Protein AF-A0A7J9BAA0-F1 (afdb_monomer_lite)

Organism: Gossypium gossypioides (NCBI:txid34282)

Secondary structure (DSSP, 8-state):
-HHHHHHHHHTT-HHHHHHHHHHHHHHHHHHHHHHHHTTHHHHHHHHHHHHHHHHHHHHHHHHHHHSSHHHHHHHTTGGG-----HHHHHHHHHHHHHHHHHHHHHTT--HHHHHHHHHHHHHHHHHHHTHHHHHHHHHHHHTS-HHHHHHHHHHHHHHHHHHHHHHHHHH-THHHHHHHHHHHHHHHHHHHHH-SS--SHHHHHHHHHHHHHHHHHS-SS----HHHHHHHHHHHHHHHHHHHHHHHTTTT-HHHHHHH-------S-TTHHHHHHHHHHHHHHHHHHHHHHHHTT----HHHHHHHHHHHHHHHHGGGGS-S-HHHHHHHHHHHHHHHHHHH--STHHHHHHHHHHHHHHHHHHHHHHHHHHHHHHHHHS-S---S-TT---------GGGGHHHHH-

Structure (mmCIF, N/CA/C/O backbone):
data_AF-A0A7J9BAA0-F1
#
_entry.id   AF-A0A7J9BAA0-F1
#
loop_
_atom_site.group_PDB
_atom_site.id
_atom_site.type_symbol
_atom_site.label_atom_id
_atom_site.label_alt_id
_atom_site.label_comp_id
_atom_site.label_asym_id
_atom_site.label_entity_id
_atom_site.label_seq_id
_atom_site.pdbx_PDB_ins_code
_atom_site.Cartn_x
_atom_site.Cartn_y
_atom_site.Cartn_z
_atom_site.occupancy
_atom_site.B_iso_or_equiv
_atom_site.auth_seq_id
_atom_site.auth_comp_id
_atom_site.auth_asym_id
_atom_site.auth_atom_id
_atom_site.pdbx_PDB_model_num
ATOM 1 N N . MET A 1 1 ? 23.568 -28.590 -35.821 1.00 83.38 1 MET A N 1
ATOM 2 C CA . MET A 1 1 ? 22.591 -27.911 -36.700 1.00 83.38 1 MET A CA 1
ATOM 3 C C . MET A 1 1 ? 23.120 -26.594 -37.240 1.00 83.38 1 MET A C 1
ATOM 5 O O . MET A 1 1 ? 23.183 -26.497 -38.449 1.00 83.38 1 MET A O 1
ATOM 9 N N . LEU A 1 2 ? 23.552 -25.627 -36.419 1.00 91.12 2 LEU A N 1
ATOM 10 C CA . LEU A 1 2 ? 24.086 -24.347 -36.931 1.00 91.12 2 LEU A CA 1
ATOM 11 C C . LEU A 1 2 ? 25.273 -24.527 -37.897 1.00 91.12 2 LEU A C 1
ATOM 13 O O . LEU A 1 2 ? 25.166 -24.130 -39.049 1.00 91.12 2 LEU A O 1
ATOM 17 N N . ASN A 1 3 ? 26.316 -25.258 -37.491 1.00 92.75 3 ASN A N 1
ATOM 18 C CA . ASN A 1 3 ? 27.472 -25.536 -38.361 1.00 92.75 3 ASN A CA 1
ATOM 19 C C . ASN A 1 3 ? 27.079 -26.260 -39.666 1.00 92.75 3 ASN A C 1
ATOM 21 O O . ASN A 1 3 ? 27.629 -25.993 -40.724 1.00 92.75 3 ASN A O 1
ATOM 25 N N . GLN A 1 4 ? 26.067 -27.134 -39.616 1.00 90.62 4 GLN A N 1
ATOM 26 C CA . GLN A 1 4 ? 25.559 -27.836 -40.803 1.00 90.62 4 GLN A CA 1
ATOM 27 C C . GLN A 1 4 ? 24.790 -26.900 -41.746 1.00 90.62 4 GLN A C 1
ATOM 29 O O . GLN A 1 4 ? 24.820 -27.087 -42.957 1.00 90.62 4 GLN A O 1
ATOM 34 N N . ILE A 1 5 ? 24.092 -25.890 -41.217 1.00 91.75 5 ILE A N 1
ATOM 35 C CA . ILE A 1 5 ? 23.445 -24.856 -42.035 1.00 91.75 5 ILE A CA 1
ATOM 36 C C . ILE A 1 5 ? 24.520 -24.020 -42.743 1.00 91.75 5 ILE A C 1
ATOM 38 O O . ILE A 1 5 ? 24.393 -23.764 -43.937 1.00 91.75 5 ILE A O 1
ATOM 42 N N . GLU A 1 6 ? 25.593 -23.647 -42.041 1.00 92.69 6 GLU A N 1
ATOM 43 C CA . GLU A 1 6 ? 26.726 -22.903 -42.610 1.00 92.69 6 GLU A CA 1
ATOM 44 C C . GLU A 1 6 ? 27.454 -23.693 -43.713 1.00 92.69 6 GLU A C 1
ATOM 46 O O . GLU A 1 6 ? 27.750 -23.139 -44.773 1.00 92.69 6 GLU A O 1
ATOM 51 N N . GLU A 1 7 ? 27.661 -25.000 -43.525 1.00 94.12 7 GLU A N 1
ATOM 52 C CA . GLU A 1 7 ? 28.201 -25.905 -44.551 1.00 94.12 7 GLU A CA 1
ATOM 53 C C . GLU A 1 7 ? 27.281 -26.025 -45.782 1.00 94.12 7 GLU A C 1
ATOM 55 O O . GLU A 1 7 ? 27.745 -26.018 -46.921 1.00 94.12 7 GLU A O 1
ATOM 60 N N . LEU A 1 8 ? 25.959 -26.090 -45.591 1.00 91.88 8 LEU A N 1
ATOM 61 C CA . LEU A 1 8 ? 25.005 -26.150 -46.708 1.00 91.88 8 LEU A CA 1
ATOM 62 C C . LEU A 1 8 ? 24.914 -24.823 -47.476 1.00 91.88 8 LEU A C 1
ATOM 64 O O . LEU A 1 8 ? 24.708 -24.827 -48.693 1.00 91.88 8 LEU A O 1
ATOM 68 N N . LEU A 1 9 ? 25.089 -23.695 -46.783 1.00 91.44 9 LEU A N 1
ATOM 69 C CA . LEU A 1 9 ? 25.172 -22.367 -47.390 1.00 91.44 9 LEU A CA 1
ATOM 70 C C . LEU A 1 9 ? 26.462 -22.200 -48.203 1.00 91.44 9 LEU A C 1
ATOM 72 O O . LEU A 1 9 ? 26.403 -21.692 -49.325 1.00 91.44 9 LEU A O 1
ATOM 76 N N . SER A 1 10 ? 27.604 -22.668 -47.686 1.00 93.19 10 SER A N 1
ATOM 77 C CA . SER A 1 10 ? 28.883 -22.627 -48.409 1.00 93.19 10 SER A CA 1
ATOM 78 C C . SER A 1 10 ? 28.878 -23.544 -49.639 1.00 93.19 10 SER A C 1
ATOM 80 O O . SER A 1 10 ? 29.379 -23.159 -50.696 1.00 93.19 10 SER A O 1
ATOM 82 N N . ALA A 1 11 ? 28.193 -24.690 -49.559 1.00 94.00 11 ALA A N 1
ATOM 83 C CA . ALA A 1 11 ? 27.948 -25.599 -50.679 1.00 94.00 11 ALA A CA 1
ATOM 84 C C . ALA A 1 11 ? 26.863 -25.119 -51.676 1.00 94.00 11 ALA A C 1
ATOM 86 O O . ALA A 1 11 ? 26.522 -25.851 -52.605 1.00 94.00 11 ALA A O 1
ATOM 87 N N . ARG A 1 12 ? 26.296 -23.909 -51.502 1.00 90.75 12 ARG A N 1
ATOM 88 C CA . ARG A 1 12 ? 25.196 -23.328 -52.312 1.00 90.75 12 ARG A CA 1
ATOM 89 C C . ARG A 1 12 ? 23.923 -24.186 -52.390 1.00 90.75 12 ARG A C 1
ATOM 91 O O . ARG A 1 12 ? 23.089 -23.994 -53.277 1.00 90.75 12 ARG A O 1
ATOM 98 N N . ASN A 1 13 ? 23.719 -25.105 -51.447 1.00 93.19 13 ASN A N 1
ATOM 99 C CA . ASN A 1 13 ? 22.513 -25.924 -51.372 1.00 93.19 13 ASN A CA 1
ATOM 100 C C . ASN A 1 13 ? 21.436 -25.232 -50.518 1.00 93.19 13 ASN A C 1
ATOM 102 O O . ASN A 1 13 ? 21.107 -25.649 -49.404 1.00 93.19 13 ASN A O 1
ATOM 106 N N . TYR A 1 14 ? 20.874 -24.147 -51.057 1.00 91.88 14 TYR A N 1
ATOM 107 C CA . TYR A 1 14 ? 19.940 -23.278 -50.332 1.00 91.88 14 TYR A CA 1
ATOM 108 C C . TYR A 1 14 ? 18.647 -23.981 -49.899 1.00 91.88 14 TYR A C 1
ATOM 110 O O . TYR A 1 14 ? 18.102 -23.672 -48.841 1.00 91.88 14 TYR A O 1
ATOM 118 N N . LYS A 1 15 ? 18.159 -24.954 -50.681 1.00 93.06 15 LYS A N 1
ATOM 119 C CA . LYS A 1 15 ? 16.918 -25.678 -50.365 1.00 93.06 15 LYS A CA 1
ATOM 120 C C . LYS A 1 15 ? 17.074 -26.540 -49.109 1.00 93.06 15 LYS A C 1
ATOM 122 O O . LYS A 1 15 ? 16.208 -26.506 -48.238 1.00 93.06 15 LYS A O 1
ATOM 127 N N . ALA A 1 16 ? 18.193 -27.257 -48.992 1.00 91.25 16 ALA A N 1
ATOM 128 C CA . ALA A 1 16 ? 18.505 -28.046 -47.802 1.00 91.25 16 ALA A CA 1
ATOM 129 C C . ALA A 1 16 ? 18.789 -27.150 -46.583 1.00 91.25 16 ALA A C 1
ATOM 131 O O . ALA A 1 16 ? 18.297 -27.431 -45.490 1.00 91.25 16 ALA A O 1
ATOM 132 N N . ALA A 1 17 ? 19.515 -26.039 -46.773 1.00 93.31 17 ALA A N 1
ATOM 133 C CA . ALA A 1 17 ? 19.787 -25.068 -45.710 1.00 93.31 17 ALA A CA 1
ATOM 134 C C . ALA A 1 17 ? 18.496 -24.451 -45.138 1.00 93.31 17 ALA A C 1
ATOM 136 O O . ALA A 1 17 ? 18.348 -24.338 -43.919 1.00 93.31 17 ALA A O 1
ATOM 137 N N . MET A 1 18 ? 17.536 -24.102 -45.999 1.00 92.56 18 MET A N 1
ATOM 138 C CA . MET A 1 18 ? 16.236 -23.554 -45.600 1.00 92.56 18 MET A CA 1
ATOM 139 C C . MET A 1 18 ? 15.415 -24.566 -44.790 1.00 92.56 18 MET A C 1
ATOM 141 O O . MET A 1 18 ? 14.956 -24.237 -43.699 1.00 92.56 18 MET A O 1
ATOM 145 N N . GLN A 1 19 ? 15.311 -25.815 -45.255 1.00 95.25 19 GLN A N 1
ATOM 146 C CA . GLN A 1 19 ? 14.586 -26.868 -44.533 1.00 95.25 19 GLN A CA 1
ATOM 147 C C . GLN A 1 19 ? 15.208 -27.155 -43.154 1.00 95.25 19 GLN A C 1
ATOM 149 O O . GLN A 1 19 ? 14.501 -27.316 -42.158 1.00 95.25 19 GLN A O 1
ATOM 154 N N . LEU A 1 20 ? 16.543 -27.180 -43.069 1.00 94.50 20 LEU A N 1
ATOM 155 C CA . LEU A 1 20 ? 17.250 -27.369 -41.803 1.00 94.50 20 LEU A CA 1
ATOM 156 C C . LEU A 1 20 ? 17.057 -26.175 -40.852 1.00 94.50 20 LEU A C 1
ATOM 158 O O . LEU A 1 20 ? 16.919 -26.371 -39.644 1.00 94.50 20 LEU A O 1
ATOM 162 N N . SER A 1 21 ? 16.979 -24.955 -41.389 1.00 93.56 21 SER A N 1
ATOM 163 C CA . SER A 1 21 ? 16.709 -23.737 -40.612 1.00 93.56 21 SER A CA 1
ATOM 164 C C . SER A 1 21 ? 15.286 -23.719 -40.045 1.00 93.56 21 SER A C 1
ATOM 166 O O . SER A 1 21 ? 15.087 -23.366 -38.883 1.00 93.56 21 SER A O 1
ATOM 168 N N . GLU A 1 22 ? 14.289 -24.154 -40.819 1.00 95.31 22 GLU A N 1
ATOM 169 C CA . GLU A 1 22 ? 12.908 -24.293 -40.341 1.00 95.31 22 GLU A CA 1
ATOM 170 C C . GLU A 1 22 ? 12.784 -25.341 -39.231 1.00 95.31 22 GLU A C 1
ATOM 172 O O . GLU A 1 22 ? 12.114 -25.098 -38.221 1.00 95.31 22 GLU A O 1
ATOM 177 N N . ASN A 1 23 ? 13.482 -26.471 -39.378 1.00 96.00 23 ASN A N 1
ATOM 178 C CA . ASN A 1 23 ? 13.555 -27.506 -38.350 1.00 96.00 23 ASN A CA 1
ATOM 179 C C . ASN A 1 23 ? 14.222 -26.985 -37.073 1.00 96.00 23 ASN A C 1
ATOM 181 O O . ASN A 1 23 ? 13.699 -27.208 -35.980 1.00 96.00 23 ASN A O 1
ATOM 185 N N . LEU A 1 24 ? 15.328 -26.244 -37.201 1.00 95.44 24 LEU A N 1
ATOM 186 C CA . LEU A 1 24 ? 16.000 -25.615 -36.066 1.00 95.44 24 LEU A CA 1
ATOM 187 C C . LEU A 1 24 ? 15.071 -24.628 -35.350 1.00 95.44 24 LEU A C 1
ATOM 189 O O . LEU A 1 24 ? 14.966 -24.679 -34.127 1.00 95.44 24 LEU A O 1
ATOM 193 N N . ARG A 1 25 ? 14.345 -23.782 -36.093 1.00 95.06 25 ARG A N 1
ATOM 194 C CA . ARG A 1 25 ? 13.344 -22.864 -35.527 1.00 95.06 25 ARG A CA 1
ATOM 195 C C . ARG A 1 25 ? 12.257 -23.623 -34.766 1.00 95.06 25 ARG A C 1
ATOM 197 O O . ARG A 1 25 ? 11.937 -23.257 -33.638 1.00 95.06 25 ARG A O 1
ATOM 204 N N . SER A 1 26 ? 11.695 -24.677 -35.361 1.00 96.44 26 SER A N 1
ATOM 205 C CA . SER A 1 26 ? 10.659 -25.495 -34.715 1.00 96.44 26 SER A CA 1
ATOM 206 C C . SER A 1 26 ? 11.174 -26.142 -33.428 1.00 96.44 26 SER A C 1
ATOM 208 O O . SER A 1 26 ? 10.496 -26.103 -32.401 1.00 96.44 26 SER A O 1
ATOM 210 N N . LEU A 1 27 ? 12.389 -26.694 -33.454 1.00 95.12 27 LEU A N 1
ATOM 211 C CA . LEU A 1 27 ? 12.993 -27.325 -32.286 1.00 95.12 27 LEU A CA 1
ATOM 212 C C . LEU A 1 27 ? 13.339 -26.306 -31.196 1.00 95.12 27 LEU A C 1
ATOM 214 O O . LEU A 1 27 ? 13.096 -26.580 -30.027 1.00 95.12 27 LEU A O 1
ATOM 218 N N . ALA A 1 28 ? 13.841 -25.125 -31.562 1.00 94.62 28 ALA A N 1
ATOM 219 C CA . ALA A 1 28 ? 14.118 -24.047 -30.618 1.00 94.62 28 ALA A CA 1
ATOM 220 C C . ALA A 1 28 ? 12.836 -23.567 -29.919 1.00 94.62 28 ALA A C 1
ATOM 222 O O . ALA A 1 28 ? 12.832 -23.408 -28.702 1.00 94.62 28 ALA A O 1
ATOM 223 N N . LEU A 1 29 ? 11.729 -23.414 -30.658 1.00 95.31 29 LEU A N 1
ATOM 224 C CA . LEU A 1 29 ? 10.428 -23.064 -30.078 1.00 95.31 29 LEU A CA 1
ATOM 225 C C . LEU A 1 29 ? 9.897 -24.162 -29.146 1.00 95.31 29 LEU A C 1
ATOM 227 O O . LEU A 1 29 ? 9.398 -23.855 -28.066 1.00 95.31 29 LEU A O 1
ATOM 231 N N . LYS A 1 30 ? 10.048 -25.440 -29.518 1.00 94.25 30 LYS A N 1
ATOM 232 C CA . LYS A 1 30 ? 9.696 -26.572 -28.644 1.00 94.25 30 LYS A CA 1
ATOM 233 C C . LYS A 1 30 ? 10.562 -26.614 -27.385 1.00 94.25 30 LYS A C 1
ATOM 235 O O . LYS A 1 30 ? 10.037 -26.842 -26.302 1.00 94.25 30 LYS A O 1
ATOM 240 N N . GLY A 1 31 ? 11.863 -26.358 -27.519 1.00 93.06 31 GLY A N 1
ATOM 241 C CA . GLY A 1 31 ? 12.792 -26.258 -26.397 1.00 93.06 31 GLY A CA 1
ATOM 242 C C . GLY A 1 31 ? 12.419 -25.118 -25.452 1.00 93.06 31 GLY A C 1
ATOM 243 O O . GLY A 1 31 ? 12.342 -25.328 -24.247 1.00 93.06 31 GLY A O 1
ATOM 244 N N . LEU A 1 32 ? 12.100 -23.937 -25.989 1.00 92.06 32 LEU A N 1
ATOM 245 C CA . LEU A 1 32 ? 11.635 -22.799 -25.195 1.00 92.06 32 LEU A CA 1
ATOM 246 C C . LEU A 1 32 ? 10.336 -23.125 -24.448 1.00 92.06 32 LEU A C 1
ATOM 248 O O . LEU A 1 32 ? 10.238 -22.858 -23.254 1.00 92.06 32 LEU A O 1
ATOM 252 N N . HIS A 1 33 ? 9.367 -23.745 -25.127 1.00 90.62 33 HIS A N 1
ATOM 253 C CA . HIS A 1 33 ? 8.114 -24.159 -24.500 1.00 90.62 33 HIS A CA 1
ATOM 254 C C . HIS A 1 33 ? 8.341 -25.180 -23.378 1.00 90.62 33 HIS A C 1
ATOM 256 O O . HIS A 1 33 ? 7.739 -25.066 -22.312 1.00 90.62 33 HIS A O 1
ATOM 262 N N . TYR A 1 34 ? 9.250 -26.137 -23.581 1.00 89.69 34 TYR A N 1
ATOM 263 C CA . TYR A 1 34 ? 9.653 -27.087 -22.548 1.00 89.69 34 TYR A CA 1
ATOM 264 C C . TYR A 1 34 ? 10.263 -26.371 -21.337 1.00 89.69 34 TYR A C 1
ATOM 266 O O . TYR A 1 34 ? 9.779 -26.554 -20.228 1.00 89.69 34 TYR A O 1
ATOM 274 N N . PHE A 1 35 ? 11.248 -25.485 -21.529 1.00 84.31 35 PHE A N 1
ATOM 275 C CA . PHE A 1 35 ? 11.868 -24.752 -20.416 1.00 84.31 35 PHE A CA 1
ATOM 276 C C . PHE A 1 35 ? 10.889 -23.849 -19.657 1.00 84.31 35 PHE A C 1
ATOM 278 O O . PHE A 1 35 ? 11.035 -23.668 -18.453 1.00 84.31 35 PHE A O 1
ATOM 285 N N . GLN A 1 36 ? 9.879 -23.301 -20.335 1.00 84.12 36 GLN A N 1
ATOM 286 C CA . GLN A 1 36 ? 8.835 -22.502 -19.690 1.00 84.12 36 GLN A CA 1
ATOM 287 C C . GLN A 1 36 ? 7.840 -23.346 -18.883 1.00 84.12 36 GLN A C 1
ATOM 289 O O . GLN A 1 36 ? 7.293 -22.857 -17.898 1.00 84.12 36 GLN A O 1
ATOM 294 N N . THR A 1 37 ? 7.575 -24.587 -19.297 1.00 85.00 37 THR A N 1
ATOM 295 C CA . THR A 1 37 ? 6.545 -25.447 -18.685 1.00 85.00 37 THR A CA 1
ATOM 296 C C . THR A 1 37 ? 7.100 -26.476 -17.705 1.00 85.00 37 THR A C 1
ATOM 298 O O . THR A 1 37 ? 6.335 -26.959 -16.872 1.00 85.00 37 THR A O 1
ATOM 301 N N . TYR A 1 38 ? 8.404 -26.765 -17.763 1.00 81.50 38 TYR A N 1
ATOM 302 C CA . TYR A 1 38 ? 9.081 -27.817 -17.000 1.00 81.50 38 TYR A CA 1
ATOM 303 C C . TYR A 1 38 ? 8.770 -27.758 -15.496 1.00 81.50 38 TYR A C 1
ATOM 305 O O . TYR A 1 38 ? 8.183 -28.693 -14.957 1.00 81.50 38 TYR A O 1
ATOM 313 N N . ASP A 1 39 ? 9.049 -26.625 -14.846 1.00 82.38 39 ASP A N 1
ATOM 314 C CA . ASP A 1 39 ? 8.803 -26.447 -13.406 1.00 82.38 39 ASP A CA 1
ATOM 315 C C . ASP A 1 39 ? 7.477 -25.747 -13.094 1.00 82.38 39 ASP A C 1
ATOM 317 O O . ASP A 1 39 ? 7.136 -25.544 -11.927 1.00 82.38 39 ASP A O 1
ATOM 321 N N . LEU A 1 40 ? 6.711 -25.360 -14.119 1.00 84.56 40 LEU A N 1
ATOM 322 C CA . LEU A 1 40 ? 5.573 -24.457 -13.961 1.00 84.56 40 LEU A CA 1
ATOM 323 C C . LEU A 1 40 ? 4.528 -25.025 -12.999 1.00 84.56 40 LEU A C 1
ATOM 325 O O . LEU A 1 40 ? 4.108 -24.336 -12.075 1.00 84.56 40 LEU A O 1
ATOM 329 N N . LEU A 1 41 ? 4.121 -26.282 -13.191 1.00 87.50 41 LEU A N 1
ATOM 330 C CA . LEU A 1 41 ? 3.100 -26.910 -12.349 1.00 87.50 41 LEU A CA 1
ATOM 331 C C . LEU A 1 41 ? 3.585 -27.111 -10.914 1.00 87.50 41 LEU A C 1
ATOM 333 O O . LEU A 1 41 ? 2.840 -26.823 -9.980 1.00 87.50 41 LEU A O 1
ATOM 337 N N . MET A 1 42 ? 4.826 -27.571 -10.738 1.00 86.31 42 MET A N 1
ATOM 338 C CA . MET A 1 42 ? 5.414 -27.789 -9.417 1.00 86.31 42 MET A CA 1
ATOM 339 C C . MET A 1 42 ? 5.520 -26.470 -8.649 1.00 86.31 42 MET A C 1
ATOM 341 O O . MET A 1 42 ? 5.056 -26.374 -7.512 1.00 86.31 42 MET A O 1
ATOM 345 N N . LEU A 1 43 ? 6.091 -25.442 -9.277 1.00 86.75 43 LEU A N 1
ATOM 346 C CA . LEU A 1 43 ? 6.290 -24.140 -8.658 1.00 86.75 43 LEU A CA 1
ATOM 347 C C . LEU A 1 43 ? 4.952 -23.442 -8.393 1.00 86.75 43 LEU A C 1
ATOM 349 O O . LEU A 1 43 ? 4.747 -22.910 -7.304 1.00 86.75 43 LEU A O 1
ATOM 353 N N . MET A 1 44 ? 4.011 -23.496 -9.339 1.00 89.00 44 MET A N 1
ATOM 354 C CA . MET A 1 44 ? 2.673 -22.929 -9.164 1.00 89.00 44 MET A CA 1
ATOM 355 C C . MET A 1 44 ? 1.922 -23.622 -8.025 1.00 89.00 44 MET A C 1
ATOM 357 O O . MET A 1 44 ? 1.367 -22.942 -7.163 1.00 89.00 44 MET A O 1
ATOM 361 N N . ALA A 1 45 ? 1.937 -24.957 -7.965 1.00 91.06 45 ALA A N 1
ATOM 362 C CA . ALA A 1 45 ? 1.330 -25.701 -6.865 1.00 91.06 45 ALA A CA 1
ATOM 363 C C . ALA A 1 45 ? 1.980 -25.335 -5.526 1.00 91.06 45 ALA A C 1
ATOM 365 O O . ALA A 1 45 ? 1.280 -25.068 -4.557 1.00 91.06 45 ALA A O 1
ATOM 366 N N . MET A 1 46 ? 3.310 -25.251 -5.471 1.00 90.56 46 MET A N 1
ATOM 367 C CA . MET A 1 46 ? 4.007 -24.971 -4.222 1.00 90.56 46 MET A CA 1
ATOM 368 C C . MET A 1 46 ? 3.773 -23.544 -3.718 1.00 90.56 46 MET A C 1
ATOM 370 O O . MET A 1 46 ? 3.499 -23.342 -2.538 1.00 90.56 46 MET A O 1
ATOM 374 N N . ILE A 1 47 ? 3.826 -22.554 -4.611 1.00 90.31 47 ILE A N 1
ATOM 375 C CA . ILE A 1 47 ? 3.583 -21.147 -4.274 1.00 90.31 47 ILE A CA 1
ATOM 376 C C . ILE A 1 47 ? 2.125 -20.938 -3.853 1.00 90.31 47 ILE A C 1
ATOM 378 O O . ILE A 1 47 ? 1.869 -20.294 -2.836 1.00 90.31 47 ILE A O 1
ATOM 382 N N . THR A 1 48 ? 1.163 -21.502 -4.590 1.00 92.06 48 THR A N 1
ATOM 383 C CA . THR A 1 48 ? -0.262 -21.405 -4.224 1.00 92.06 48 THR A CA 1
ATOM 384 C C . THR A 1 48 ? -0.529 -22.056 -2.873 1.00 92.06 48 THR A C 1
ATOM 386 O O . THR A 1 48 ? -1.183 -21.455 -2.020 1.00 92.06 48 THR A O 1
ATOM 389 N N . LEU A 1 49 ? 0.049 -23.234 -2.630 1.00 93.62 49 LEU A N 1
ATOM 390 C CA . LEU A 1 49 ? -0.033 -23.914 -1.347 1.00 93.62 49 LEU A CA 1
ATOM 391 C C . LEU A 1 49 ? 0.599 -23.070 -0.226 1.00 93.62 49 LEU A C 1
ATOM 393 O O . LEU A 1 49 ? 0.013 -22.961 0.844 1.00 93.62 49 LEU A O 1
ATOM 397 N N . GLY A 1 50 ? 1.740 -22.424 -0.479 1.00 93.69 50 GLY A N 1
ATOM 398 C CA . GLY A 1 50 ? 2.399 -21.510 0.457 1.00 93.69 50 GLY A CA 1
ATOM 399 C C . GLY A 1 50 ? 1.544 -20.297 0.828 1.00 93.69 50 GLY A C 1
ATOM 400 O O . GLY A 1 50 ? 1.415 -19.980 2.013 1.00 93.69 50 GLY A O 1
ATOM 401 N N . TYR A 1 51 ? 0.902 -19.654 -0.152 1.00 91.50 51 TYR A N 1
ATOM 402 C CA . TYR A 1 51 ? -0.022 -18.544 0.105 1.00 91.50 51 TYR A CA 1
ATOM 403 C C . TYR A 1 51 ? -1.250 -18.987 0.902 1.00 91.50 51 TYR A C 1
ATOM 405 O O . TYR A 1 51 ? -1.621 -18.313 1.864 1.00 91.50 51 TYR A O 1
ATOM 413 N N . ILE A 1 52 ? -1.846 -20.134 0.560 1.00 92.88 52 ILE A N 1
ATOM 414 C CA . ILE A 1 52 ? -2.976 -20.699 1.309 1.00 92.88 52 ILE A CA 1
ATOM 415 C C . ILE A 1 52 ? -2.561 -20.978 2.757 1.00 92.88 52 ILE A C 1
ATOM 417 O O . ILE A 1 52 ? -3.276 -20.593 3.683 1.00 92.88 52 ILE A O 1
ATOM 421 N N . SER A 1 53 ? -1.387 -21.577 2.978 1.00 92.38 53 SER A N 1
ATOM 422 C CA . SER A 1 53 ? -0.867 -21.810 4.328 1.00 92.38 53 SER A CA 1
ATOM 423 C C . SER A 1 53 ? -0.680 -20.523 5.097 1.00 92.38 53 SER A C 1
ATOM 425 O O . SER A 1 53 ? -1.049 -20.449 6.262 1.00 92.38 53 SER A O 1
ATOM 427 N N . TRP A 1 54 ? -0.122 -19.496 4.462 1.00 93.06 54 TRP A N 1
ATOM 428 C CA . TRP A 1 54 ? 0.072 -18.209 5.110 1.00 93.06 54 TRP A CA 1
ATOM 429 C C . TRP A 1 54 ? -1.261 -17.588 5.538 1.00 93.06 54 TRP A C 1
ATOM 431 O O . TRP A 1 54 ? -1.398 -17.170 6.686 1.00 93.06 54 TRP A O 1
ATOM 441 N N . MET A 1 55 ? -2.274 -17.609 4.665 1.00 89.81 55 MET A N 1
ATOM 442 C CA . MET A 1 55 ? -3.619 -17.122 4.987 1.00 89.81 55 MET A CA 1
ATOM 443 C C . MET A 1 55 ? -4.244 -17.898 6.153 1.00 89.81 55 MET A C 1
ATOM 445 O O . MET A 1 55 ? -4.718 -17.291 7.111 1.00 89.81 55 MET A O 1
ATOM 449 N N . VAL A 1 56 ? -4.211 -19.235 6.111 1.00 89.62 56 VAL A N 1
ATOM 450 C CA . VAL A 1 56 ? -4.766 -20.083 7.180 1.00 89.62 56 VAL A CA 1
ATOM 451 C C . VAL A 1 56 ? -4.020 -19.860 8.494 1.00 89.62 56 VAL A C 1
ATOM 453 O O . VAL A 1 56 ? -4.651 -19.695 9.535 1.00 89.62 56 VAL A O 1
ATOM 456 N N . PHE A 1 57 ? -2.689 -19.809 8.455 1.00 89.50 57 PHE A N 1
ATOM 457 C CA . PHE A 1 57 ? -1.858 -19.561 9.628 1.00 89.50 57 PHE A CA 1
ATOM 458 C C . PHE A 1 57 ? -2.168 -18.202 10.266 1.00 89.50 57 PHE A C 1
ATOM 460 O O . PHE A 1 57 ? -2.363 -18.135 11.479 1.00 89.50 57 PHE A O 1
ATOM 467 N N . LEU A 1 58 ? -2.291 -17.138 9.464 1.00 88.25 58 LEU A N 1
ATOM 468 C CA . LEU A 1 58 ? -2.679 -15.815 9.955 1.00 88.25 58 LEU A CA 1
ATOM 469 C C . LEU A 1 58 ? -4.073 -15.822 10.582 1.00 88.25 58 LEU A C 1
ATOM 471 O O . LEU A 1 58 ? -4.243 -15.275 11.667 1.00 88.25 58 LEU A O 1
ATOM 475 N N . VAL A 1 59 ? -5.060 -16.461 9.948 1.00 85.31 59 VAL A N 1
ATOM 476 C CA . VAL A 1 59 ? -6.420 -16.563 10.501 1.00 85.31 59 VAL A CA 1
ATOM 477 C C . VAL A 1 59 ? -6.409 -17.294 11.842 1.00 85.31 59 VAL A C 1
ATOM 479 O O . VAL A 1 59 ? -7.025 -16.822 12.796 1.00 85.31 59 VAL A O 1
ATOM 482 N N . LEU A 1 60 ? -5.685 -18.413 11.945 1.00 84.94 60 LEU A N 1
ATOM 483 C CA . LEU A 1 60 ? -5.553 -19.154 13.200 1.00 84.94 60 LEU A CA 1
ATOM 484 C C . LEU A 1 60 ? -4.871 -18.313 14.275 1.00 84.94 60 LEU A C 1
ATOM 486 O O . LEU A 1 60 ? -5.375 -18.238 15.394 1.00 84.94 60 LEU A O 1
ATOM 490 N N . HIS A 1 61 ? -3.777 -17.637 13.928 1.00 83.62 61 HIS A N 1
ATOM 491 C CA . HIS A 1 61 ? -3.054 -16.778 14.855 1.00 83.62 61 HIS A CA 1
ATOM 492 C C . HIS A 1 61 ? -3.920 -15.613 15.344 1.00 83.62 61 HIS A C 1
ATOM 494 O O . HIS A 1 61 ? -3.994 -15.371 16.546 1.00 83.62 61 HIS A O 1
ATOM 500 N N . VAL A 1 62 ? -4.635 -14.931 14.442 1.00 83.62 62 VAL A N 1
ATOM 501 C CA . VAL A 1 62 ? -5.538 -13.828 14.800 1.00 83.62 62 VAL A CA 1
ATOM 502 C C . VAL A 1 62 ? -6.656 -14.319 15.714 1.00 83.62 62 VAL A C 1
ATOM 504 O O . VAL A 1 62 ? -6.958 -13.686 16.726 1.00 83.62 62 VAL A O 1
ATOM 507 N N . LEU A 1 63 ? -7.241 -15.475 15.401 1.00 78.25 63 LEU A N 1
ATOM 508 C CA . LEU A 1 63 ? -8.301 -16.061 16.209 1.00 78.25 63 LEU A CA 1
ATOM 509 C C . LEU A 1 63 ? -7.799 -16.449 17.606 1.00 78.25 63 LEU A C 1
ATOM 511 O O . LEU A 1 63 ? -8.487 -16.208 18.592 1.00 78.25 63 LEU A O 1
ATOM 515 N N . GLN A 1 64 ? -6.596 -17.009 17.713 1.00 75.56 64 GLN A N 1
ATOM 516 C CA . GLN A 1 64 ? -6.016 -17.404 18.995 1.00 75.56 64 GLN A CA 1
ATOM 517 C C . GLN A 1 64 ? -5.540 -16.212 19.837 1.00 75.56 64 GLN A C 1
ATOM 519 O O . GLN A 1 64 ? -5.716 -16.223 21.051 1.00 75.56 64 GLN A O 1
ATOM 524 N N . ALA A 1 65 ? -4.943 -15.191 19.220 1.00 75.56 65 ALA A N 1
ATOM 525 C CA . ALA A 1 65 ? -4.318 -14.084 19.942 1.00 75.56 65 ALA A CA 1
ATOM 526 C C . ALA A 1 65 ? -5.286 -12.936 20.270 1.00 75.56 65 ALA A C 1
ATOM 528 O O . ALA A 1 65 ? -5.114 -12.270 21.288 1.00 75.56 65 ALA A O 1
ATOM 529 N N . TYR A 1 66 ? -6.299 -12.696 19.429 1.00 70.25 66 TYR A N 1
ATOM 530 C CA . TYR A 1 66 ? -7.121 -11.480 19.505 1.00 70.25 66 TYR A CA 1
ATOM 531 C C . TYR A 1 66 ? -8.617 -11.727 19.712 1.00 70.25 66 TYR A C 1
ATOM 533 O O . TYR A 1 66 ? -9.383 -10.765 19.820 1.00 70.25 66 TYR A O 1
ATOM 541 N N . THR A 1 67 ? -9.063 -12.984 19.795 1.00 68.12 67 THR A N 1
ATOM 542 C CA . THR A 1 67 ? -10.462 -13.300 20.118 1.00 68.12 67 THR A CA 1
ATOM 543 C C . THR A 1 67 ? -10.578 -14.078 21.421 1.00 68.12 67 THR A C 1
ATOM 545 O O . THR A 1 67 ? -9.654 -14.768 21.835 1.00 68.12 67 THR A O 1
ATOM 548 N N . LEU A 1 68 ? -11.747 -13.997 22.060 1.00 63.03 68 LEU A N 1
ATOM 549 C CA . LEU A 1 68 ? -12.076 -14.748 23.279 1.00 63.03 68 LEU A CA 1
ATOM 550 C C . LEU A 1 68 ? -12.311 -16.250 23.024 1.00 63.03 68 LEU A C 1
ATOM 552 O O . LEU A 1 68 ? -12.533 -17.003 23.973 1.00 63.03 68 LEU A O 1
ATOM 556 N N . LEU A 1 69 ? -12.270 -16.701 21.761 1.00 62.19 69 LEU A N 1
ATOM 557 C CA . LEU A 1 69 ? -12.581 -18.084 21.393 1.00 62.19 69 LEU A CA 1
ATOM 558 C C . LEU A 1 69 ? -11.731 -19.125 22.133 1.00 62.19 69 LEU A C 1
ATOM 560 O O . LEU A 1 69 ? -12.311 -20.125 22.548 1.00 62.19 69 LEU A O 1
ATOM 564 N N . PRO A 1 70 ? -10.416 -18.945 22.357 1.00 59.22 70 PRO A N 1
ATOM 565 C CA . PRO A 1 70 ? -9.646 -19.901 23.142 1.00 59.22 70 PRO A CA 1
ATOM 566 C C . PRO A 1 70 ? -10.203 -20.055 24.561 1.00 59.22 70 PRO A C 1
ATOM 568 O O . PRO A 1 70 ? -10.366 -21.179 25.017 1.00 59.22 70 PRO A O 1
ATOM 571 N N . GLY A 1 71 ? -10.585 -18.967 25.236 1.00 57.25 71 GLY A N 1
ATOM 572 C CA . GLY A 1 71 ? -11.155 -19.029 26.586 1.00 57.25 71 GLY A CA 1
ATOM 573 C C . GLY A 1 71 ? -12.462 -19.828 26.647 1.00 57.25 71 GLY A C 1
ATOM 574 O O . GLY A 1 71 ? -12.609 -20.709 27.491 1.00 57.25 71 GLY A O 1
ATOM 575 N N . ASP A 1 72 ? -13.382 -19.588 25.709 1.00 58.66 72 ASP A N 1
ATOM 576 C CA . ASP A 1 72 ? -14.670 -20.296 25.651 1.00 58.66 72 ASP A CA 1
ATOM 577 C C . ASP A 1 72 ? -14.547 -21.756 25.183 1.00 58.66 72 ASP A C 1
ATOM 579 O O . ASP A 1 72 ? -15.285 -22.626 25.656 1.00 58.66 72 ASP A O 1
ATOM 583 N N . ILE A 1 73 ? -13.617 -22.042 24.266 1.00 58.50 73 ILE A N 1
ATOM 584 C CA . ILE A 1 73 ? -13.367 -23.389 23.738 1.00 58.50 73 ILE A CA 1
ATOM 585 C C . ILE A 1 73 ? -12.632 -24.243 24.779 1.00 58.50 73 ILE A C 1
ATOM 587 O O . ILE A 1 73 ? -13.050 -25.371 25.043 1.00 58.50 73 ILE A O 1
ATOM 591 N N . PHE A 1 74 ? -11.585 -23.710 25.420 1.00 55.44 74 PHE A N 1
ATOM 592 C CA . PHE A 1 74 ? -10.802 -24.447 26.413 1.00 55.44 74 PHE A CA 1
ATOM 593 C C . PHE A 1 74 ? -11.549 -24.630 27.741 1.00 55.44 74 PHE A C 1
ATOM 595 O O . PHE A 1 74 ? -11.436 -25.705 28.322 1.00 55.44 74 PHE A O 1
ATOM 602 N N . ARG A 1 75 ? -12.410 -23.692 28.176 1.00 50.56 75 ARG A N 1
ATOM 603 C CA . ARG A 1 75 ? -13.250 -23.876 29.383 1.00 50.56 75 ARG A CA 1
ATOM 604 C C . ARG A 1 75 ? -14.240 -25.042 29.254 1.00 50.56 75 ARG A C 1
ATOM 606 O O . ARG A 1 75 ? -14.637 -25.635 30.251 1.00 50.56 75 ARG A O 1
ATOM 613 N N . LYS A 1 76 ? -14.641 -25.397 28.028 1.00 49.19 76 LYS A N 1
ATOM 614 C CA . LYS A 1 76 ? -15.521 -26.549 27.754 1.00 49.19 76 LYS A CA 1
ATOM 615 C C . LYS A 1 76 ? -14.748 -27.864 27.571 1.00 49.19 76 LYS A C 1
ATOM 617 O O . LYS A 1 76 ? -15.357 -28.929 27.585 1.00 49.19 76 LYS A O 1
ATOM 622 N N . GLU A 1 77 ? -13.426 -27.793 27.402 1.00 48.69 77 GLU A N 1
ATOM 623 C CA . GLU A 1 77 ? -12.558 -28.915 27.014 1.00 48.69 77 GLU A CA 1
ATOM 624 C C . GLU A 1 77 ? -11.427 -29.189 28.035 1.00 48.69 77 GLU A C 1
ATOM 626 O O . GLU A 1 77 ? -10.592 -30.068 27.820 1.00 48.69 77 GLU A O 1
ATOM 631 N N . GLU A 1 78 ? -11.450 -28.519 29.199 1.00 42.75 78 GLU A N 1
ATOM 632 C CA . GLU A 1 78 ? -10.571 -28.746 30.366 1.00 42.75 78 GLU A CA 1
ATOM 633 C C . GLU A 1 78 ? -10.616 -30.184 30.924 1.00 42.75 78 GLU A C 1
ATOM 635 O O . GLU A 1 78 ? -9.723 -30.584 31.668 1.00 42.75 78 GLU A O 1
ATOM 640 N N . ALA A 1 79 ? -11.564 -31.020 30.488 1.00 38.47 79 ALA A N 1
ATOM 641 C CA . ALA A 1 79 ? -11.559 -32.456 30.774 1.00 38.47 79 ALA A CA 1
ATOM 642 C C . ALA A 1 79 ? -10.538 -33.267 29.938 1.00 38.47 79 ALA A C 1
ATOM 644 O O . ALA A 1 79 ? -10.290 -34.430 30.246 1.00 38.47 79 ALA A O 1
ATOM 645 N N . VAL A 1 80 ? -9.914 -32.693 28.897 1.00 43.91 80 VAL A N 1
ATOM 646 C CA . VAL A 1 80 ? -8.954 -33.399 28.019 1.00 43.91 80 VAL A CA 1
ATOM 647 C C . VAL A 1 80 ? -7.617 -32.659 27.972 1.00 43.91 80 VAL A C 1
ATOM 649 O O . VAL A 1 80 ? -7.052 -32.357 26.918 1.00 43.91 80 VAL A O 1
ATOM 652 N N . ARG A 1 81 ? -7.044 -32.386 29.147 1.00 42.25 81 ARG A N 1
ATOM 653 C CA . ARG A 1 81 ? -5.637 -31.982 29.261 1.00 42.25 81 ARG A CA 1
ATOM 654 C C . ARG A 1 81 ? -4.726 -33.195 29.044 1.00 42.25 81 ARG A C 1
ATOM 656 O O . ARG A 1 81 ? -4.104 -33.699 29.971 1.00 42.25 81 ARG A O 1
ATOM 663 N N . GLN A 1 82 ? -4.627 -33.663 27.799 1.00 41.75 82 GLN A N 1
ATOM 664 C CA . GLN A 1 82 ? -3.640 -34.668 27.405 1.00 41.75 82 GLN A CA 1
ATOM 665 C C . GLN A 1 82 ? -2.508 -34.005 26.615 1.00 41.75 82 GLN A C 1
ATOM 667 O O . GLN A 1 82 ? -2.694 -33.562 25.476 1.00 41.75 82 GLN A O 1
ATOM 672 N N . LYS A 1 83 ? -1.343 -33.944 27.279 1.00 45.66 83 LYS A N 1
ATOM 673 C CA . LYS A 1 83 ? 0.000 -33.600 26.785 1.00 45.66 83 LYS A CA 1
ATOM 674 C C . LYS A 1 83 ? 0.112 -33.843 25.275 1.00 45.66 83 LYS A C 1
ATOM 676 O O . LYS A 1 83 ? 0.190 -34.980 24.816 1.00 45.66 83 LYS A O 1
ATOM 681 N N . SER A 1 84 ? 0.023 -32.762 24.505 1.00 50.50 84 SER A N 1
ATOM 682 C CA . SER A 1 84 ? 0.042 -32.811 23.047 1.00 50.50 84 SER A CA 1
ATOM 683 C C . SER A 1 84 ? 1.392 -33.326 22.551 1.00 50.50 84 SER A C 1
ATOM 685 O O . SER A 1 84 ? 2.443 -32.901 23.025 1.00 50.50 84 SER A O 1
ATOM 687 N N . ASN A 1 85 ? 1.352 -34.215 21.561 1.00 57.19 85 ASN A N 1
ATOM 688 C CA . ASN A 1 85 ? 2.490 -34.782 20.834 1.00 57.19 85 ASN A CA 1
ATOM 689 C C . ASN A 1 85 ? 3.174 -33.739 19.917 1.00 57.19 85 ASN A C 1
ATOM 691 O O . ASN A 1 85 ? 3.647 -34.087 18.838 1.00 57.19 85 ASN A O 1
ATOM 695 N N . THR A 1 86 ? 3.209 -32.463 20.318 1.00 63.28 86 THR A N 1
ATOM 696 C CA . THR A 1 86 ? 3.694 -31.326 19.517 1.00 63.28 86 THR A CA 1
ATOM 697 C C . THR A 1 86 ? 5.114 -31.570 18.997 1.00 63.28 86 THR A C 1
ATOM 699 O O . THR A 1 86 ? 5.405 -31.300 17.837 1.00 63.28 86 THR A O 1
ATOM 702 N N . GLY A 1 87 ? 5.966 -32.215 19.803 1.00 68.12 87 GLY A N 1
ATOM 703 C CA . GLY A 1 87 ? 7.313 -32.602 19.380 1.00 68.12 87 GLY A CA 1
ATOM 704 C C . GLY A 1 87 ? 7.350 -33.624 18.236 1.00 68.12 87 GLY A C 1
ATOM 705 O O . GLY A 1 87 ? 8.242 -33.551 17.400 1.00 68.12 87 GLY A O 1
ATOM 706 N N . LYS A 1 88 ? 6.383 -34.551 18.138 1.00 78.69 88 LYS A N 1
ATOM 707 C CA . LYS A 1 88 ? 6.376 -35.579 17.078 1.00 78.69 88 LYS A CA 1
ATOM 708 C C . LYS A 1 88 ? 5.965 -35.013 15.722 1.00 78.69 88 LYS A C 1
ATOM 710 O O . LYS A 1 88 ? 6.566 -35.366 14.713 1.00 78.69 88 LYS A O 1
ATOM 715 N N . ALA A 1 89 ? 4.960 -34.142 15.695 1.00 79.00 89 ALA A N 1
ATOM 716 C CA . ALA A 1 89 ? 4.501 -33.518 14.458 1.00 79.00 89 ALA A CA 1
ATOM 717 C C . ALA A 1 89 ? 5.522 -32.494 13.931 1.00 79.00 89 ALA A C 1
ATOM 719 O O . ALA A 1 89 ? 5.827 -32.496 12.740 1.00 79.00 89 ALA A O 1
ATOM 720 N N . GLN A 1 90 ? 6.164 -31.728 14.821 1.00 82.12 90 GLN A N 1
ATOM 721 C CA . GLN A 1 90 ? 7.276 -30.855 14.442 1.00 82.12 90 GLN A CA 1
ATOM 722 C C . GLN A 1 90 ? 8.496 -31.644 13.943 1.00 82.12 90 GLN A C 1
ATOM 724 O O . GLN A 1 90 ? 9.078 -31.277 12.927 1.00 82.12 90 GLN A O 1
ATOM 729 N N . LEU A 1 91 ? 8.842 -32.765 14.589 1.00 84.81 91 LEU A N 1
ATOM 730 C CA . LEU A 1 91 ? 9.905 -33.656 14.114 1.00 84.81 91 LEU A CA 1
ATOM 731 C C . LEU A 1 91 ? 9.591 -34.216 12.718 1.00 84.81 91 LEU A C 1
ATOM 733 O O . LEU A 1 91 ? 10.464 -34.228 11.856 1.00 84.81 91 LEU A O 1
ATOM 737 N N . CYS A 1 92 ? 8.342 -34.623 12.473 1.00 86.81 92 CYS A N 1
ATOM 738 C CA . CYS A 1 92 ? 7.890 -35.084 11.160 1.00 86.81 92 CYS A CA 1
ATOM 739 C C . CYS A 1 92 ? 8.022 -33.990 10.088 1.00 86.81 92 CYS A C 1
ATOM 741 O O . CYS A 1 92 ? 8.512 -34.263 8.994 1.00 86.81 92 CYS A O 1
ATOM 743 N N . GLY A 1 93 ? 7.634 -32.751 10.403 1.00 87.56 93 GLY A N 1
ATOM 744 C CA . GLY A 1 93 ? 7.789 -31.613 9.494 1.00 87.56 93 GLY A CA 1
ATOM 745 C C . GLY A 1 93 ? 9.252 -31.271 9.203 1.00 87.56 93 GLY A C 1
ATOM 746 O O . GLY A 1 93 ? 9.610 -31.046 8.049 1.00 87.56 93 GLY A O 1
ATOM 747 N N . CYS A 1 94 ? 10.122 -31.306 10.218 1.00 87.88 94 CYS A N 1
ATOM 748 C CA . CYS A 1 94 ? 11.565 -31.118 10.044 1.00 87.88 94 CYS A CA 1
ATOM 749 C C . CYS A 1 94 ? 12.189 -32.217 9.173 1.00 87.88 94 CYS A C 1
ATOM 751 O O . CYS A 1 94 ? 12.994 -31.910 8.296 1.00 87.88 94 CYS A O 1
ATOM 753 N N . LEU A 1 95 ? 11.797 -33.480 9.371 1.00 90.94 95 LEU A N 1
ATOM 754 C CA . LEU A 1 95 ? 12.245 -34.595 8.533 1.00 90.94 95 LEU A CA 1
ATOM 755 C C . LEU A 1 95 ? 11.790 -34.416 7.081 1.00 90.94 95 LEU A C 1
ATOM 757 O O . LEU A 1 95 ? 12.599 -34.559 6.169 1.00 90.94 95 LEU A O 1
ATOM 761 N N . PHE A 1 96 ? 10.527 -34.042 6.861 1.00 91.31 96 PHE A N 1
ATOM 762 C CA . PHE A 1 96 ? 10.006 -33.786 5.519 1.00 91.31 96 PHE A CA 1
ATOM 763 C C . PHE A 1 96 ? 10.738 -32.623 4.834 1.00 91.31 96 PHE A C 1
ATOM 765 O O . PHE A 1 96 ? 11.165 -32.749 3.688 1.00 91.31 96 PHE A O 1
ATOM 772 N N . MET A 1 97 ? 10.974 -31.523 5.557 1.00 92.06 97 MET A N 1
ATOM 773 C CA . MET A 1 97 ? 11.760 -30.388 5.066 1.00 92.06 97 MET A CA 1
ATOM 774 C C . MET A 1 97 ? 13.188 -30.799 4.691 1.00 92.06 97 MET A C 1
ATOM 776 O O . MET A 1 97 ? 13.685 -30.376 3.648 1.00 92.06 97 MET A O 1
ATOM 780 N N . ALA A 1 98 ? 13.843 -31.626 5.511 1.00 91.62 98 ALA A N 1
ATOM 781 C CA . ALA A 1 98 ? 15.193 -32.110 5.242 1.00 91.62 98 ALA A CA 1
ATOM 782 C C . ALA A 1 98 ? 15.237 -32.971 3.972 1.00 91.62 98 ALA A C 1
ATOM 784 O O . ALA A 1 98 ? 16.075 -32.728 3.108 1.00 91.62 98 ALA A O 1
ATOM 785 N N . VAL A 1 99 ? 14.297 -33.912 3.813 1.00 93.31 99 VAL A N 1
ATOM 786 C CA . VAL A 1 99 ? 14.194 -34.756 2.610 1.00 93.31 99 VAL A CA 1
ATOM 787 C C . VAL A 1 99 ? 14.005 -33.901 1.358 1.00 93.31 99 VAL A C 1
ATOM 789 O O . VAL A 1 99 ? 14.757 -34.049 0.399 1.00 93.31 99 VAL A O 1
ATOM 792 N N . VAL A 1 100 ? 13.058 -32.961 1.381 1.00 90.12 100 VAL A N 1
ATOM 793 C CA . VAL A 1 100 ? 12.796 -32.070 0.241 1.00 90.12 100 VAL A CA 1
ATOM 794 C C . VAL A 1 100 ? 14.004 -31.180 -0.064 1.00 90.12 100 VAL A C 1
ATOM 796 O O . VAL A 1 100 ? 14.360 -31.003 -1.224 1.00 90.12 100 VAL A O 1
ATOM 799 N N . SER A 1 101 ? 14.689 -30.669 0.960 1.00 88.81 101 SER A N 1
ATOM 800 C CA . SER A 1 101 ? 15.888 -29.841 0.773 1.00 88.81 101 SER A CA 1
ATOM 801 C C . SER A 1 101 ? 17.043 -30.628 0.151 1.00 88.81 101 SER A C 1
ATOM 803 O O . SER A 1 101 ? 17.753 -30.088 -0.693 1.00 88.81 101 SER A O 1
ATOM 805 N N . VAL A 1 102 ? 17.216 -31.899 0.530 1.00 92.12 102 VAL A N 1
ATOM 806 C CA . VAL A 1 102 ? 18.216 -32.796 -0.070 1.00 92.12 102 VAL A CA 1
ATOM 807 C C . VAL A 1 102 ? 17.873 -33.090 -1.528 1.00 92.12 102 VAL A C 1
ATOM 809 O O . VAL A 1 102 ? 18.760 -33.018 -2.373 1.00 92.12 102 VAL A O 1
ATOM 812 N N . LEU A 1 103 ? 16.604 -33.359 -1.848 1.00 90.75 103 LEU A N 1
ATOM 813 C CA . LEU A 1 103 ? 16.161 -33.569 -3.232 1.00 90.75 103 LEU A CA 1
ATOM 814 C C . LEU A 1 103 ? 16.446 -32.341 -4.109 1.00 90.75 103 LEU A C 1
ATOM 816 O O . LEU A 1 103 ? 17.088 -32.469 -5.148 1.00 90.75 103 LEU A O 1
ATOM 820 N N . LEU A 1 104 ? 16.075 -31.147 -3.642 1.00 89.19 104 LEU A N 1
ATOM 821 C CA . LEU A 1 104 ? 16.331 -29.883 -4.343 1.00 89.19 104 LEU A CA 1
ATOM 822 C C . LEU A 1 104 ? 17.828 -29.584 -4.523 1.00 89.19 104 LEU A C 1
ATOM 824 O O . LEU A 1 104 ? 18.230 -28.965 -5.511 1.00 89.19 104 LEU A O 1
ATOM 828 N N . PHE A 1 105 ? 18.659 -30.029 -3.577 1.00 91.00 105 PHE A N 1
ATOM 829 C CA . PHE A 1 105 ? 20.111 -29.902 -3.666 1.00 91.00 105 PHE A CA 1
ATOM 830 C C . PHE A 1 105 ? 20.698 -30.864 -4.707 1.00 91.00 105 PHE A C 1
ATOM 832 O O . PHE A 1 105 ? 21.557 -30.465 -5.494 1.00 91.00 105 PHE A O 1
ATOM 839 N N . LEU A 1 106 ? 20.208 -32.109 -4.756 1.00 92.62 106 LEU A N 1
ATOM 840 C CA . LEU A 1 106 ? 20.592 -33.090 -5.778 1.00 92.62 106 LEU A CA 1
ATOM 841 C C . LEU A 1 106 ? 20.212 -32.617 -7.187 1.00 92.62 106 LEU A C 1
ATOM 843 O O . LEU A 1 106 ? 20.977 -32.819 -8.127 1.00 92.62 106 LEU A O 1
ATOM 847 N N . GLU A 1 107 ? 19.079 -31.929 -7.314 1.00 87.81 107 GLU A N 1
ATOM 848 C CA . GLU A 1 107 ? 18.595 -31.347 -8.569 1.00 87.81 107 GLU A CA 1
ATOM 849 C C . GLU A 1 107 ? 19.324 -30.045 -8.966 1.00 87.81 107 GLU A C 1
ATOM 851 O O . GLU A 1 107 ? 19.114 -29.519 -10.056 1.00 87.81 107 GLU A O 1
ATOM 856 N N . ARG A 1 108 ? 20.233 -29.533 -8.118 1.00 87.81 108 ARG A N 1
ATOM 857 C CA . ARG A 1 108 ? 20.951 -28.253 -8.305 1.00 87.81 108 ARG A CA 1
ATOM 858 C C . ARG A 1 108 ? 20.008 -27.065 -8.531 1.00 87.81 108 ARG A C 1
ATOM 860 O O . ARG A 1 108 ? 20.313 -26.156 -9.307 1.00 87.81 108 ARG A O 1
ATOM 867 N N . SER A 1 109 ? 18.867 -27.073 -7.845 1.00 85.75 109 SER A N 1
ATOM 868 C CA . SER A 1 109 ? 17.870 -26.014 -7.973 1.00 85.75 109 SER A CA 1
ATOM 869 C C . SER A 1 109 ? 18.386 -24.664 -7.430 1.00 85.75 109 SER A C 1
ATOM 871 O O . SER A 1 109 ? 19.237 -24.627 -6.534 1.00 85.75 109 SER A O 1
ATOM 873 N N . PRO A 1 110 ? 17.898 -23.523 -7.954 1.00 88.06 110 PRO A N 1
ATOM 874 C CA . PRO A 1 110 ? 18.255 -22.207 -7.434 1.00 88.06 110 PRO A CA 1
ATOM 875 C C . PRO A 1 110 ? 17.883 -22.047 -5.949 1.00 88.06 110 PRO A C 1
ATOM 877 O O . PRO A 1 110 ? 16.860 -22.575 -5.510 1.00 88.06 110 PRO A O 1
ATOM 880 N N . PRO A 1 111 ? 18.609 -21.222 -5.173 1.00 88.12 111 PRO A N 1
ATOM 881 C CA . PRO A 1 111 ? 18.359 -21.045 -3.735 1.00 88.12 111 PRO A CA 1
ATOM 882 C C . PRO A 1 111 ? 16.934 -20.567 -3.405 1.00 88.12 111 PRO A C 1
ATOM 884 O O . PRO A 1 111 ? 16.414 -20.856 -2.329 1.00 88.12 111 PRO A O 1
ATOM 887 N N . LEU A 1 112 ? 16.271 -19.877 -4.338 1.00 88.75 112 LEU A N 1
ATOM 888 C CA . LEU A 1 112 ? 14.879 -19.449 -4.186 1.00 88.75 112 LEU A CA 1
ATOM 889 C C . LEU A 1 112 ? 13.906 -20.632 -4.061 1.00 88.75 112 LEU A C 1
ATOM 891 O O . LEU A 1 112 ? 12.945 -20.536 -3.301 1.00 88.75 112 LEU A O 1
ATOM 895 N N . TYR A 1 113 ? 14.164 -21.755 -4.740 1.00 88.62 113 TYR A N 1
ATOM 896 C CA . TYR A 1 113 ? 13.320 -22.951 -4.641 1.00 88.62 113 TYR A CA 1
ATOM 897 C C . TYR A 1 113 ? 13.346 -23.496 -3.214 1.00 88.62 113 TYR A C 1
ATOM 899 O O . TYR A 1 113 ? 12.297 -23.704 -2.608 1.00 88.62 113 TYR A O 1
ATOM 907 N N . HIS A 1 114 ? 14.531 -23.608 -2.616 1.00 89.62 114 HIS A N 1
ATOM 908 C CA . HIS A 1 114 ? 14.668 -24.025 -1.222 1.00 89.62 114 HIS A CA 1
ATOM 909 C C . HIS A 1 114 ? 13.870 -23.130 -0.263 1.00 89.62 114 HIS A C 1
ATOM 911 O O . HIS A 1 114 ? 13.201 -23.646 0.631 1.00 89.62 114 HIS A O 1
ATOM 917 N N . ALA A 1 115 ? 13.884 -21.808 -0.471 1.00 89.94 115 ALA A N 1
ATOM 918 C CA . ALA A 1 115 ? 13.131 -20.869 0.358 1.00 89.94 115 ALA A CA 1
ATOM 919 C C . ALA A 1 115 ? 11.610 -21.086 0.256 1.00 89.94 115 ALA A C 1
ATOM 921 O O . ALA A 1 115 ? 10.944 -21.210 1.288 1.00 89.94 115 ALA A O 1
ATOM 922 N N . TYR A 1 116 ? 11.062 -21.197 -0.962 1.00 90.00 116 TYR A N 1
ATOM 923 C CA . TYR A 1 116 ? 9.627 -21.443 -1.164 1.00 90.00 116 TYR A CA 1
ATOM 924 C C . TYR A 1 116 ? 9.180 -22.777 -0.563 1.00 90.00 116 TYR A C 1
ATOM 926 O O . TYR A 1 116 ? 8.149 -22.845 0.118 1.00 90.00 116 TYR A O 1
ATOM 934 N N . PHE A 1 117 ? 9.971 -23.833 -0.772 1.00 91.31 117 PHE A N 1
ATOM 935 C CA . PHE A 1 117 ? 9.642 -25.155 -0.258 1.00 91.31 117 PHE A CA 1
ATOM 936 C C . PHE A 1 117 ? 9.717 -25.213 1.269 1.00 91.31 117 PHE A C 1
ATOM 938 O O . PHE A 1 117 ? 8.766 -25.658 1.916 1.00 91.31 117 PHE A O 1
ATOM 945 N N . ALA A 1 118 ? 10.799 -24.699 1.858 1.00 91.25 118 ALA A N 1
ATOM 946 C CA . ALA A 1 118 ? 10.978 -24.679 3.304 1.00 91.25 118 ALA A CA 1
ATOM 947 C C . ALA A 1 118 ? 9.887 -23.862 4.009 1.00 91.25 118 ALA A C 1
ATOM 949 O O . ALA A 1 118 ? 9.302 -24.342 4.980 1.00 91.25 118 ALA A O 1
ATOM 950 N N . MET A 1 119 ? 9.567 -22.664 3.501 1.00 91.31 119 MET A N 1
ATOM 951 C CA . MET A 1 119 ? 8.532 -21.801 4.081 1.00 91.31 119 MET A CA 1
ATOM 952 C C . MET A 1 119 ? 7.166 -22.492 4.095 1.00 91.31 119 MET A C 1
ATOM 954 O O . MET A 1 119 ? 6.491 -22.531 5.122 1.00 91.31 119 MET A O 1
ATOM 958 N N . THR A 1 120 ? 6.768 -23.078 2.971 1.00 93.19 120 THR A N 1
ATOM 959 C CA . THR A 1 120 ? 5.464 -23.736 2.847 1.00 93.19 120 THR A CA 1
ATOM 960 C C . THR A 1 120 ? 5.374 -24.971 3.746 1.00 93.19 120 THR A C 1
ATOM 962 O O . THR A 1 120 ? 4.381 -25.138 4.453 1.00 93.19 120 THR A O 1
ATOM 965 N N . ILE A 1 121 ? 6.420 -25.810 3.785 1.00 92.75 121 ILE A N 1
ATOM 966 C CA . ILE A 1 121 ? 6.477 -26.991 4.665 1.00 92.75 121 ILE A CA 1
ATOM 967 C C . ILE A 1 121 ? 6.406 -26.574 6.135 1.00 92.75 121 ILE A C 1
ATOM 969 O O . ILE A 1 121 ? 5.670 -27.178 6.921 1.00 92.75 121 ILE A O 1
ATOM 973 N N . PHE A 1 122 ? 7.141 -25.526 6.506 1.00 91.56 122 PHE A N 1
ATOM 974 C CA . PHE A 1 122 ? 7.120 -24.981 7.855 1.00 91.56 122 PHE A CA 1
ATOM 975 C C . PHE A 1 122 ? 5.707 -24.542 8.256 1.00 91.56 122 PHE A C 1
ATOM 977 O O . PHE A 1 122 ? 5.204 -24.989 9.286 1.00 91.56 122 PHE A O 1
ATOM 984 N N . LEU A 1 123 ? 5.037 -23.737 7.425 1.00 91.31 123 LEU A N 1
ATOM 985 C CA . LEU A 1 123 ? 3.692 -23.238 7.723 1.00 91.31 123 LEU A CA 1
ATOM 986 C C . LEU A 1 123 ? 2.663 -24.369 7.829 1.00 91.31 123 LEU A C 1
ATOM 988 O O . LEU A 1 123 ? 1.883 -24.388 8.779 1.00 91.31 123 LEU A O 1
ATOM 992 N N . TRP A 1 124 ? 2.691 -25.357 6.929 1.00 92.38 124 TRP A N 1
ATOM 993 C CA . TRP A 1 124 ? 1.809 -26.525 7.042 1.00 92.38 124 TRP A CA 1
ATOM 994 C C . TRP A 1 124 ? 2.055 -27.331 8.308 1.00 92.38 124 TRP A C 1
ATOM 996 O O . TRP A 1 124 ? 1.101 -27.755 8.954 1.00 92.38 124 TRP A O 1
ATOM 1006 N N . THR A 1 125 ? 3.316 -27.509 8.699 1.00 90.62 125 THR A N 1
ATOM 1007 C CA . THR A 1 125 ? 3.653 -28.201 9.948 1.00 90.62 125 THR A CA 1
ATOM 1008 C C . THR A 1 125 ? 3.049 -27.468 11.151 1.00 90.62 125 THR A C 1
ATOM 1010 O O . THR A 1 125 ? 2.474 -28.110 12.029 1.00 90.62 125 THR A O 1
ATOM 1013 N N . GLN A 1 126 ? 3.102 -26.130 11.172 1.00 87.31 126 GLN A N 1
ATOM 1014 C CA . GLN A 1 126 ? 2.478 -25.330 12.233 1.00 87.31 126 GLN A CA 1
ATOM 1015 C C . GLN A 1 126 ? 0.947 -25.447 12.233 1.00 87.31 126 GLN A C 1
ATOM 1017 O O . GLN A 1 126 ? 0.347 -25.650 13.285 1.00 87.31 126 GLN A O 1
ATOM 1022 N N . ILE A 1 127 ? 0.305 -25.394 11.063 1.00 88.12 127 ILE A N 1
ATOM 1023 C CA . ILE A 1 127 ? -1.156 -25.549 10.942 1.00 88.12 127 ILE A CA 1
ATOM 1024 C C . ILE A 1 127 ? -1.601 -26.932 11.439 1.00 88.12 127 ILE A C 1
ATOM 1026 O O . ILE A 1 127 ? -2.587 -27.048 12.167 1.00 88.12 127 ILE A O 1
ATOM 1030 N N . LEU A 1 128 ? -0.865 -27.988 11.079 1.00 86.62 128 LEU A N 1
ATOM 1031 C CA . LEU A 1 128 ? -1.167 -29.358 11.500 1.00 86.62 128 LEU A CA 1
ATOM 1032 C C . LEU A 1 128 ? -0.939 -29.573 13.003 1.00 86.62 128 LEU A C 1
ATOM 1034 O O . LEU A 1 128 ? -1.682 -30.335 13.623 1.00 86.62 128 LEU A O 1
ATOM 1038 N N . ASN A 1 129 ? 0.027 -28.879 13.614 1.00 84.69 129 ASN A N 1
ATOM 1039 C CA . ASN A 1 129 ? 0.207 -28.891 15.070 1.00 84.69 129 ASN A CA 1
ATOM 1040 C C . ASN A 1 129 ? -1.035 -28.352 15.802 1.00 84.69 129 ASN A C 1
ATOM 1042 O O . ASN A 1 129 ? -1.440 -28.908 16.825 1.00 84.69 129 ASN A O 1
ATOM 1046 N N . GLU A 1 130 ? -1.690 -27.339 15.232 1.00 82.06 130 GLU A N 1
ATOM 1047 C CA . GLU A 1 130 ? -2.916 -26.721 15.754 1.00 82.06 130 GLU A CA 1
ATOM 1048 C C . GLU A 1 130 ? -4.207 -27.460 15.338 1.00 82.06 130 GLU A C 1
ATOM 1050 O O . GLU A 1 130 ? -5.320 -26.974 15.560 1.00 82.06 130 GLU A O 1
ATOM 1055 N N . TYR A 1 131 ? -4.111 -28.680 14.793 1.00 81.44 131 TYR A N 1
ATOM 1056 C CA . TYR A 1 131 ? -5.268 -29.454 14.317 1.00 81.44 131 TYR A CA 1
ATOM 1057 C C . TYR A 1 131 ? -6.377 -29.629 15.369 1.00 81.44 131 TYR A C 1
ATOM 1059 O O . TYR A 1 131 ? -7.566 -29.622 15.041 1.00 81.44 131 TYR A O 1
ATOM 1067 N N . LYS A 1 132 ? -6.016 -29.759 16.654 1.00 81.19 132 LYS A N 1
ATOM 1068 C CA . LYS A 1 132 ? -7.002 -29.850 17.746 1.00 81.19 132 LYS A CA 1
ATOM 1069 C C . LYS A 1 132 ? -7.854 -28.585 17.840 1.00 81.19 132 LYS A C 1
ATOM 1071 O O . LYS A 1 132 ? -9.074 -28.693 17.955 1.00 81.19 132 LYS A O 1
ATOM 1076 N N . PHE A 1 133 ? -7.224 -27.415 17.744 1.00 80.44 133 PHE A N 1
ATOM 1077 C CA . PHE A 1 133 ? -7.910 -26.130 17.751 1.00 80.44 133 PHE A CA 1
ATOM 1078 C C . PHE A 1 133 ? -8.797 -25.977 16.512 1.00 80.44 133 PHE A C 1
ATOM 1080 O O . PHE A 1 133 ? -9.963 -25.624 16.654 1.00 80.44 133 PHE A O 1
ATOM 1087 N N . ILE A 1 134 ? -8.317 -26.364 15.323 1.00 82.81 134 ILE A N 1
ATOM 1088 C CA . ILE A 1 134 ? -9.124 -26.374 14.087 1.00 82.81 134 ILE A CA 1
ATOM 1089 C C . ILE A 1 134 ? -10.373 -27.253 14.259 1.00 82.81 134 ILE A C 1
ATOM 1091 O O . ILE A 1 134 ? -11.489 -26.843 13.936 1.00 82.81 134 ILE A O 1
ATOM 1095 N N . LYS A 1 135 ? -10.218 -28.455 14.826 1.00 83.06 135 LYS A N 1
ATOM 1096 C CA . LYS A 1 135 ? -11.336 -29.373 15.087 1.00 83.06 135 LYS A CA 1
ATOM 1097 C C . LYS A 1 135 ? -12.313 -28.824 16.133 1.00 83.06 135 LYS A C 1
ATOM 1099 O O . LYS A 1 135 ? -13.518 -29.068 16.038 1.00 83.06 135 LYS A O 1
ATOM 1104 N N . ALA A 1 136 ? -11.819 -28.131 17.156 1.00 80.38 136 ALA A N 1
ATOM 1105 C CA . ALA A 1 136 ? -12.652 -27.487 18.166 1.00 80.38 136 ALA A CA 1
ATOM 1106 C C . ALA A 1 136 ? -13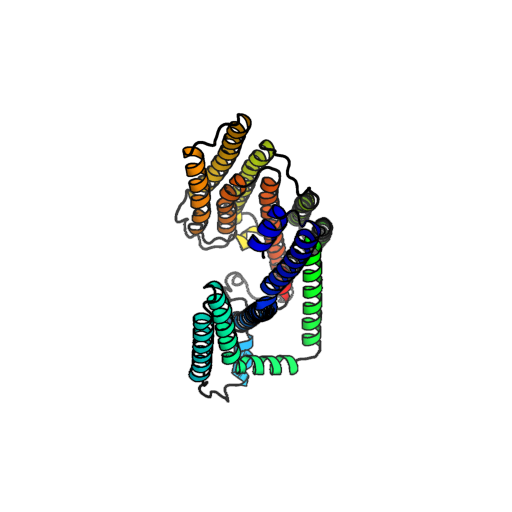.421 -26.291 17.582 1.00 80.38 136 ALA A C 1
ATOM 1108 O O . ALA A 1 136 ? -14.635 -26.211 17.749 1.00 80.38 136 ALA A O 1
ATOM 1109 N N . LEU A 1 137 ? -12.749 -25.448 16.797 1.00 81.12 137 LEU A N 1
ATOM 1110 C CA . LEU A 1 137 ? -13.338 -24.339 16.054 1.00 81.12 137 LEU A CA 1
ATOM 1111 C C . LEU A 1 137 ? -14.438 -24.818 15.099 1.00 81.12 137 LEU A C 1
ATOM 1113 O O . LEU A 1 137 ? -15.534 -24.266 15.088 1.00 81.12 137 LEU A O 1
ATOM 1117 N N . TRP A 1 138 ? -14.188 -25.889 14.345 1.00 82.00 138 TRP A N 1
ATOM 1118 C CA . TRP A 1 138 ? -15.173 -26.473 13.435 1.00 82.00 138 TRP A CA 1
ATOM 1119 C C . TRP A 1 138 ? -16.425 -26.987 14.162 1.00 82.00 138 TRP A C 1
ATOM 1121 O O . TRP A 1 138 ? -17.549 -26.772 13.705 1.00 82.00 138 TRP A O 1
ATOM 1131 N N . ARG A 1 139 ? -16.253 -27.635 15.325 1.00 82.44 139 ARG A N 1
ATOM 1132 C CA . ARG A 1 139 ? -17.378 -28.039 16.188 1.00 82.44 139 ARG A CA 1
ATOM 1133 C C . ARG A 1 139 ? -18.122 -26.826 16.746 1.00 82.44 139 ARG A C 1
ATOM 1135 O O . ARG A 1 139 ? -19.348 -26.839 16.768 1.00 82.44 139 ARG A O 1
ATOM 1142 N N . TYR A 1 140 ? -17.394 -25.789 17.154 1.00 77.31 140 TYR A N 1
ATOM 1143 C CA . TYR A 1 140 ? -17.958 -24.540 17.661 1.00 77.31 140 TYR A CA 1
ATOM 1144 C C . TYR A 1 140 ? -18.810 -23.819 16.605 1.00 77.31 140 TYR A C 1
ATOM 1146 O O . TYR A 1 140 ? -19.942 -23.442 16.891 1.00 77.31 140 TYR A O 1
ATOM 1154 N N . LEU A 1 141 ? -18.314 -23.700 15.368 1.00 76.81 141 LEU A N 1
ATOM 1155 C CA . LEU A 1 141 ? -19.050 -23.122 14.237 1.00 76.81 141 LEU A CA 1
ATOM 1156 C C . LEU A 1 141 ? -20.312 -23.923 13.897 1.00 76.81 141 LEU A C 1
ATOM 1158 O O . LEU A 1 141 ? -21.358 -23.333 13.650 1.00 76.81 141 LEU A O 1
ATOM 1162 N N . ARG A 1 142 ? -20.230 -25.259 13.918 1.00 77.44 142 ARG A N 1
ATOM 1163 C CA . ARG A 1 142 ? -21.371 -26.143 13.630 1.00 77.44 142 ARG A CA 1
ATOM 1164 C C . ARG A 1 142 ? -22.444 -26.116 14.721 1.00 77.44 142 ARG A C 1
ATOM 1166 O O . ARG A 1 142 ? -23.609 -26.329 14.421 1.00 77.44 142 ARG A O 1
ATOM 1173 N N . GLY A 1 143 ? -22.046 -25.908 15.975 1.00 73.44 143 GLY A N 1
ATOM 1174 C CA . GLY A 1 143 ? -22.952 -25.900 17.125 1.00 73.44 143 GLY A CA 1
ATOM 1175 C C . GLY A 1 143 ? -23.683 -24.576 17.354 1.00 73.44 143 GLY A C 1
ATOM 1176 O O . GLY A 1 143 ? -24.450 -24.483 18.308 1.00 73.44 143 GLY A O 1
ATOM 1177 N N . ARG A 1 144 ? -23.425 -23.546 16.540 1.00 73.19 144 ARG A N 1
ATOM 1178 C CA . ARG A 1 144 ? -24.077 -22.238 16.647 1.00 73.19 144 ARG A CA 1
ATOM 1179 C C . ARG A 1 144 ? -25.278 -22.155 15.708 1.00 73.19 144 ARG A C 1
ATOM 1181 O O . ARG A 1 144 ? -25.328 -22.846 14.697 1.00 73.19 144 ARG A O 1
ATOM 1188 N N . GLU A 1 145 ? -26.217 -21.276 16.048 1.00 71.88 145 GLU A N 1
ATOM 1189 C CA . GLU A 1 145 ? -27.373 -20.949 15.210 1.00 71.88 145 GLU A CA 1
ATOM 1190 C C . GLU A 1 145 ? -26.957 -20.666 13.761 1.00 71.88 145 GLU A C 1
ATOM 1192 O O . GLU A 1 145 ? -25.951 -19.988 13.508 1.00 71.88 145 GLU A O 1
ATOM 1197 N N . SER A 1 146 ? -27.765 -21.145 12.813 1.00 73.31 146 SER A N 1
ATOM 1198 C CA . SER A 1 146 ? -27.526 -20.993 11.373 1.00 73.31 146 SER A CA 1
ATOM 1199 C C . SER A 1 146 ? -27.322 -19.533 10.958 1.00 73.31 146 SER A C 1
ATOM 1201 O O . SER A 1 146 ? -26.572 -19.266 10.023 1.00 73.31 146 SER A O 1
ATOM 1203 N N . ASP A 1 147 ? -27.903 -18.579 11.692 1.00 75.19 147 ASP A N 1
ATOM 1204 C CA . ASP A 1 147 ? -27.746 -17.138 11.467 1.00 75.19 147 ASP A CA 1
ATOM 1205 C C . ASP A 1 147 ? -26.275 -16.671 11.511 1.00 75.19 147 ASP A C 1
ATOM 1207 O O . ASP A 1 147 ? -25.856 -15.850 10.697 1.00 75.19 147 ASP A O 1
ATOM 1211 N N . TYR A 1 148 ? -25.439 -17.226 12.399 1.00 74.69 148 TYR A N 1
ATOM 1212 C CA . TYR A 1 148 ? -24.022 -16.838 12.461 1.00 74.69 148 TYR A CA 1
ATOM 1213 C C . TYR A 1 148 ? -23.231 -17.356 11.253 1.00 74.69 148 TYR A C 1
ATOM 1215 O O . TYR A 1 148 ? -22.398 -16.638 10.698 1.00 74.69 148 TYR A O 1
ATOM 1223 N N . VAL A 1 149 ? -23.519 -18.585 10.817 1.00 78.62 149 VAL A N 1
ATOM 1224 C CA . VAL A 1 149 ? -22.896 -19.187 9.629 1.00 78.62 149 VAL A CA 1
ATOM 1225 C C . VAL A 1 149 ? -23.324 -18.441 8.366 1.00 78.62 149 VAL A C 1
ATOM 1227 O O . VAL A 1 149 ? -22.481 -18.145 7.524 1.00 78.62 149 VAL A O 1
ATOM 1230 N N . ILE A 1 150 ? -24.602 -18.064 8.262 1.00 82.44 150 ILE A N 1
ATOM 1231 C CA . ILE A 1 150 ? -25.124 -17.259 7.151 1.00 82.44 150 ILE A CA 1
ATOM 1232 C C . ILE A 1 150 ? -24.449 -15.884 7.119 1.00 82.44 150 ILE A C 1
ATOM 1234 O O . ILE A 1 150 ? -24.021 -15.449 6.054 1.00 82.44 150 ILE A O 1
ATOM 1238 N N . LYS A 1 151 ? -24.280 -15.217 8.270 1.00 82.06 151 LYS A N 1
ATOM 1239 C CA . LYS A 1 151 ? -23.554 -13.937 8.356 1.00 82.06 151 LYS A CA 1
ATOM 1240 C C . LYS A 1 151 ? -22.096 -14.060 7.918 1.00 82.06 151 LYS A C 1
ATOM 1242 O O . LYS A 1 151 ? -21.619 -13.200 7.185 1.00 82.06 151 LYS A O 1
ATOM 1247 N N . LEU A 1 152 ? -21.400 -15.119 8.333 1.00 80.62 152 LEU A N 1
ATOM 1248 C CA . LEU A 1 152 ? -20.018 -15.373 7.919 1.00 80.62 152 LEU A CA 1
ATOM 1249 C C . LEU A 1 152 ? -19.920 -15.665 6.415 1.00 80.62 152 LEU A C 1
ATOM 1251 O O . LEU A 1 152 ? -19.027 -15.149 5.749 1.00 80.62 152 LEU A O 1
ATOM 1255 N N . LEU A 1 153 ? -20.851 -16.452 5.872 1.00 84.62 153 LEU A N 1
ATOM 1256 C CA . LEU A 1 153 ? -20.907 -16.749 4.442 1.00 84.62 153 LEU A CA 1
ATOM 1257 C C . LEU A 1 153 ? -21.193 -15.487 3.626 1.00 84.62 153 LEU A C 1
ATOM 1259 O O . LEU A 1 153 ? -20.488 -15.218 2.659 1.00 84.62 153 LEU A O 1
ATOM 1263 N N . ALA A 1 154 ? -22.181 -14.691 4.039 1.00 86.19 154 ALA A N 1
ATOM 1264 C CA . ALA A 1 154 ? -22.498 -13.416 3.407 1.00 86.19 154 ALA A CA 1
ATOM 1265 C C . ALA A 1 154 ? -21.278 -12.486 3.409 1.00 86.19 154 ALA A C 1
ATOM 1267 O O . ALA A 1 154 ? -20.957 -11.889 2.388 1.00 86.19 154 ALA A O 1
ATOM 1268 N N . LEU A 1 155 ? -20.553 -12.423 4.527 1.00 84.31 155 LEU A N 1
ATOM 1269 C CA . LEU A 1 155 ? -19.320 -11.653 4.637 1.00 84.31 155 LEU A CA 1
ATOM 1270 C C . LEU A 1 155 ? -18.234 -12.158 3.677 1.00 84.31 155 LEU A C 1
ATOM 1272 O O . LEU A 1 155 ? -17.618 -11.350 2.991 1.00 84.31 155 LEU A O 1
ATOM 1276 N N . GLY A 1 156 ? -18.052 -13.477 3.567 1.00 85.81 156 GLY A N 1
ATOM 1277 C CA . GLY A 1 156 ? -17.121 -14.082 2.610 1.00 85.81 156 GLY A CA 1
ATOM 1278 C C . GLY A 1 156 ? -17.473 -13.768 1.153 1.00 85.81 156 GLY A C 1
ATOM 1279 O O . GLY A 1 156 ? -16.592 -13.424 0.371 1.00 85.81 156 GLY A O 1
ATOM 1280 N N . VAL A 1 157 ? -18.761 -13.811 0.798 1.00 89.50 157 VAL A N 1
ATOM 1281 C CA . VAL A 1 157 ? -19.238 -13.430 -0.541 1.00 89.50 157 VAL A CA 1
ATOM 1282 C C . VAL A 1 157 ? -18.949 -11.955 -0.822 1.00 89.50 157 VAL A C 1
ATOM 1284 O O . VAL A 1 157 ? -18.418 -11.637 -1.883 1.00 89.50 157 VAL A O 1
ATOM 1287 N N . VAL A 1 158 ? -19.228 -11.055 0.127 1.00 87.38 158 VAL A N 1
ATOM 1288 C CA . VAL A 1 158 ? -18.924 -9.624 -0.039 1.00 87.38 158 VAL A CA 1
ATOM 1289 C C . VAL A 1 158 ? -17.417 -9.395 -0.192 1.00 87.38 158 VAL A C 1
ATOM 1291 O O . VAL A 1 158 ? -17.013 -8.643 -1.074 1.00 87.38 158 VAL A O 1
ATOM 1294 N N . SER A 1 159 ? -16.573 -10.072 0.592 1.00 84.69 159 SER A N 1
ATOM 1295 C CA . SER A 1 159 ? -15.114 -9.988 0.443 1.00 84.69 159 SER A CA 1
ATOM 1296 C C . SER A 1 159 ? -14.626 -10.479 -0.923 1.00 84.69 159 SER A C 1
ATOM 1298 O O . SER A 1 159 ? -13.746 -9.849 -1.501 1.00 84.69 159 SER A O 1
ATOM 1300 N N . MET A 1 160 ? -15.208 -11.550 -1.475 1.00 87.94 160 MET A N 1
ATOM 1301 C CA . MET A 1 160 ? -14.879 -12.020 -2.829 1.00 87.94 160 MET A CA 1
ATOM 1302 C C . MET A 1 160 ? -15.306 -11.014 -3.903 1.00 87.94 160 MET A C 1
ATOM 1304 O O . MET A 1 160 ? -14.556 -10.784 -4.844 1.00 87.94 160 MET A O 1
ATOM 1308 N N . ILE A 1 161 ? -16.467 -10.367 -3.746 1.00 89.19 161 ILE A N 1
ATOM 1309 C CA . ILE A 1 161 ? -16.911 -9.297 -4.655 1.00 89.19 161 ILE A CA 1
ATOM 1310 C C . ILE A 1 161 ? -15.939 -8.112 -4.606 1.00 89.19 161 ILE A C 1
ATOM 1312 O O . ILE A 1 161 ? -15.566 -7.589 -5.651 1.00 89.19 161 ILE A O 1
ATOM 1316 N N . ILE A 1 162 ? -15.501 -7.701 -3.412 1.00 86.94 162 ILE A N 1
ATOM 1317 C CA . ILE A 1 162 ? -14.514 -6.621 -3.257 1.00 86.94 162 ILE A CA 1
ATOM 1318 C C . ILE A 1 162 ? -13.179 -7.012 -3.897 1.00 86.94 162 ILE A C 1
ATOM 1320 O O . ILE A 1 162 ? -12.584 -6.195 -4.593 1.00 86.94 162 ILE A O 1
ATOM 1324 N N . LEU A 1 163 ? -12.729 -8.256 -3.709 1.00 87.94 163 LEU A N 1
ATOM 1325 C CA . LEU A 1 163 ? -11.504 -8.755 -4.329 1.00 87.94 163 LEU A CA 1
ATOM 1326 C C . LEU A 1 163 ? -11.603 -8.744 -5.860 1.00 87.94 163 LEU A C 1
ATOM 1328 O O . LEU A 1 163 ? -10.675 -8.290 -6.518 1.00 87.94 163 LEU A O 1
ATOM 1332 N N . GLU A 1 164 ? -12.726 -9.184 -6.428 1.00 89.50 164 GLU A N 1
ATOM 1333 C CA . GLU A 1 164 ? -12.948 -9.157 -7.877 1.00 89.50 164 GLU A CA 1
ATOM 1334 C C . GLU A 1 164 ? -12.965 -7.718 -8.413 1.00 89.50 164 GLU A C 1
ATOM 1336 O O . GLU A 1 164 ? -12.324 -7.418 -9.420 1.00 89.50 164 GLU A O 1
ATOM 1341 N N . LEU A 1 165 ? -13.623 -6.795 -7.701 1.00 87.81 165 LEU A N 1
ATOM 1342 C CA . LEU A 1 165 ? -13.594 -5.367 -8.028 1.00 87.81 165 LEU A CA 1
ATOM 1343 C C . LEU A 1 165 ? -12.168 -4.799 -7.972 1.00 87.81 165 LEU A C 1
ATOM 1345 O O . LEU A 1 165 ? -11.805 -4.012 -8.843 1.00 87.81 165 LEU A O 1
ATOM 1349 N N . LEU A 1 166 ? -11.361 -5.221 -6.992 1.00 88.00 166 LEU A N 1
ATOM 1350 C CA . LEU A 1 166 ? -9.958 -4.828 -6.850 1.00 88.00 166 LEU A CA 1
ATOM 1351 C C . LEU A 1 166 ? -9.085 -5.385 -7.985 1.00 88.00 166 LEU A C 1
ATOM 1353 O O . LEU A 1 166 ? -8.185 -4.706 -8.468 1.00 88.00 166 LEU A O 1
ATOM 1357 N N . VAL A 1 167 ? -9.336 -6.617 -8.433 1.00 90.06 167 VAL A N 1
ATOM 1358 C CA . VAL A 1 167 ? -8.637 -7.200 -9.587 1.00 90.06 167 VAL A CA 1
ATOM 1359 C C . VAL A 1 167 ? -9.022 -6.447 -10.858 1.00 90.06 167 VAL A C 1
ATOM 1361 O O . VAL A 1 167 ? -8.155 -6.039 -11.633 1.00 90.06 167 VAL A O 1
ATOM 1364 N N . HIS A 1 168 ? -10.314 -6.193 -11.055 1.00 88.12 168 HIS A N 1
ATOM 1365 C CA . HIS A 1 168 ? -10.801 -5.494 -12.236 1.00 88.12 168 HIS A CA 1
ATOM 1366 C C . HIS A 1 168 ? -10.325 -4.033 -12.287 1.00 88.12 168 HIS A C 1
ATOM 1368 O O . HIS A 1 168 ? -10.021 -3.516 -13.364 1.00 88.12 168 HIS A O 1
ATOM 1374 N N . SER A 1 169 ? -10.141 -3.376 -11.140 1.00 88.44 169 SER A N 1
ATOM 1375 C CA . SER A 1 169 ? -9.630 -2.005 -11.078 1.00 88.44 169 SER A CA 1
ATOM 1376 C C . SER A 1 169 ? -8.161 -1.856 -11.488 1.00 88.44 169 SER A C 1
ATOM 1378 O O . SER A 1 169 ? -7.752 -0.748 -11.845 1.00 88.44 169 SER A O 1
ATOM 1380 N N . PHE A 1 170 ? -7.374 -2.942 -11.527 1.00 85.62 170 PHE A N 1
ATOM 1381 C CA . PHE A 1 170 ? -6.057 -2.924 -12.182 1.00 85.62 170 PHE A CA 1
ATOM 1382 C C . PHE A 1 170 ? -6.165 -2.773 -13.705 1.00 85.62 170 PHE A C 1
ATOM 1384 O O . PHE A 1 170 ? -5.266 -2.200 -14.320 1.00 85.62 170 PHE A O 1
ATOM 1391 N N . THR A 1 171 ? -7.259 -3.250 -14.309 1.00 86.75 171 THR A N 1
ATOM 1392 C CA . THR A 1 171 ? -7.524 -3.089 -15.748 1.00 86.75 171 THR A CA 1
ATOM 1393 C C . THR A 1 171 ? -8.179 -1.742 -16.051 1.00 86.75 171 THR A C 1
ATOM 1395 O O . THR A 1 171 ? -7.706 -1.007 -16.917 1.00 86.75 171 THR A O 1
ATOM 1398 N N . GLU A 1 172 ? -9.201 -1.359 -15.279 1.00 87.75 172 GLU A N 1
ATOM 1399 C CA . GLU A 1 172 ? -9.923 -0.099 -15.448 1.00 87.75 172 GLU A CA 1
ATOM 1400 C C . GLU A 1 172 ? -9.890 0.758 -14.176 1.00 87.75 172 GLU A C 1
ATOM 1402 O O . GLU A 1 172 ? -10.732 0.647 -13.282 1.00 87.75 172 GLU A O 1
ATOM 1407 N N . ARG A 1 173 ? -8.957 1.718 -14.128 1.00 87.50 173 ARG A N 1
ATOM 1408 C CA . ARG A 1 173 ? -8.784 2.629 -12.976 1.00 87.50 173 ARG A CA 1
ATOM 1409 C C . ARG A 1 173 ? -10.021 3.485 -12.667 1.00 87.50 173 ARG A C 1
ATOM 1411 O O . ARG A 1 173 ? -10.188 3.930 -11.534 1.00 87.50 173 ARG A O 1
ATOM 1418 N N . LYS A 1 174 ? -10.914 3.674 -13.649 1.00 89.19 174 LYS A N 1
ATOM 1419 C CA . LYS A 1 174 ? -12.184 4.418 -13.518 1.00 89.19 174 LYS A CA 1
ATOM 1420 C C . LYS A 1 174 ? -13.113 3.821 -12.458 1.00 89.19 174 LYS A C 1
ATOM 1422 O O . LYS A 1 174 ? -13.942 4.537 -11.902 1.00 89.19 174 LYS A O 1
ATOM 1427 N N . LEU A 1 175 ? -12.978 2.529 -12.159 1.00 88.75 175 LEU A N 1
ATOM 1428 C CA . LEU A 1 175 ? -13.763 1.866 -11.118 1.00 88.75 175 LEU A CA 1
ATOM 1429 C C . LEU A 1 175 ? -13.481 2.469 -9.737 1.00 88.75 175 LEU A C 1
ATOM 1431 O O . LEU A 1 175 ? -14.419 2.739 -8.989 1.00 88.75 175 LEU A O 1
ATOM 1435 N N . TYR A 1 176 ? -12.219 2.794 -9.435 1.00 88.12 176 TYR A N 1
ATOM 1436 C CA . TYR A 1 176 ? -11.871 3.456 -8.176 1.00 88.12 176 TYR A CA 1
ATOM 1437 C C . TYR A 1 176 ? -12.499 4.844 -8.051 1.00 88.12 176 TYR A C 1
ATOM 1439 O O . TYR A 1 176 ? -12.886 5.231 -6.950 1.00 88.12 176 TYR A O 1
ATOM 1447 N N . THR A 1 177 ? -12.652 5.576 -9.160 1.00 91.25 177 THR A N 1
ATOM 1448 C CA . THR A 1 177 ? -13.332 6.878 -9.175 1.00 91.25 177 THR A CA 1
ATOM 1449 C C . THR A 1 177 ? -14.749 6.738 -8.621 1.00 91.25 177 THR A C 1
ATOM 1451 O O . THR A 1 177 ? -15.125 7.399 -7.655 1.00 91.25 177 THR A O 1
ATOM 1454 N N . TRP A 1 178 ? -15.528 5.817 -9.192 1.00 90.94 178 TRP A N 1
ATOM 1455 C CA . TRP A 1 178 ? -16.901 5.572 -8.762 1.00 90.94 178 TRP A CA 1
ATOM 1456 C C . TRP A 1 178 ? -16.966 5.080 -7.318 1.00 90.94 178 TRP A C 1
ATOM 1458 O O . TRP A 1 178 ? -17.789 5.579 -6.550 1.00 90.94 178 TRP A O 1
ATOM 1468 N N . CYS A 1 179 ? -16.062 4.182 -6.918 1.00 89.56 179 CYS A N 1
ATOM 1469 C CA . CYS A 1 179 ? -15.973 3.714 -5.537 1.00 89.56 179 CYS A CA 1
ATOM 1470 C C . CYS A 1 179 ? -15.728 4.869 -4.556 1.00 89.56 179 CYS A C 1
ATOM 1472 O O . CYS A 1 179 ? -16.498 5.027 -3.611 1.00 89.56 179 CYS A O 1
ATOM 1474 N N . PHE A 1 180 ? -14.726 5.724 -4.786 1.00 90.44 180 PHE A N 1
ATOM 1475 C CA . PHE A 1 180 ? -14.429 6.842 -3.883 1.00 90.44 180 PHE A CA 1
ATOM 1476 C C . PHE A 1 180 ? -15.542 7.895 -3.847 1.00 90.44 180 PHE A C 1
ATOM 1478 O O . PHE A 1 180 ? -15.825 8.442 -2.778 1.00 90.44 180 PHE A O 1
ATOM 1485 N N . LEU A 1 181 ? -16.211 8.161 -4.974 1.00 92.31 181 LEU A N 1
ATOM 1486 C CA . LEU A 1 181 ? -17.350 9.081 -5.018 1.00 92.31 181 LEU A CA 1
ATOM 1487 C C . LEU A 1 181 ? -18.544 8.547 -4.216 1.00 92.31 181 LEU A C 1
ATOM 1489 O O . LEU A 1 181 ? -19.087 9.273 -3.379 1.00 92.31 181 LEU A O 1
ATOM 1493 N N . ILE A 1 182 ? -18.930 7.285 -4.446 1.00 91.88 182 ILE A N 1
ATOM 1494 C CA . ILE A 1 182 ? -20.084 6.644 -3.802 1.00 91.88 182 ILE A CA 1
ATOM 1495 C C . ILE A 1 182 ? -19.811 6.431 -2.311 1.00 91.88 182 ILE A C 1
ATOM 1497 O O . ILE A 1 182 ? -20.602 6.868 -1.476 1.00 91.88 182 ILE A O 1
ATOM 1501 N N . VAL A 1 183 ? -18.682 5.809 -1.961 1.00 89.81 183 VAL A N 1
ATOM 1502 C CA . VAL A 1 183 ? -18.318 5.528 -0.565 1.00 89.81 183 VAL A CA 1
ATOM 1503 C C . VAL A 1 183 ? -18.121 6.828 0.211 1.00 89.81 183 VAL A C 1
ATOM 1505 O O . VAL A 1 183 ? -18.650 6.955 1.314 1.00 89.81 183 VAL A O 1
ATOM 1508 N N . GLY A 1 184 ? -17.446 7.826 -0.371 1.00 89.94 184 GLY A N 1
ATOM 1509 C CA . GLY A 1 184 ? -17.264 9.137 0.253 1.00 89.94 184 GLY A CA 1
ATOM 1510 C C . GLY A 1 184 ? -18.591 9.852 0.531 1.00 89.94 184 GLY A C 1
ATOM 1511 O O . GLY A 1 184 ? -18.787 10.386 1.626 1.00 89.94 184 GLY A O 1
ATOM 1512 N N . ALA A 1 185 ? -19.536 9.809 -0.415 1.00 91.62 185 ALA A N 1
ATOM 1513 C CA . ALA A 1 185 ? -20.865 10.394 -0.240 1.00 91.62 185 ALA A CA 1
ATOM 1514 C C . ALA A 1 185 ? -21.695 9.645 0.817 1.00 91.62 185 ALA A C 1
ATOM 1516 O O . ALA A 1 185 ? -22.276 10.276 1.700 1.00 91.62 185 ALA A O 1
ATOM 1517 N N . ILE A 1 186 ? -21.715 8.307 0.779 1.00 90.44 186 ILE A N 1
ATOM 1518 C CA . ILE A 1 186 ? -22.438 7.481 1.758 1.00 90.44 186 ILE A CA 1
ATOM 1519 C C . ILE A 1 186 ? -21.873 7.696 3.166 1.00 90.44 186 ILE A C 1
ATOM 1521 O O . ILE A 1 186 ? -22.643 7.932 4.099 1.00 90.44 186 ILE A O 1
ATOM 1525 N N . ALA A 1 187 ? -20.547 7.665 3.327 1.00 88.12 187 ALA A N 1
ATOM 1526 C CA . ALA A 1 187 ? -19.889 7.894 4.611 1.00 88.12 187 ALA A CA 1
ATOM 1527 C C . ALA A 1 187 ? -20.203 9.295 5.156 1.00 88.12 187 ALA A C 1
ATOM 1529 O O . ALA A 1 187 ? -20.540 9.445 6.332 1.00 88.12 187 ALA A O 1
ATOM 1530 N N . SER A 1 188 ? -20.179 10.315 4.294 1.00 89.50 188 SER A N 1
ATOM 1531 C CA . SER A 1 188 ? -20.535 11.686 4.666 1.00 89.50 188 SER A CA 1
ATOM 1532 C C . SER A 1 188 ? -21.994 11.812 5.117 1.00 89.50 188 SER A C 1
ATOM 1534 O O . SER A 1 188 ? -22.256 12.342 6.197 1.00 89.50 188 SER A O 1
ATOM 1536 N N . LEU A 1 189 ? -22.948 11.266 4.354 1.00 89.38 189 LEU A N 1
ATOM 1537 C CA . LEU A 1 189 ? -24.377 11.290 4.696 1.00 89.38 189 LEU A CA 1
ATOM 1538 C C . LEU A 1 189 ? -24.667 10.536 5.997 1.00 89.38 189 LEU A C 1
ATOM 1540 O O . LEU A 1 189 ? -25.420 11.015 6.849 1.00 89.38 189 LEU A O 1
ATOM 1544 N N . TYR A 1 190 ? -24.042 9.372 6.172 1.00 87.81 190 TYR A N 1
ATOM 1545 C CA . TYR A 1 190 ? -24.159 8.585 7.391 1.00 87.81 190 TYR A CA 1
ATOM 1546 C C . TYR A 1 190 ? -23.642 9.360 8.606 1.00 87.81 190 TYR A C 1
ATOM 1548 O O . TYR A 1 190 ? -24.299 9.393 9.652 1.00 87.81 190 TYR A O 1
ATOM 1556 N N . LEU A 1 191 ? -22.501 10.037 8.462 1.00 84.00 191 LEU A N 1
ATOM 1557 C CA . LEU A 1 191 ? -21.917 10.816 9.541 1.00 84.00 191 LEU A CA 1
ATOM 1558 C C . LEU A 1 191 ? -22.728 12.074 9.861 1.00 84.00 191 LEU A C 1
ATOM 1560 O O . LEU A 1 191 ? -22.943 12.386 11.031 1.00 84.00 191 LEU A O 1
ATOM 1564 N N . TYR A 1 192 ? -23.230 12.754 8.831 1.00 86.06 192 TYR A N 1
ATOM 1565 C CA . TYR A 1 192 ? -24.108 13.911 8.972 1.00 86.06 192 TYR A CA 1
ATOM 1566 C C . TYR A 1 192 ? -25.384 13.569 9.752 1.00 86.06 192 TYR A C 1
ATOM 1568 O O . TYR A 1 192 ? -25.797 14.335 10.616 1.00 86.06 192 TYR A O 1
ATOM 1576 N N . LYS A 1 193 ? -25.978 12.393 9.503 1.00 84.44 193 LYS A N 1
ATOM 1577 C CA . LYS A 1 193 ? -27.159 11.918 10.241 1.00 84.44 193 LYS A CA 1
ATOM 1578 C C . LYS A 1 193 ? -26.831 11.466 11.668 1.00 84.44 193 LYS A C 1
ATOM 1580 O O . LYS A 1 193 ? -27.665 11.603 12.558 1.00 84.44 193 LYS A O 1
ATOM 1585 N N . SER A 1 194 ? -25.648 10.891 11.876 1.00 77.94 194 SER A N 1
ATOM 1586 C CA . SER A 1 194 ? -25.264 10.282 13.156 1.00 77.94 194 SER A CA 1
ATOM 1587 C C . SER A 1 194 ? -24.742 11.290 14.182 1.00 77.94 194 SER A C 1
ATOM 1589 O O . SER A 1 194 ? -24.840 11.030 15.379 1.00 77.94 194 SER A O 1
ATOM 1591 N N . ILE A 1 195 ? -24.176 12.422 13.748 1.00 75.38 195 ILE A N 1
ATOM 1592 C CA . ILE A 1 195 ? -23.654 13.456 14.649 1.00 75.38 195 ILE A CA 1
ATOM 1593 C C . ILE A 1 195 ? -24.735 14.532 14.877 1.00 75.38 195 ILE A C 1
ATOM 1595 O O . ILE A 1 195 ? -25.036 15.287 13.957 1.00 75.38 195 ILE A O 1
ATOM 1599 N N . PRO A 1 196 ? -25.265 14.701 16.105 1.00 62.41 196 PRO A N 1
ATOM 1600 C CA . PRO A 1 196 ? -26.337 15.664 16.394 1.00 62.41 196 PRO A CA 1
ATOM 1601 C C . PRO A 1 196 ? -25.898 17.145 16.429 1.00 62.41 196 PRO A C 1
ATOM 1603 O O . PRO A 1 196 ? -26.684 18.010 16.802 1.00 62.41 196 PRO A O 1
ATOM 1606 N N . TRP A 1 197 ? -24.651 17.464 16.061 1.00 62.62 197 TRP A N 1
ATOM 1607 C CA . TRP A 1 197 ? -24.054 18.804 16.158 1.00 62.62 197 TRP A CA 1
ATOM 1608 C C . TRP A 1 197 ? -23.323 19.175 14.859 1.00 62.62 197 TRP A C 1
ATOM 1610 O O . TRP A 1 197 ? -22.778 18.308 14.177 1.00 62.62 197 TRP A O 1
ATOM 1620 N N . ARG A 1 198 ? -23.263 20.474 14.531 1.00 63.31 198 ARG A N 1
ATOM 1621 C CA . ARG A 1 198 ? -22.666 21.023 13.296 1.00 63.31 198 ARG A CA 1
ATOM 1622 C C . ARG A 1 198 ? -21.137 20.852 13.264 1.00 63.31 198 ARG A C 1
ATOM 1624 O O . ARG A 1 198 ? -20.394 21.790 13.533 1.00 63.31 198 ARG A O 1
ATOM 1631 N N . SER A 1 199 ? -20.668 19.647 12.948 1.00 73.06 199 SER A N 1
ATOM 1632 C CA . SER A 1 199 ? -19.250 19.331 12.746 1.00 73.06 199 SER A CA 1
ATOM 1633 C C . SER A 1 199 ? -18.873 19.405 11.265 1.00 73.06 199 SER A C 1
ATOM 1635 O O . SER A 1 199 ? -19.651 19.000 10.406 1.00 73.06 199 SER A O 1
ATOM 1637 N N . GLY A 1 200 ? -17.668 19.896 10.957 1.00 83.12 200 GLY A N 1
ATOM 1638 C CA . GLY A 1 200 ? -17.128 19.938 9.589 1.00 83.12 200 GLY A CA 1
ATOM 1639 C C . GLY A 1 200 ? -16.572 18.599 9.078 1.00 83.12 200 GLY A C 1
ATOM 1640 O O . GLY A 1 200 ? -16.205 18.501 7.910 1.00 83.12 200 GLY A O 1
ATOM 1641 N N . ILE A 1 201 ? -16.518 17.563 9.923 1.00 83.62 201 ILE A N 1
ATOM 1642 C CA . ILE A 1 201 ? -15.930 16.250 9.591 1.00 83.62 201 ILE A CA 1
ATOM 1643 C C . ILE A 1 201 ? -16.639 15.551 8.413 1.00 83.62 201 ILE A C 1
ATOM 1645 O O . ILE A 1 201 ? -15.931 15.072 7.530 1.00 83.62 201 ILE A O 1
ATOM 1649 N N . PRO A 1 202 ? -17.988 15.516 8.311 1.00 87.75 202 PRO A N 1
ATOM 1650 C CA . PRO A 1 202 ? -18.659 14.879 7.173 1.00 87.75 202 PRO A CA 1
ATOM 1651 C C . PRO A 1 202 ? -18.261 15.499 5.831 1.00 87.75 202 PRO A C 1
ATOM 1653 O O . PRO A 1 202 ? -18.037 14.788 4.851 1.00 87.75 202 PRO A O 1
ATOM 1656 N N . VAL A 1 203 ? -18.133 16.828 5.794 1.00 90.81 203 VAL A N 1
ATOM 1657 C CA . VAL A 1 203 ? -17.715 17.563 4.594 1.00 90.81 203 VAL A CA 1
ATOM 1658 C C . VAL A 1 203 ? -16.255 17.250 4.268 1.00 90.81 203 VAL A C 1
ATOM 1660 O O . VAL A 1 203 ? -15.930 16.993 3.114 1.00 90.81 203 VAL A O 1
ATOM 1663 N N . PHE A 1 204 ? -15.388 17.193 5.282 1.00 91.06 204 PHE A N 1
ATOM 1664 C CA . PHE A 1 204 ? -13.981 16.830 5.113 1.00 91.06 204 PHE A CA 1
ATOM 1665 C C . PHE A 1 204 ? -13.796 15.418 4.529 1.00 91.06 204 PHE A C 1
ATOM 1667 O O . PHE A 1 204 ? -13.031 15.250 3.580 1.00 91.06 204 PHE A O 1
ATOM 1674 N N . VAL A 1 205 ? -14.534 14.415 5.024 1.00 90.94 205 VAL A N 1
ATOM 1675 C CA . VAL A 1 205 ? -14.498 13.037 4.489 1.00 90.94 205 VAL A CA 1
ATOM 1676 C C . VAL A 1 205 ? -14.919 13.003 3.019 1.00 90.94 205 VAL A C 1
ATOM 1678 O O . VAL A 1 205 ? -14.242 12.389 2.197 1.00 90.94 205 VAL A O 1
ATOM 1681 N N . CYS A 1 206 ? -15.989 13.717 2.661 1.00 93.50 206 CYS A N 1
ATOM 1682 C CA . CYS A 1 206 ? -16.458 13.778 1.278 1.00 93.50 206 CYS A CA 1
ATOM 1683 C C . CYS A 1 206 ? -15.423 14.434 0.353 1.00 93.50 206 CYS A C 1
ATOM 1685 O O . CYS A 1 206 ? -15.061 13.868 -0.676 1.00 93.50 206 CYS A O 1
ATOM 1687 N N . LEU A 1 207 ? -14.918 15.613 0.738 1.00 93.94 207 LEU A N 1
ATOM 1688 C CA . LEU A 1 207 ? -13.965 16.381 -0.066 1.00 93.94 207 LEU A CA 1
ATOM 1689 C C . LEU A 1 207 ? -12.658 15.622 -0.289 1.00 93.94 207 LEU A C 1
ATOM 1691 O O . LEU A 1 207 ? -12.137 15.626 -1.398 1.00 93.94 207 LEU A O 1
ATOM 1695 N N . THR A 1 208 ? -12.134 14.957 0.741 1.00 93.38 208 THR A N 1
ATOM 1696 C CA . THR A 1 208 ? -10.885 14.191 0.632 1.00 93.38 208 THR A CA 1
ATOM 1697 C C . THR A 1 208 ? -11.046 12.961 -0.262 1.00 93.38 208 THR A C 1
ATOM 1699 O O . THR A 1 208 ? -10.200 12.737 -1.126 1.00 93.38 208 THR A O 1
ATOM 1702 N N . CYS A 1 209 ? -12.154 12.219 -0.146 1.00 92.81 209 CYS A N 1
ATOM 1703 C CA . CYS A 1 209 ? -12.444 11.087 -1.036 1.00 92.81 209 CYS A CA 1
ATOM 1704 C C . CYS A 1 209 ? -12.611 11.534 -2.496 1.00 92.81 209 CYS A C 1
ATOM 1706 O O . CYS A 1 209 ? -12.067 10.914 -3.408 1.00 92.81 209 CYS A O 1
ATOM 1708 N N . TRP A 1 210 ? -13.320 12.641 -2.733 1.00 94.06 210 TRP A N 1
ATOM 1709 C CA . TRP A 1 210 ? -13.499 13.189 -4.080 1.00 94.06 210 TRP A CA 1
ATOM 1710 C C . TRP A 1 210 ? -12.197 13.744 -4.658 1.00 94.06 210 TRP A C 1
ATOM 1712 O O . TRP A 1 210 ? -11.931 13.582 -5.847 1.00 94.06 210 TRP A O 1
ATOM 1722 N N . PHE A 1 211 ? -11.351 14.343 -3.820 1.00 93.81 211 PHE A N 1
ATOM 1723 C CA . PHE A 1 211 ? -10.026 14.783 -4.235 1.00 93.81 211 PHE A CA 1
ATOM 1724 C C . PHE A 1 211 ? -9.145 13.598 -4.655 1.00 93.81 211 PHE A C 1
ATOM 1726 O O . PHE A 1 211 ? -8.524 13.652 -5.713 1.00 93.81 211 PHE A O 1
ATOM 1733 N N . LEU A 1 212 ? -9.150 12.497 -3.895 1.00 92.44 212 LEU A N 1
ATOM 1734 C CA . LEU A 1 212 ? -8.421 11.273 -4.250 1.00 92.44 212 LEU A CA 1
ATOM 1735 C C . LEU A 1 212 ? -8.955 10.632 -5.541 1.00 92.44 212 LEU A C 1
ATOM 1737 O O . LEU A 1 212 ? -8.180 10.163 -6.373 1.00 92.44 212 LEU A O 1
ATOM 1741 N N . SER A 1 213 ? -10.272 10.677 -5.745 1.00 92.50 213 SER A N 1
ATOM 1742 C CA . SER A 1 213 ? -10.936 10.171 -6.947 1.00 92.50 213 SER A CA 1
ATOM 1743 C C . SER A 1 213 ? -10.386 10.784 -8.241 1.00 92.50 213 SER A C 1
ATOM 1745 O O . SER A 1 213 ? -10.298 10.089 -9.251 1.00 92.50 213 SER A O 1
ATOM 1747 N N . LEU A 1 214 ? -9.963 12.053 -8.237 1.00 91.06 214 LEU A N 1
ATOM 1748 C CA . LEU A 1 214 ? -9.398 12.710 -9.425 1.00 91.06 214 LEU A CA 1
ATOM 1749 C C . LEU A 1 214 ? -8.129 12.010 -9.937 1.00 91.06 214 LEU A C 1
ATOM 1751 O O . LEU A 1 214 ? -7.932 11.898 -11.144 1.00 91.06 214 LEU A O 1
ATOM 1755 N N . PHE A 1 215 ? -7.298 11.482 -9.034 1.00 88.06 215 PHE A N 1
ATOM 1756 C CA . PHE A 1 215 ? -6.040 10.819 -9.393 1.00 88.06 215 PHE A CA 1
ATOM 1757 C C . PHE A 1 215 ? -6.252 9.496 -10.129 1.00 88.06 215 PHE A C 1
ATOM 1759 O O . PHE A 1 215 ? -5.411 9.094 -10.926 1.00 88.06 215 PHE A O 1
ATOM 1766 N N . THR A 1 216 ? -7.396 8.845 -9.920 1.00 87.31 216 THR A N 1
ATOM 1767 C CA . THR A 1 216 ? -7.728 7.567 -10.573 1.00 87.31 216 THR A CA 1
ATOM 1768 C C . THR A 1 216 ? -8.096 7.728 -12.054 1.00 87.31 216 THR A C 1
ATOM 1770 O O . THR A 1 216 ? -7.999 6.771 -12.820 1.00 87.31 216 THR A O 1
ATOM 1773 N N . LEU A 1 217 ? -8.467 8.944 -12.469 1.00 85.94 217 LEU A N 1
ATOM 1774 C CA . LEU A 1 217 ? -8.761 9.297 -13.861 1.00 85.94 217 LEU A CA 1
ATOM 1775 C C . LEU A 1 217 ? -7.539 9.820 -14.620 1.00 85.94 217 LEU A C 1
ATOM 1777 O O . LEU A 1 217 ? -7.592 9.939 -15.844 1.00 85.94 217 LEU A O 1
ATOM 1781 N N . MET A 1 218 ? -6.460 10.164 -13.914 1.00 84.56 218 MET A N 1
ATOM 1782 C CA . MET A 1 218 ? -5.257 10.671 -14.561 1.00 84.56 218 MET A CA 1
ATOM 1783 C C . MET A 1 218 ? -4.541 9.558 -15.344 1.00 84.56 218 MET A C 1
ATOM 1785 O O . MET A 1 218 ? -4.599 8.388 -14.944 1.00 84.56 218 MET A O 1
ATOM 1789 N N . PRO A 1 219 ? -3.906 9.901 -16.484 1.00 79.69 219 PRO A N 1
ATOM 1790 C CA . PRO A 1 219 ? -3.278 8.925 -17.372 1.00 79.69 219 PRO A CA 1
ATOM 1791 C C . PRO A 1 219 ? -2.160 8.128 -16.677 1.00 79.69 219 PRO A C 1
ATOM 1793 O O . PRO A 1 219 ? -1.774 8.390 -15.545 1.00 79.69 219 PRO A O 1
ATOM 1796 N N . ALA A 1 220 ? -1.653 7.081 -17.322 1.00 69.81 220 ALA A N 1
ATOM 1797 C CA . ALA A 1 220 ? -0.465 6.382 -16.822 1.00 69.81 220 ALA A CA 1
ATOM 1798 C C . ALA A 1 220 ? 0.832 7.104 -17.216 1.00 69.81 220 ALA A C 1
ATOM 1800 O O . ALA A 1 220 ? 1.824 7.019 -16.501 1.00 69.81 220 ALA A O 1
ATOM 1801 N N . GLU A 1 221 ? 0.810 7.810 -18.346 1.00 70.81 221 GLU A N 1
ATOM 1802 C CA . GLU A 1 221 ? 1.937 8.579 -18.861 1.00 70.81 221 GLU A CA 1
ATOM 1803 C C . GLU A 1 221 ? 1.945 9.962 -18.217 1.00 70.81 221 GLU A C 1
ATOM 1805 O O . GLU A 1 221 ? 1.017 10.758 -18.388 1.00 70.81 221 GLU A O 1
ATOM 1810 N N . ILE A 1 222 ? 2.984 10.225 -17.430 1.00 71.00 222 ILE A N 1
ATOM 1811 C CA . ILE A 1 222 ? 3.074 11.421 -16.602 1.00 71.00 222 ILE A CA 1
ATOM 1812 C C . ILE A 1 222 ? 3.875 12.470 -17.368 1.00 71.00 222 ILE A C 1
ATOM 1814 O O . ILE A 1 222 ? 5.056 12.247 -17.635 1.00 71.00 222 ILE A O 1
ATOM 1818 N N . PRO A 1 223 ? 3.277 13.621 -17.716 1.00 73.44 223 PRO A N 1
ATOM 1819 C CA . PRO A 1 223 ? 4.052 14.735 -18.225 1.00 73.44 223 PRO A CA 1
ATOM 1820 C C . PRO A 1 223 ? 4.922 15.296 -17.096 1.00 73.44 223 PRO A C 1
ATOM 1822 O O . PRO A 1 223 ? 4.420 15.579 -16.002 1.00 73.44 223 PRO A O 1
ATOM 1825 N N . ASP A 1 224 ? 6.210 15.487 -17.376 1.00 75.81 224 ASP A N 1
ATOM 1826 C CA . ASP A 1 224 ? 7.151 16.097 -16.437 1.00 75.81 224 ASP A CA 1
ATOM 1827 C C . ASP A 1 224 ? 6.641 17.482 -16.009 1.00 75.81 224 ASP A C 1
ATOM 1829 O O . ASP A 1 224 ? 6.507 18.404 -16.820 1.00 75.81 224 ASP A O 1
ATOM 1833 N N . ASN A 1 225 ? 6.332 17.642 -14.719 1.00 83.94 225 ASN A N 1
ATOM 1834 C CA . ASN A 1 225 ? 5.844 18.909 -14.181 1.00 83.94 225 ASN A CA 1
ATOM 1835 C C . ASN A 1 225 ? 6.427 19.205 -12.799 1.00 83.94 225 ASN A C 1
ATOM 1837 O O . ASN A 1 225 ? 5.810 18.989 -11.753 1.00 83.94 225 ASN A O 1
ATOM 1841 N N . ASN A 1 226 ? 7.611 19.810 -12.812 1.00 84.12 226 ASN A N 1
ATOM 1842 C CA . ASN A 1 226 ? 8.378 20.133 -11.609 1.00 84.12 226 ASN A CA 1
ATOM 1843 C C . ASN A 1 226 ? 7.639 21.101 -10.672 1.00 84.12 226 ASN A C 1
ATOM 1845 O O . ASN A 1 226 ? 7.816 21.045 -9.456 1.00 84.12 226 ASN A O 1
ATOM 1849 N N . LYS A 1 227 ? 6.789 21.991 -11.215 1.00 88.56 227 LYS A N 1
ATOM 1850 C CA . LYS A 1 227 ? 5.996 22.926 -10.396 1.00 88.56 227 LYS A CA 1
ATOM 1851 C C . LYS A 1 227 ? 5.020 22.169 -9.502 1.00 88.56 227 LYS A C 1
ATOM 1853 O O . LYS A 1 227 ? 4.798 22.575 -8.366 1.00 88.56 227 LYS A O 1
ATOM 1858 N N . LEU A 1 228 ? 4.469 21.068 -10.007 1.00 88.06 228 LEU A N 1
ATOM 1859 C CA . LEU A 1 228 ? 3.508 20.251 -9.284 1.00 88.06 228 LEU A CA 1
ATOM 1860 C C . LEU A 1 228 ? 4.181 19.420 -8.186 1.00 88.06 228 LEU A C 1
ATOM 1862 O O . LEU A 1 228 ? 3.651 19.338 -7.079 1.00 88.06 228 LEU A O 1
ATOM 1866 N N . VAL A 1 229 ? 5.387 18.905 -8.449 1.00 89.50 229 VAL A N 1
ATOM 1867 C CA . VAL A 1 229 ? 6.200 18.242 -7.418 1.00 89.50 229 VAL A CA 1
ATOM 1868 C C . VAL A 1 229 ? 6.559 19.228 -6.302 1.00 89.50 229 VAL A C 1
ATOM 1870 O O . VAL A 1 229 ? 6.352 18.923 -5.129 1.00 89.50 229 VAL A O 1
ATOM 1873 N N . ASN A 1 230 ? 6.968 20.457 -6.630 1.00 90.56 230 ASN A N 1
ATOM 1874 C CA . ASN A 1 230 ? 7.242 21.467 -5.604 1.00 90.56 230 ASN A CA 1
ATOM 1875 C C . ASN A 1 230 ? 5.995 21.890 -4.819 1.00 90.56 230 ASN A C 1
ATOM 1877 O O . ASN A 1 230 ? 6.038 21.991 -3.592 1.00 90.56 230 ASN A O 1
ATOM 1881 N N . ALA A 1 231 ? 4.866 22.086 -5.505 1.00 92.44 231 ALA A N 1
ATOM 1882 C CA . ALA A 1 231 ? 3.594 22.378 -4.852 1.00 92.44 231 ALA A CA 1
ATOM 1883 C C . ALA A 1 231 ? 3.184 21.257 -3.883 1.00 92.44 231 ALA A C 1
ATOM 1885 O O . ALA A 1 231 ? 2.686 21.536 -2.792 1.00 92.44 231 ALA A O 1
ATOM 1886 N N . SER A 1 232 ? 3.447 19.996 -4.236 1.00 91.88 232 SER A N 1
ATOM 1887 C CA . SER A 1 232 ? 3.170 18.861 -3.357 1.00 91.88 232 SER A CA 1
ATOM 1888 C C . SER A 1 232 ? 4.050 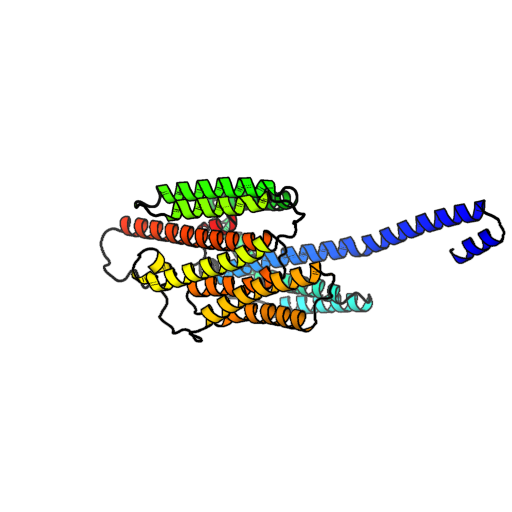18.845 -2.102 1.00 91.88 232 SER A C 1
ATOM 1890 O O . SER A 1 232 ? 3.536 18.577 -1.020 1.00 91.88 232 SER A O 1
ATOM 1892 N N . GLY A 1 233 ? 5.333 19.217 -2.200 1.00 93.06 233 GLY A N 1
ATOM 1893 C CA . GLY A 1 233 ? 6.218 19.345 -1.039 1.00 93.06 233 GLY A CA 1
ATOM 1894 C C . GLY A 1 233 ? 5.703 20.388 -0.046 1.00 93.06 233 GLY A C 1
ATOM 1895 O O . GLY A 1 233 ? 5.631 20.127 1.156 1.00 93.06 233 GLY A O 1
ATOM 1896 N N . VAL A 1 234 ? 5.240 21.537 -0.554 1.00 94.38 234 VAL A N 1
ATOM 1897 C CA . VAL A 1 234 ? 4.575 22.567 0.262 1.00 94.38 234 VAL A CA 1
ATOM 1898 C C . VAL A 1 234 ? 3.291 22.022 0.890 1.00 94.38 234 VAL A C 1
ATOM 1900 O O . VAL A 1 234 ? 3.079 22.185 2.090 1.00 94.38 234 VAL A O 1
ATOM 1903 N N . MET A 1 235 ? 2.453 21.332 0.111 1.00 94.44 235 MET A N 1
ATOM 1904 C CA . MET A 1 235 ? 1.213 20.728 0.602 1.00 94.44 235 MET A CA 1
ATOM 1905 C C . MET A 1 235 ? 1.474 19.722 1.734 1.00 94.44 235 MET A C 1
ATOM 1907 O O . MET A 1 235 ? 0.808 19.784 2.764 1.00 94.44 235 MET A O 1
ATOM 1911 N N . VAL A 1 236 ? 2.461 18.835 1.588 1.00 94.88 236 VAL A N 1
ATOM 1912 C CA . VAL A 1 236 ? 2.846 17.851 2.613 1.00 94.88 236 VAL A CA 1
ATOM 1913 C C . VAL A 1 236 ? 3.284 18.541 3.907 1.00 94.88 236 VAL A C 1
ATOM 1915 O O . VAL A 1 236 ? 2.849 18.142 4.988 1.00 94.88 236 VAL A O 1
ATOM 1918 N N . ILE A 1 237 ? 4.079 19.613 3.816 1.00 94.94 237 ILE A N 1
ATOM 1919 C CA . ILE A 1 237 ? 4.490 20.404 4.987 1.00 94.94 237 ILE A CA 1
ATOM 1920 C C . ILE A 1 237 ? 3.273 21.060 5.656 1.00 94.94 237 ILE A C 1
ATOM 1922 O O . ILE A 1 237 ? 3.160 21.022 6.880 1.00 94.94 237 ILE A O 1
ATOM 1926 N N . VAL A 1 238 ? 2.336 21.619 4.883 1.00 94.75 238 VAL A N 1
ATOM 1927 C CA . VAL A 1 238 ? 1.102 22.234 5.410 1.00 94.75 238 VAL A CA 1
ATOM 1928 C C . VAL A 1 238 ? 0.216 21.206 6.117 1.00 94.75 238 VAL A C 1
ATOM 1930 O O . VAL A 1 238 ? -0.279 21.479 7.215 1.00 94.75 238 VAL A O 1
ATOM 1933 N N . ILE A 1 239 ? 0.047 20.012 5.539 1.00 92.62 239 ILE A N 1
ATOM 1934 C CA . ILE A 1 239 ? -0.671 18.897 6.176 1.00 92.62 239 ILE A CA 1
ATOM 1935 C C . ILE A 1 239 ? 0.016 18.539 7.499 1.00 92.62 239 ILE A C 1
ATOM 1937 O O . ILE A 1 239 ? -0.645 18.461 8.537 1.00 92.62 239 ILE A O 1
ATOM 1941 N N . GLY A 1 240 ? 1.347 18.423 7.488 1.00 90.94 240 GLY A N 1
ATOM 1942 C CA . GLY A 1 240 ? 2.130 18.104 8.677 1.00 90.94 240 GLY A CA 1
ATOM 1943 C C . GLY A 1 240 ? 2.024 19.147 9.791 1.00 90.94 240 GLY A C 1
ATOM 1944 O O . GLY A 1 240 ? 1.855 18.798 10.964 1.00 90.94 240 GLY A O 1
ATOM 1945 N N . LEU A 1 241 ? 2.079 20.432 9.431 1.00 91.56 241 LEU A N 1
ATOM 1946 C CA . LEU A 1 241 ? 1.889 21.560 10.347 1.00 91.56 241 LEU A CA 1
ATOM 1947 C C . LEU A 1 241 ? 0.484 21.563 10.946 1.00 91.56 241 LEU A C 1
ATOM 1949 O O . LEU A 1 241 ? 0.334 21.772 12.149 1.00 91.56 241 LEU A O 1
ATOM 1953 N N . THR A 1 242 ? -0.531 21.289 10.127 1.00 88.62 242 THR A N 1
ATOM 1954 C CA . THR A 1 242 ? -1.925 21.202 10.577 1.00 88.62 242 THR A CA 1
ATOM 1955 C C . THR A 1 242 ? -2.099 20.057 11.572 1.00 88.62 242 THR A C 1
ATOM 1957 O O . THR A 1 242 ? -2.672 20.269 12.638 1.00 88.62 242 THR A O 1
ATOM 1960 N N . GLY A 1 243 ? -1.536 18.877 11.289 1.00 85.06 243 GLY A N 1
ATOM 1961 C CA . GLY A 1 243 ? -1.546 17.734 12.208 1.00 85.06 243 GLY A CA 1
ATOM 1962 C C . GLY A 1 243 ? -0.910 18.061 13.563 1.00 85.06 243 GLY A C 1
ATOM 1963 O O . GLY A 1 243 ? -1.517 17.821 14.604 1.00 85.06 243 GLY A O 1
ATOM 1964 N N . LYS A 1 244 ? 0.265 18.704 13.563 1.00 84.94 244 LYS A N 1
ATOM 1965 C CA . LYS A 1 244 ? 0.941 19.144 14.797 1.00 84.94 244 LYS A CA 1
ATOM 1966 C C . LYS A 1 244 ? 0.149 20.213 15.557 1.00 84.94 244 LYS A C 1
ATOM 1968 O O . LYS A 1 244 ? 0.097 20.201 16.783 1.00 84.94 244 LYS A O 1
ATOM 1973 N N . TRP A 1 245 ? -0.454 21.159 14.843 1.00 84.62 245 TRP A N 1
ATOM 1974 C CA . TRP A 1 245 ? -1.273 22.207 15.450 1.00 84.62 245 TRP A CA 1
ATOM 1975 C C . TRP A 1 245 ? -2.533 21.642 16.111 1.00 84.62 245 TRP A C 1
ATOM 1977 O O . TRP A 1 245 ? -2.902 22.084 17.199 1.00 84.62 245 TRP A O 1
ATOM 1987 N N . LEU A 1 246 ? -3.168 20.650 15.481 1.00 79.25 246 LEU A N 1
ATOM 1988 C CA . LEU A 1 246 ? -4.314 19.936 16.044 1.00 79.25 246 LEU A CA 1
ATOM 1989 C C . LEU A 1 246 ? -3.930 19.167 17.310 1.00 79.25 246 LEU A C 1
ATOM 1991 O O . LEU A 1 246 ? -4.665 19.240 18.291 1.00 79.25 246 LEU A O 1
ATOM 1995 N N . ASP A 1 247 ? -2.763 18.522 17.316 1.00 76.88 247 ASP A N 1
ATOM 1996 C CA . ASP A 1 247 ? -2.234 17.815 18.486 1.00 76.88 247 ASP A CA 1
ATOM 1997 C C . ASP A 1 247 ? -1.998 18.767 19.675 1.00 76.88 247 ASP A C 1
ATOM 1999 O O . ASP A 1 247 ? -2.469 18.531 20.786 1.00 76.88 247 ASP A O 1
ATOM 2003 N N . LEU A 1 248 ? -1.393 19.935 19.423 1.00 75.50 248 LEU A N 1
ATOM 2004 C CA . LEU A 1 248 ? -1.193 20.981 20.438 1.00 75.50 248 LEU A CA 1
ATOM 2005 C C . LEU A 1 248 ? -2.513 21.568 20.970 1.00 75.50 248 LEU A C 1
ATOM 2007 O O . LEU A 1 248 ? -2.603 21.942 22.140 1.00 75.50 248 LEU A O 1
ATOM 2011 N N . LYS A 1 249 ? -3.543 21.670 20.121 1.00 70.62 249 LYS A N 1
ATOM 2012 C CA . LYS A 1 249 ? -4.870 22.200 20.482 1.00 70.62 249 LYS A CA 1
ATOM 2013 C C . LYS A 1 249 ? -5.858 21.139 20.962 1.00 70.62 249 LYS A C 1
ATOM 2015 O O . LYS A 1 249 ? -7.004 21.483 21.264 1.00 70.62 249 LYS A O 1
ATOM 2020 N N . ALA A 1 250 ? -5.441 19.882 21.080 1.00 60.34 250 ALA A N 1
ATOM 2021 C CA . ALA A 1 250 ? -6.321 18.775 21.436 1.00 60.34 250 ALA A CA 1
ATOM 2022 C C . ALA A 1 250 ? -7.006 18.939 22.806 1.00 60.34 250 ALA A C 1
ATOM 2024 O O . ALA A 1 250 ? -8.073 18.371 23.032 1.00 60.34 250 ALA A O 1
ATOM 2025 N N . GLY A 1 251 ? -6.462 19.786 23.690 1.00 52.25 251 GLY A N 1
ATOM 2026 C CA . GLY A 1 251 ? -7.096 20.156 24.960 1.00 52.25 251 GLY A CA 1
ATOM 2027 C C . GLY A 1 251 ? -8.376 20.999 24.842 1.00 52.25 251 GLY A C 1
ATOM 2028 O O . GLY A 1 251 ? -9.110 21.098 25.818 1.00 52.25 251 GLY A O 1
ATOM 2029 N N . VAL A 1 252 ? -8.671 21.600 23.681 1.00 51.75 252 VAL A N 1
ATOM 2030 C CA . VAL A 1 252 ? -9.806 22.535 23.511 1.00 51.75 252 VAL A CA 1
ATOM 2031 C C . VAL A 1 252 ? -11.047 21.866 22.912 1.00 51.75 252 VAL A C 1
ATOM 2033 O O . VAL A 1 252 ? -12.163 22.339 23.121 1.00 51.75 252 VAL A O 1
ATOM 2036 N N . ASN A 1 253 ? -10.895 20.764 22.170 1.00 56.47 253 ASN A N 1
ATOM 2037 C CA . ASN A 1 253 ? -11.982 20.208 21.367 1.00 56.47 253 ASN A CA 1
ATOM 2038 C C . ASN A 1 253 ? -12.240 18.731 21.707 1.00 56.47 253 ASN A C 1
ATOM 2040 O O . ASN A 1 253 ? -11.385 17.875 21.481 1.00 56.47 253 ASN A O 1
ATOM 2044 N N . ARG A 1 254 ? -13.451 18.424 22.201 1.00 55.28 254 ARG A N 1
ATOM 2045 C CA . ARG A 1 254 ? -13.850 17.094 22.723 1.00 55.28 254 ARG A CA 1
ATOM 2046 C C . ARG A 1 254 ? -13.617 15.926 21.753 1.00 55.28 254 ARG A C 1
ATOM 2048 O O . ARG A 1 254 ? -13.484 14.794 22.199 1.00 55.28 254 ARG A O 1
ATOM 2055 N N . PHE A 1 255 ? -13.566 16.199 20.450 1.00 56.03 255 PHE A N 1
ATOM 2056 C CA . PHE A 1 255 ? -13.339 15.202 19.404 1.00 56.03 255 PHE A CA 1
ATOM 2057 C C . PHE A 1 255 ? -11.887 14.707 19.334 1.00 56.03 255 PHE A C 1
ATOM 2059 O O . PHE A 1 255 ? -11.632 13.514 19.209 1.00 56.03 255 PHE A O 1
ATOM 2066 N N . TRP A 1 256 ? -10.935 15.632 19.453 1.00 56.47 256 TRP A N 1
ATOM 2067 C CA . TRP A 1 256 ? -9.502 15.340 19.361 1.00 56.47 256 TRP A CA 1
ATOM 2068 C C . TRP A 1 256 ? -8.944 14.790 20.668 1.00 56.47 256 TRP A C 1
ATOM 2070 O O . TRP A 1 256 ? -7.925 14.108 20.665 1.00 56.47 256 TRP A O 1
ATOM 2080 N N . PHE A 1 257 ? -9.660 15.017 21.772 1.00 52.69 257 PHE A N 1
ATOM 2081 C CA . PHE A 1 257 ? -9.282 14.517 23.084 1.00 52.69 257 PHE A CA 1
ATOM 2082 C C . PHE A 1 257 ? -9.088 12.995 23.086 1.00 52.69 257 PHE A C 1
ATOM 2084 O O . PHE A 1 257 ? -8.094 12.537 23.618 1.00 52.69 257 PHE A O 1
ATOM 2091 N N . GLY A 1 258 ? -9.951 12.208 22.426 1.00 55.06 258 GLY A N 1
ATOM 2092 C CA . GLY A 1 258 ? -9.805 10.743 22.364 1.00 55.06 258 GLY A CA 1
ATOM 2093 C C . GLY A 1 258 ? -8.616 10.239 21.529 1.00 55.06 258 GLY A C 1
ATOM 2094 O O . GLY A 1 258 ? -8.083 9.176 21.821 1.00 55.06 258 GLY A O 1
ATOM 2095 N N . ILE A 1 259 ? -8.180 11.011 20.526 1.00 57.53 259 ILE A N 1
ATOM 2096 C CA . ILE A 1 259 ? -7.065 10.675 19.616 1.00 57.53 259 ILE A CA 1
ATOM 2097 C C . ILE A 1 259 ? -5.711 11.090 20.215 1.00 57.53 259 ILE A C 1
ATOM 2099 O O . ILE A 1 259 ? -4.688 10.453 19.962 1.00 57.53 259 ILE A O 1
ATOM 2103 N N . CYS A 1 260 ? -5.709 12.159 21.012 1.00 55.50 260 CYS A N 1
ATOM 2104 C CA . CYS A 1 260 ? -4.516 12.760 21.605 1.00 55.50 260 CYS A CA 1
ATOM 2105 C C . CYS A 1 260 ? -4.331 12.406 23.091 1.00 55.50 260 CYS A C 1
ATOM 2107 O O . CYS A 1 260 ? -3.394 12.906 23.714 1.00 55.50 260 CYS A O 1
ATOM 2109 N N . ASN A 1 261 ? -5.201 11.571 23.682 1.00 49.59 261 ASN A N 1
ATOM 2110 C CA . ASN A 1 261 ? -5.077 11.181 25.087 1.00 49.59 261 ASN A CA 1
ATOM 2111 C C . ASN A 1 261 ? -3.955 10.155 25.258 1.00 49.59 261 ASN A C 1
ATOM 2113 O O . ASN A 1 261 ? -4.177 8.947 25.281 1.00 49.59 261 ASN A O 1
ATOM 2117 N N . HIS A 1 262 ? -2.735 10.650 25.392 1.00 53.75 262 HIS A N 1
ATOM 2118 C CA . HIS A 1 262 ? -1.620 9.859 25.869 1.00 53.75 262 HIS A CA 1
ATOM 2119 C C . HIS A 1 262 ? -1.006 10.533 27.085 1.00 53.75 262 HIS A C 1
ATOM 2121 O O . HIS A 1 262 ? -0.961 11.763 27.184 1.00 53.75 262 HIS A O 1
ATOM 2127 N N . GLU A 1 263 ? -0.518 9.709 28.017 1.00 47.31 263 GLU A N 1
ATOM 2128 C CA . GLU A 1 263 ? 0.405 10.166 29.047 1.00 47.31 263 GLU A CA 1
ATOM 2129 C C . GLU A 1 263 ? 1.480 11.011 28.368 1.00 47.31 263 GLU 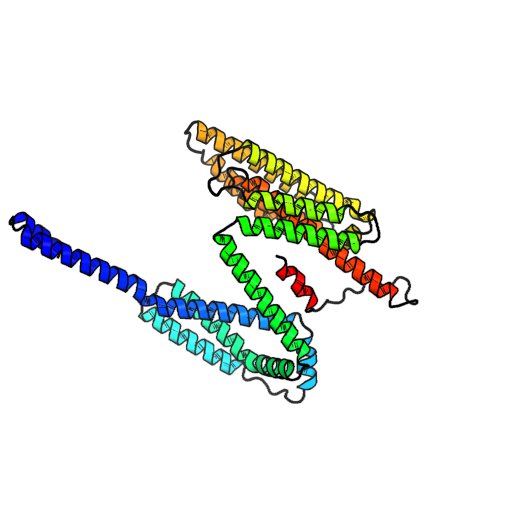A C 1
ATOM 2131 O O . GLU A 1 263 ? 2.115 10.554 27.413 1.00 47.31 263 GLU A O 1
ATOM 2136 N N . LYS A 1 264 ? 1.635 12.258 28.831 1.00 49.50 264 LYS A N 1
ATOM 2137 C CA . LYS A 1 264 ? 2.607 13.237 28.336 1.00 49.50 264 LYS A CA 1
ATOM 2138 C C . LYS A 1 264 ? 4.027 12.721 28.563 1.00 49.50 264 LYS A C 1
ATOM 2140 O O . LYS A 1 264 ? 4.743 13.182 29.449 1.00 49.50 264 LYS A O 1
ATOM 2145 N N . ARG A 1 265 ? 4.451 11.739 27.778 1.00 49.38 265 ARG A N 1
ATOM 2146 C CA . ARG A 1 265 ? 5.837 11.314 27.707 1.00 49.38 265 ARG A CA 1
ATOM 2147 C C . ARG A 1 265 ? 6.513 12.307 26.783 1.00 49.38 265 ARG A C 1
ATOM 2149 O O . ARG A 1 265 ? 6.154 12.395 25.614 1.00 49.38 265 ARG A O 1
ATOM 2156 N N . GLN A 1 266 ? 7.424 13.098 27.341 1.00 53.62 266 GLN A N 1
ATOM 2157 C CA . GLN A 1 266 ? 8.132 14.114 26.573 1.00 53.62 266 GLN A CA 1
ATOM 2158 C C . GLN A 1 266 ? 8.775 13.486 25.324 1.00 53.62 266 GLN A C 1
ATOM 2160 O O . GLN A 1 266 ? 9.285 12.359 25.411 1.00 53.62 266 GLN A O 1
ATOM 2165 N N . PRO A 1 267 ? 8.767 14.188 24.178 1.00 55.62 267 PRO A N 1
ATOM 2166 C CA . PRO A 1 267 ? 9.429 13.706 22.977 1.00 55.62 267 PRO A CA 1
ATOM 2167 C C . PRO A 1 267 ? 10.893 13.418 23.287 1.00 55.62 267 PRO A C 1
ATOM 2169 O O . PRO A 1 267 ? 11.592 14.270 23.834 1.00 55.62 267 PRO A O 1
ATOM 2172 N N . ARG A 1 268 ? 11.392 12.243 22.878 1.00 57.56 268 ARG A N 1
ATOM 2173 C CA . ARG A 1 268 ? 12.833 11.933 22.959 1.00 57.56 268 ARG A CA 1
ATOM 2174 C C . ARG A 1 268 ? 13.677 12.941 22.169 1.00 57.56 268 ARG A C 1
ATOM 2176 O O . ARG A 1 268 ? 14.830 13.166 22.511 1.00 57.56 268 ARG A O 1
ATOM 2183 N N . PHE A 1 269 ? 13.087 13.566 21.148 1.00 64.56 269 PHE A N 1
ATOM 2184 C CA . PHE A 1 269 ? 13.696 14.619 20.346 1.00 64.56 269 PHE A CA 1
ATOM 2185 C C . PHE A 1 269 ? 12.676 15.727 20.040 1.00 64.56 269 PHE A C 1
ATOM 2187 O O . PHE A 1 269 ? 11.831 15.599 19.156 1.00 64.56 269 PHE A O 1
ATOM 2194 N N . SER A 1 270 ? 12.790 16.860 20.734 1.00 67.81 270 SER A N 1
ATOM 2195 C CA . SER A 1 270 ? 11.890 18.018 20.570 1.00 67.81 270 SER A CA 1
ATOM 2196 C C . SER A 1 270 ? 11.914 18.630 19.149 1.00 67.81 270 SER A C 1
ATOM 2198 O O . SER A 1 270 ? 10.947 19.245 18.698 1.00 67.81 270 SER A O 1
ATOM 2200 N N . MET A 1 271 ? 12.997 18.411 18.391 1.00 81.75 271 MET A N 1
ATOM 2201 C CA . MET A 1 271 ? 13.206 18.987 17.054 1.00 81.75 271 MET A CA 1
ATOM 2202 C C . MET A 1 271 ? 12.805 18.063 15.882 1.00 81.75 271 MET A C 1
ATOM 2204 O O . MET A 1 271 ? 12.939 18.476 14.731 1.00 81.75 271 MET A O 1
ATOM 2208 N N . LEU A 1 272 ? 12.277 16.849 16.120 1.00 87.19 272 LEU A N 1
ATOM 2209 C CA . LEU A 1 272 ? 12.009 15.869 15.040 1.00 87.19 272 LEU A CA 1
ATOM 2210 C C . LEU A 1 272 ? 11.142 16.426 13.920 1.00 87.19 272 LEU A C 1
ATOM 2212 O O . LEU A 1 272 ? 11.494 16.307 12.752 1.00 87.19 272 LEU A O 1
ATOM 2216 N N . PHE A 1 273 ? 10.034 17.073 14.276 1.00 88.25 273 PHE A N 1
ATOM 2217 C CA . PHE A 1 273 ? 9.116 17.631 13.291 1.00 88.25 273 PHE A CA 1
ATOM 2218 C C . PHE A 1 273 ? 9.799 18.664 12.382 1.00 88.25 273 PHE A C 1
ATOM 2220 O O . PHE A 1 273 ? 9.586 18.657 11.174 1.00 88.25 273 PHE A O 1
ATOM 2227 N N . GLN A 1 274 ? 10.631 19.539 12.958 1.00 90.88 274 GLN A N 1
ATOM 2228 C CA . GLN A 1 274 ? 11.335 20.571 12.191 1.00 90.88 274 GLN A CA 1
ATOM 2229 C C . GLN A 1 274 ? 12.343 19.936 11.232 1.00 90.88 274 GLN A C 1
ATOM 2231 O O . GLN A 1 274 ? 12.430 20.338 10.078 1.00 90.88 274 GLN A O 1
ATOM 2236 N N . LEU A 1 275 ? 13.054 18.902 11.690 1.00 92.44 275 LEU A N 1
ATOM 2237 C CA . LEU A 1 275 ? 13.993 18.149 10.865 1.00 92.44 275 LEU A CA 1
ATOM 2238 C C . LEU A 1 275 ? 13.286 17.404 9.721 1.00 92.44 275 LEU A C 1
ATOM 2240 O O . LEU A 1 275 ? 13.747 17.455 8.586 1.00 92.44 275 LEU A O 1
ATOM 2244 N N . GLN A 1 276 ? 12.152 16.752 9.992 1.00 93.56 276 GLN A N 1
ATOM 2245 C CA . GLN A 1 276 ? 11.364 16.064 8.966 1.00 93.56 276 GLN A CA 1
ATOM 2246 C C . GLN A 1 276 ? 10.800 17.047 7.932 1.00 93.56 276 GLN A C 1
ATOM 2248 O O . GLN A 1 276 ? 10.948 16.822 6.734 1.00 93.56 276 GLN A O 1
ATOM 2253 N N . ALA A 1 277 ? 10.226 18.170 8.373 1.00 93.56 277 ALA A N 1
ATOM 2254 C CA . ALA A 1 277 ? 9.735 19.213 7.472 1.00 93.56 277 ALA A CA 1
ATOM 2255 C C . ALA A 1 277 ? 10.867 19.830 6.630 1.00 93.56 277 ALA A C 1
ATOM 2257 O O . ALA A 1 277 ? 10.688 20.066 5.434 1.00 93.56 277 ALA A O 1
ATOM 2258 N N . LEU A 1 278 ? 12.051 20.028 7.224 1.00 94.50 278 LEU A N 1
ATOM 2259 C CA . LEU A 1 278 ? 13.242 20.487 6.512 1.00 94.50 278 LEU A CA 1
ATOM 2260 C C . LEU A 1 278 ? 13.660 19.492 5.424 1.00 94.50 278 LEU A C 1
ATOM 2262 O O . LEU A 1 278 ? 13.918 19.907 4.300 1.00 94.50 278 LEU A O 1
ATOM 2266 N N . LEU A 1 279 ? 13.690 18.191 5.724 1.00 94.50 279 LEU A N 1
ATOM 2267 C CA . LEU A 1 279 ? 14.029 17.150 4.747 1.00 94.50 279 LEU A CA 1
ATOM 2268 C C . LEU A 1 279 ? 13.018 17.081 3.597 1.00 94.50 279 LEU A C 1
ATOM 2270 O O . LEU A 1 279 ? 13.425 16.909 2.450 1.00 94.50 279 LEU A O 1
ATOM 2274 N N . VAL A 1 280 ? 11.725 17.277 3.874 1.00 95.19 280 VAL A N 1
ATOM 2275 C CA . VAL A 1 280 ? 10.694 17.399 2.829 1.00 95.19 280 VAL A CA 1
ATOM 2276 C C . VAL A 1 280 ? 10.974 18.614 1.941 1.00 95.19 280 VAL A C 1
ATOM 2278 O O . VAL A 1 280 ? 11.023 18.479 0.718 1.00 95.19 280 VAL A O 1
ATOM 2281 N N . GLY A 1 281 ? 11.247 19.779 2.533 1.00 93.50 281 GLY A N 1
ATOM 2282 C CA . GLY A 1 281 ? 11.607 20.985 1.782 1.00 93.50 281 GLY A CA 1
ATOM 2283 C C . GLY A 1 281 ? 12.862 20.797 0.924 1.00 93.50 281 GLY A C 1
ATOM 2284 O O . GLY A 1 281 ? 12.849 21.100 -0.268 1.00 93.50 281 GLY A O 1
ATOM 2285 N N . LEU A 1 282 ? 13.922 20.222 1.501 1.00 93.31 282 LEU A N 1
ATOM 2286 C CA . LEU A 1 282 ? 15.165 19.909 0.794 1.00 93.31 282 LEU A CA 1
ATOM 2287 C C . LEU A 1 282 ? 14.927 18.936 -0.363 1.00 93.31 282 LEU A C 1
ATOM 2289 O O . LEU A 1 282 ? 15.431 19.172 -1.455 1.00 93.31 282 LEU A O 1
ATOM 2293 N N . SER A 1 283 ? 14.126 17.886 -0.164 1.00 93.44 283 SER A N 1
ATOM 2294 C CA . SER A 1 283 ? 13.807 16.927 -1.228 1.00 93.44 283 SER A CA 1
ATOM 2295 C C . SER A 1 283 ? 13.093 17.585 -2.412 1.00 93.44 283 SER A C 1
ATOM 2297 O O . SER A 1 283 ? 13.477 17.359 -3.556 1.00 93.44 283 SER A O 1
ATOM 2299 N N . SER A 1 284 ? 12.141 18.487 -2.152 1.00 91.62 284 SER A N 1
ATOM 2300 C CA . SER A 1 284 ? 11.458 19.259 -3.195 1.00 91.62 284 SER A CA 1
ATOM 2301 C C . SER A 1 284 ? 12.431 20.153 -3.971 1.00 91.62 284 SER A C 1
ATOM 2303 O O . SER A 1 284 ? 12.429 20.149 -5.202 1.00 91.62 284 SER A O 1
ATOM 2305 N N . VAL A 1 285 ? 13.322 20.870 -3.278 1.00 90.56 285 VAL A N 1
ATOM 2306 C CA . VAL A 1 285 ? 14.352 21.694 -3.932 1.00 90.56 285 VAL A CA 1
ATOM 2307 C C . VAL A 1 285 ? 15.298 20.830 -4.771 1.00 90.56 285 VAL A C 1
ATOM 2309 O O . VAL A 1 285 ? 15.621 21.199 -5.900 1.00 90.56 285 VAL A O 1
ATOM 2312 N N . MET A 1 286 ? 15.698 19.658 -4.269 1.00 89.81 286 MET A N 1
ATOM 2313 C CA . MET A 1 286 ? 16.582 18.737 -4.988 1.00 89.81 286 MET A CA 1
ATOM 2314 C C . MET A 1 286 ? 15.944 18.174 -6.260 1.00 89.81 286 MET A C 1
ATOM 2316 O O . MET A 1 286 ? 16.654 18.010 -7.255 1.00 89.81 286 MET A O 1
ATOM 2320 N N . VAL A 1 287 ? 14.628 17.928 -6.286 1.00 88.94 287 VAL A N 1
ATOM 2321 C CA . VAL A 1 287 ? 13.922 17.532 -7.521 1.00 88.94 287 VAL A CA 1
ATOM 2322 C C . VAL A 1 287 ? 13.993 18.647 -8.560 1.00 88.94 287 VAL A C 1
ATOM 2324 O O . VAL A 1 287 ? 14.345 18.395 -9.715 1.00 88.94 287 VAL A O 1
ATOM 2327 N N . PHE A 1 288 ? 13.735 19.894 -8.160 1.00 86.62 288 PHE A N 1
ATOM 2328 C CA . PHE A 1 288 ? 13.842 21.047 -9.055 1.00 86.62 288 PHE A CA 1
ATOM 2329 C C . PHE A 1 288 ? 15.272 21.253 -9.583 1.00 86.62 288 PHE A C 1
ATOM 2331 O O . PHE A 1 288 ? 15.472 21.503 -10.774 1.00 86.62 288 PHE A O 1
ATOM 2338 N N . LEU A 1 289 ? 16.283 21.091 -8.725 1.00 85.25 289 LEU A N 1
ATOM 2339 C CA . LEU A 1 289 ? 17.688 21.175 -9.127 1.00 85.25 289 LEU A CA 1
ATOM 2340 C C . LEU A 1 289 ? 18.063 20.056 -10.104 1.00 85.25 289 LEU A C 1
ATOM 2342 O O . LEU A 1 289 ? 18.670 20.317 -11.143 1.00 85.25 289 LEU A O 1
ATOM 2346 N N . SER A 1 290 ? 17.673 18.817 -9.799 1.00 84.00 290 SER A N 1
ATOM 2347 C CA . SER A 1 290 ? 18.013 17.637 -10.604 1.00 84.00 290 SER A CA 1
ATOM 2348 C C . SER A 1 290 ? 17.373 17.694 -11.990 1.00 84.00 290 SER A C 1
ATOM 2350 O O . SER A 1 290 ? 18.008 17.369 -12.991 1.00 84.00 290 SER A O 1
ATOM 2352 N N . THR A 1 291 ? 16.125 18.150 -12.066 1.00 82.19 291 THR A N 1
ATOM 2353 C CA . THR A 1 291 ? 15.416 18.342 -13.337 1.00 82.19 291 THR A CA 1
ATOM 2354 C C . THR A 1 291 ? 16.010 19.489 -14.150 1.00 82.19 291 THR A C 1
ATOM 2356 O O . THR A 1 291 ? 16.213 19.326 -15.350 1.00 82.19 291 THR A O 1
ATOM 2359 N N . SER A 1 292 ? 16.402 20.596 -13.512 1.00 80.69 292 SER A N 1
ATOM 2360 C CA . SER A 1 292 ? 17.086 21.706 -14.193 1.00 80.69 292 SER A CA 1
ATOM 2361 C C . SER A 1 292 ? 18.393 21.249 -14.858 1.00 80.69 292 SER A C 1
ATOM 2363 O O . SER A 1 292 ? 18.599 21.512 -16.040 1.00 80.69 292 SER A O 1
ATOM 2365 N N . HIS A 1 293 ? 19.230 20.464 -14.170 1.00 78.00 293 HIS A N 1
ATOM 2366 C CA . HIS A 1 293 ? 20.464 19.919 -14.761 1.00 78.00 293 HIS A CA 1
ATOM 2367 C C . HIS A 1 293 ? 20.185 18.944 -15.920 1.00 78.00 293 HIS A C 1
ATOM 2369 O O . HIS A 1 293 ? 20.864 18.992 -16.948 1.00 78.00 293 HIS A O 1
ATOM 2375 N N . ARG A 1 294 ? 19.132 18.117 -15.809 1.00 74.00 294 ARG A N 1
ATOM 2376 C CA . ARG A 1 294 ? 18.701 17.209 -16.889 1.00 74.00 294 ARG A CA 1
ATOM 2377 C C . ARG A 1 294 ? 18.259 17.956 -18.147 1.00 74.00 294 ARG A C 1
ATOM 2379 O O . ARG A 1 294 ? 18.579 17.510 -19.246 1.00 74.00 294 ARG A O 1
ATOM 2386 N N . THR A 1 295 ? 17.578 19.099 -18.016 1.00 74.50 295 THR A N 1
ATOM 2387 C CA . THR A 1 295 ? 17.174 19.905 -19.188 1.00 74.50 295 THR A CA 1
ATOM 2388 C C . THR A 1 295 ? 18.367 20.463 -19.966 1.00 74.50 295 THR A C 1
ATOM 2390 O O . THR A 1 295 ? 18.286 20.623 -21.181 1.00 74.50 295 THR A O 1
ATOM 2393 N N . VAL A 1 296 ? 19.505 20.663 -19.295 1.00 80.62 296 VAL A N 1
ATOM 2394 C CA . VAL A 1 296 ? 20.774 21.099 -19.904 1.00 80.62 296 VAL A CA 1
ATOM 2395 C C . VAL A 1 296 ? 21.586 19.903 -20.451 1.00 80.62 296 VAL A C 1
ATOM 2397 O O . VAL A 1 296 ? 22.710 20.071 -20.912 1.00 80.62 296 VAL A O 1
ATOM 2400 N N . LYS A 1 297 ? 21.024 18.679 -20.446 1.00 73.81 297 LYS A N 1
ATOM 2401 C CA . LYS A 1 297 ? 21.695 17.407 -20.799 1.00 73.81 297 LYS A CA 1
ATOM 2402 C C . LYS A 1 297 ? 22.984 17.143 -20.012 1.00 73.81 297 LYS A C 1
ATOM 2404 O O . LYS A 1 297 ? 23.830 16.370 -20.454 1.00 73.81 297 LYS A O 1
ATOM 2409 N N . GLN A 1 298 ? 23.144 17.773 -18.852 1.00 68.69 298 GLN A N 1
ATOM 2410 C CA . GLN A 1 298 ? 24.266 17.494 -17.971 1.00 68.69 298 GLN A CA 1
ATOM 2411 C C . GLN A 1 298 ? 23.973 16.238 -17.157 1.00 68.69 298 GLN A C 1
ATOM 2413 O O . GLN A 1 298 ? 22.854 16.028 -16.677 1.00 68.69 298 GLN A O 1
ATOM 2418 N N . GLU A 1 299 ? 24.991 15.399 -16.996 1.00 72.06 299 GLU A N 1
ATOM 2419 C CA . GLU A 1 299 ? 24.917 14.273 -16.077 1.00 72.06 299 GLU A CA 1
ATOM 2420 C C . GLU A 1 299 ? 24.726 14.787 -14.648 1.00 72.06 299 GLU A C 1
ATOM 2422 O O . GLU A 1 299 ? 25.289 15.805 -14.236 1.00 72.06 299 GLU A O 1
ATOM 2427 N N . LEU A 1 300 ? 23.894 14.088 -13.878 1.00 73.75 300 LEU A N 1
ATOM 2428 C CA . LEU A 1 300 ? 23.632 14.471 -12.500 1.00 73.75 300 LEU A CA 1
ATOM 2429 C C . LEU A 1 300 ? 24.900 14.225 -11.676 1.00 73.75 300 LEU A C 1
ATOM 2431 O O . LEU A 1 300 ? 25.286 13.072 -11.482 1.00 73.75 300 LEU A O 1
ATOM 2435 N N . HIS A 1 301 ? 25.519 15.299 -11.176 1.00 81.31 301 HIS A N 1
ATOM 2436 C CA . HIS A 1 301 ? 26.709 15.221 -10.329 1.00 81.31 301 HIS A CA 1
ATOM 2437 C C . HIS A 1 301 ? 26.541 14.174 -9.216 1.00 81.31 301 HIS A C 1
ATOM 2439 O O . HIS A 1 301 ? 25.518 14.133 -8.526 1.00 81.31 301 HIS A O 1
ATOM 2445 N N . THR A 1 302 ? 27.585 13.381 -8.978 1.00 84.12 302 THR A N 1
ATOM 2446 C CA . THR A 1 302 ? 27.637 12.338 -7.935 1.00 84.12 302 THR A CA 1
ATOM 2447 C C . THR A 1 302 ? 27.278 12.860 -6.541 1.00 84.12 302 THR A C 1
ATOM 2449 O O . THR A 1 302 ? 26.654 12.149 -5.758 1.00 84.12 302 THR A O 1
ATOM 2452 N N . ILE A 1 303 ? 27.578 14.130 -6.251 1.00 86.38 303 ILE A N 1
ATOM 2453 C CA . ILE A 1 303 ? 27.198 14.801 -4.998 1.00 86.38 303 ILE A CA 1
ATOM 2454 C C . ILE A 1 303 ? 25.670 14.882 -4.844 1.00 86.38 303 ILE A C 1
ATOM 2456 O O . ILE A 1 303 ? 25.149 14.594 -3.770 1.00 86.38 303 ILE A O 1
ATOM 2460 N N . HIS A 1 304 ? 24.935 15.206 -5.914 1.00 86.50 304 HIS A N 1
ATOM 2461 C CA . HIS A 1 304 ? 23.470 15.283 -5.873 1.00 86.50 304 HIS A CA 1
ATOM 2462 C C . HIS A 1 304 ? 22.853 13.898 -5.674 1.00 86.50 304 HIS A C 1
ATOM 2464 O O . HIS A 1 304 ? 21.904 13.749 -4.909 1.00 86.50 304 HIS A O 1
ATOM 2470 N N . GLN A 1 305 ? 23.420 12.873 -6.319 1.00 87.62 305 GLN A N 1
ATOM 2471 C CA . GLN A 1 305 ? 22.991 11.487 -6.130 1.00 87.62 305 GLN A CA 1
ATOM 2472 C C . GLN A 1 305 ? 23.188 11.044 -4.677 1.00 87.62 305 GLN A C 1
ATOM 2474 O O . GLN A 1 305 ? 22.249 10.538 -4.065 1.00 87.62 305 GLN A O 1
ATOM 2479 N N . LEU A 1 306 ? 24.371 11.288 -4.105 1.00 91.19 306 LEU A N 1
ATOM 2480 C CA . LEU A 1 306 ? 24.672 10.938 -2.717 1.00 91.19 306 LEU A CA 1
ATOM 2481 C C . LEU A 1 306 ? 23.740 11.666 -1.737 1.00 91.19 306 LEU A C 1
ATOM 2483 O O . LEU A 1 306 ? 23.190 11.038 -0.836 1.00 91.19 306 LEU A O 1
ATOM 2487 N N . MET A 1 307 ? 23.514 12.969 -1.940 1.00 89.75 307 MET A N 1
ATOM 2488 C CA . MET A 1 307 ? 22.586 13.754 -1.122 1.00 89.75 307 MET A CA 1
ATOM 2489 C C . MET A 1 307 ? 21.153 13.224 -1.209 1.00 89.75 307 MET A C 1
ATOM 2491 O O . MET A 1 307 ? 20.506 13.073 -0.176 1.00 89.75 307 MET A O 1
ATOM 2495 N N . ASN A 1 308 ? 20.663 12.894 -2.407 1.00 91.62 308 ASN A N 1
ATOM 2496 C CA . ASN A 1 308 ? 19.314 12.356 -2.593 1.00 91.62 308 ASN A CA 1
ATOM 2497 C C . ASN A 1 308 ? 19.142 11.006 -1.888 1.00 91.62 308 ASN A C 1
ATOM 2499 O O . ASN A 1 308 ? 18.162 10.817 -1.168 1.00 91.62 308 ASN A O 1
ATOM 2503 N N . TRP A 1 309 ? 20.110 10.096 -2.026 1.00 93.00 309 TRP A N 1
ATOM 2504 C CA . TRP A 1 309 ? 20.096 8.814 -1.319 1.00 93.00 309 TRP A CA 1
ATOM 2505 C C . TRP A 1 309 ? 20.151 8.987 0.198 1.00 93.00 309 TRP A C 1
ATOM 2507 O O . TRP A 1 309 ? 19.427 8.300 0.920 1.00 93.00 309 TRP A O 1
ATOM 2517 N N . PHE A 1 310 ? 20.955 9.932 0.689 1.00 93.62 310 PHE A N 1
ATOM 2518 C CA . PHE A 1 310 ? 21.041 10.219 2.116 1.00 93.62 310 PHE A CA 1
ATOM 2519 C C . PHE A 1 310 ? 19.731 10.801 2.658 1.00 93.62 310 PHE A C 1
ATOM 2521 O O . PHE A 1 310 ? 19.228 10.323 3.670 1.00 93.62 310 PHE A O 1
ATOM 2528 N N . ILE A 1 311 ? 19.133 11.778 1.968 1.00 94.06 311 ILE A N 1
ATOM 2529 C CA . ILE A 1 311 ? 17.835 12.367 2.333 1.00 94.06 311 ILE A CA 1
ATOM 2530 C C . ILE A 1 311 ? 16.742 11.288 2.340 1.00 94.06 311 ILE A C 1
ATOM 2532 O O . ILE A 1 311 ? 15.983 11.193 3.307 1.00 94.06 311 ILE A O 1
ATOM 2536 N N . ALA A 1 312 ? 16.680 10.449 1.302 1.00 93.75 312 ALA A N 1
ATOM 2537 C CA . ALA A 1 312 ? 15.713 9.359 1.188 1.00 93.75 312 ALA A CA 1
ATOM 2538 C C . ALA A 1 312 ? 15.864 8.327 2.318 1.00 93.75 312 ALA A C 1
ATOM 2540 O O . ALA A 1 312 ? 14.890 8.015 2.999 1.00 93.75 312 ALA A O 1
ATOM 2541 N N . GLY A 1 313 ? 17.080 7.833 2.561 1.00 94.19 313 GLY A N 1
ATOM 2542 C CA . GLY A 1 313 ? 17.333 6.830 3.598 1.00 94.19 313 GLY A CA 1
ATOM 2543 C C . GLY A 1 313 ? 17.149 7.377 5.014 1.00 94.19 313 GLY A C 1
ATOM 2544 O O . GLY A 1 313 ? 16.485 6.756 5.841 1.00 94.19 313 GLY A O 1
ATOM 2545 N N . PHE A 1 314 ? 17.692 8.564 5.297 1.00 93.81 314 PHE A N 1
ATOM 2546 C CA . PHE A 1 314 ? 17.634 9.163 6.629 1.00 93.81 314 PHE A CA 1
ATOM 2547 C C . PHE A 1 314 ? 16.201 9.535 7.032 1.00 93.81 314 PHE A C 1
ATOM 2549 O O . PHE A 1 314 ? 15.795 9.291 8.168 1.00 93.81 314 PHE A O 1
ATOM 2556 N N . SER A 1 315 ? 15.403 10.064 6.100 1.00 94.81 315 SER A N 1
ATOM 2557 C CA . SER A 1 315 ? 14.010 10.435 6.376 1.00 94.81 315 SER A CA 1
ATOM 2558 C C . SER A 1 315 ? 13.116 9.249 6.750 1.00 94.81 315 SER A C 1
ATOM 2560 O O . SER A 1 315 ? 12.314 9.391 7.673 1.00 94.81 315 SER A O 1
ATOM 2562 N N . MET A 1 316 ? 13.305 8.070 6.141 1.00 93.44 316 MET A N 1
ATOM 2563 C CA . MET A 1 316 ? 12.546 6.855 6.479 1.00 93.44 316 MET A CA 1
ATOM 2564 C C . MET A 1 316 ? 12.819 6.331 7.897 1.00 93.44 316 MET A C 1
ATOM 2566 O O . MET A 1 316 ? 11.978 5.640 8.468 1.00 93.44 316 MET A O 1
ATOM 2570 N N . ILE A 1 317 ? 13.978 6.652 8.482 1.00 93.56 317 ILE A N 1
ATOM 2571 C CA . ILE A 1 317 ? 14.374 6.181 9.819 1.00 93.56 317 ILE A CA 1
ATOM 2572 C C . ILE A 1 317 ? 13.795 7.084 10.921 1.00 93.56 317 ILE A C 1
ATOM 2574 O O . ILE A 1 317 ? 13.475 6.612 12.013 1.00 93.56 317 ILE A O 1
ATOM 2578 N N . LEU A 1 318 ? 13.607 8.379 10.644 1.00 90.12 318 LEU A N 1
ATOM 2579 C CA . LEU A 1 318 ? 13.140 9.368 11.627 1.00 90.12 318 LEU A CA 1
ATOM 2580 C C . LEU A 1 318 ? 11.816 9.029 12.347 1.00 90.12 318 LEU A C 1
ATOM 2582 O O . LEU A 1 318 ? 11.748 9.280 13.553 1.00 90.12 318 LEU A O 1
ATOM 2586 N N . PRO A 1 319 ? 10.790 8.432 11.702 1.00 90.25 319 PRO A N 1
ATOM 2587 C CA . PRO A 1 319 ? 9.539 8.070 12.370 1.00 90.25 319 PRO A CA 1
ATOM 2588 C C . PRO A 1 319 ? 9.703 7.104 13.549 1.00 90.25 319 PRO A C 1
ATOM 2590 O O . PRO A 1 319 ? 8.850 7.076 14.435 1.00 90.25 319 PRO A O 1
ATOM 2593 N N . LEU A 1 320 ? 10.799 6.336 13.609 1.00 88.56 320 LEU A N 1
ATOM 2594 C CA . LEU A 1 320 ? 11.088 5.424 14.725 1.00 88.56 320 LEU A CA 1
ATOM 2595 C C . LEU A 1 320 ? 11.347 6.161 16.048 1.00 88.56 320 LEU A C 1
ATOM 2597 O O . LEU A 1 320 ? 11.193 5.575 17.119 1.00 88.56 320 LEU A O 1
ATOM 2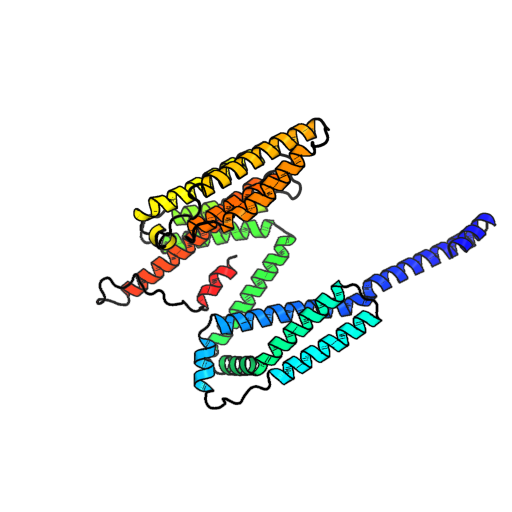601 N N . PHE A 1 321 ? 11.720 7.442 15.985 1.00 86.44 321 PHE A N 1
ATOM 2602 C CA . PHE A 1 321 ? 11.968 8.287 17.155 1.00 86.44 321 PHE A CA 1
ATOM 2603 C C . PHE A 1 321 ? 10.750 9.124 17.570 1.00 86.44 321 PHE A C 1
ATOM 2605 O O . PHE A 1 321 ? 10.835 9.871 18.547 1.00 86.44 321 PHE A O 1
ATOM 2612 N N . SER A 1 322 ? 9.635 9.004 16.842 1.00 83.44 322 SER A N 1
ATOM 2613 C CA . SER A 1 322 ? 8.401 9.738 17.115 1.00 83.44 322 SER A CA 1
ATOM 2614 C C . SER A 1 322 ? 7.792 9.378 18.472 1.00 83.44 322 SER A C 1
ATOM 2616 O O . SER A 1 322 ? 7.978 8.282 19.002 1.00 83.44 322 SER A O 1
ATOM 2618 N N . GLU A 1 323 ? 7.009 10.307 19.018 1.00 79.31 323 GLU A N 1
ATOM 2619 C CA . GLU A 1 323 ? 6.187 10.077 20.203 1.00 79.31 323 GLU A CA 1
ATOM 2620 C C . GLU A 1 323 ? 5.161 8.958 19.971 1.00 79.31 323 GLU A C 1
ATOM 2622 O O . GLU A 1 323 ? 4.780 8.655 18.839 1.00 79.31 323 GLU A O 1
ATOM 2627 N N . ASN A 1 324 ? 4.677 8.363 21.062 1.00 76.56 324 ASN A N 1
ATOM 2628 C CA . ASN A 1 324 ? 3.717 7.257 21.017 1.00 76.56 324 ASN A CA 1
ATOM 2629 C C . ASN A 1 324 ? 2.265 7.697 20.765 1.00 76.56 324 ASN A C 1
ATOM 2631 O O . ASN A 1 324 ? 1.393 6.836 20.692 1.00 76.56 324 ASN A O 1
ATOM 2635 N N . GLY A 1 325 ? 1.997 9.001 20.639 1.00 75.81 325 GLY A N 1
ATOM 2636 C CA . GLY A 1 325 ? 0.663 9.494 20.311 1.00 75.81 325 GLY A CA 1
ATOM 2637 C C . GLY A 1 325 ? 0.252 9.103 18.896 1.00 75.81 325 GLY A C 1
ATOM 2638 O O . GLY A 1 325 ? 1.055 9.256 17.978 1.00 75.81 325 GLY A O 1
ATOM 2639 N N . LEU A 1 326 ? -0.983 8.624 18.699 1.00 81.25 326 LEU A N 1
ATOM 2640 C CA . LEU A 1 326 ? -1.459 8.163 17.385 1.00 81.25 326 LEU A CA 1
ATOM 2641 C C . LEU A 1 326 ? -1.260 9.228 16.295 1.00 81.25 326 LEU A C 1
ATOM 2643 O O . LEU A 1 326 ? -0.664 8.944 15.259 1.00 81.25 326 LEU A O 1
ATOM 2647 N N . LEU A 1 327 ? -1.719 10.460 16.546 1.00 80.44 327 LEU A N 1
ATOM 2648 C CA . LEU A 1 327 ? -1.638 11.558 15.580 1.00 80.44 327 LEU A CA 1
ATOM 2649 C C . LEU A 1 327 ? -0.192 12.014 15.347 1.00 80.44 327 LEU A C 1
ATOM 2651 O O . LEU A 1 327 ? 0.220 12.155 14.198 1.00 80.44 327 LEU A O 1
ATOM 2655 N N . SER A 1 328 ? 0.588 12.191 16.420 1.00 83.44 328 SER A N 1
ATOM 2656 C CA . SER A 1 328 ? 2.011 12.566 16.360 1.00 83.44 328 SER A CA 1
ATOM 2657 C C . SER A 1 328 ? 2.825 11.529 15.569 1.00 83.44 328 SER A C 1
ATOM 2659 O O . SER A 1 328 ? 3.548 11.875 14.632 1.00 83.44 328 SER A O 1
ATOM 2661 N N . ARG A 1 329 ? 2.607 10.235 15.844 1.00 87.88 329 ARG A N 1
ATOM 2662 C CA . ARG A 1 329 ? 3.258 9.115 15.155 1.00 87.88 329 ARG A CA 1
ATOM 2663 C C . ARG A 1 329 ? 2.843 8.985 13.700 1.00 87.88 329 ARG A C 1
ATOM 2665 O O . ARG A 1 329 ? 3.712 8.833 12.847 1.00 87.88 329 ARG A O 1
ATOM 2672 N N . LEU A 1 330 ? 1.548 9.069 13.399 1.00 88.56 330 LEU A N 1
ATOM 2673 C CA . LEU A 1 330 ? 1.059 9.009 12.022 1.00 88.56 330 LEU A CA 1
ATOM 2674 C C . LEU A 1 330 ? 1.606 10.178 11.197 1.00 88.56 330 LEU A C 1
ATOM 2676 O O . LEU A 1 330 ? 2.071 9.977 10.078 1.00 88.56 330 LEU A O 1
ATOM 2680 N N . ASN A 1 331 ? 1.616 11.381 11.775 1.00 89.06 331 ASN A N 1
ATOM 2681 C CA . ASN A 1 331 ? 2.170 12.568 11.139 1.00 89.06 331 ASN A CA 1
ATOM 2682 C C . ASN A 1 331 ? 3.678 12.428 10.886 1.00 89.06 331 ASN A C 1
ATOM 2684 O O . ASN A 1 331 ? 4.170 12.779 9.817 1.00 89.06 331 ASN A O 1
ATOM 2688 N N . SER A 1 332 ? 4.415 11.860 11.844 1.00 91.88 332 SER A N 1
ATOM 2689 C CA . SER A 1 332 ? 5.844 11.601 11.684 1.00 91.88 332 SER A CA 1
ATOM 2690 C C . SER A 1 332 ? 6.126 10.556 10.602 1.00 91.88 332 SER A C 1
ATOM 2692 O O . SER A 1 332 ? 7.024 10.764 9.792 1.00 91.88 332 SER A O 1
ATOM 2694 N N . ILE A 1 333 ? 5.342 9.474 10.530 1.00 93.38 333 ILE A N 1
ATOM 2695 C CA . ILE A 1 333 ? 5.428 8.470 9.456 1.00 93.38 333 ILE A CA 1
ATOM 2696 C C . ILE A 1 333 ? 5.153 9.127 8.098 1.00 93.38 333 ILE A C 1
ATOM 2698 O O . ILE A 1 333 ? 5.954 8.986 7.176 1.00 93.38 333 ILE A O 1
ATOM 2702 N N . PHE A 1 334 ? 4.075 9.907 7.994 1.00 94.00 334 PHE A N 1
ATOM 2703 C CA . PHE A 1 334 ? 3.712 10.623 6.773 1.00 94.00 334 PHE A CA 1
ATOM 2704 C C . PHE A 1 334 ? 4.815 11.592 6.309 1.00 94.00 334 PHE A C 1
ATOM 2706 O O . PHE A 1 334 ? 5.141 11.640 5.124 1.00 94.00 334 PHE A O 1
ATOM 2713 N N . LEU A 1 335 ? 5.453 12.326 7.222 1.00 93.88 335 LEU A N 1
ATOM 2714 C CA . LEU A 1 335 ? 6.568 13.212 6.873 1.00 93.88 335 LEU A CA 1
ATOM 2715 C C . LEU A 1 335 ? 7.881 12.463 6.610 1.00 93.88 335 LEU A C 1
ATOM 2717 O O . LEU A 1 335 ? 8.702 12.952 5.843 1.00 93.88 335 LEU A O 1
ATOM 2721 N N . GLY A 1 336 ? 8.100 11.294 7.215 1.00 94.19 336 GLY A N 1
ATOM 2722 C CA . GLY A 1 336 ? 9.305 10.486 7.002 1.00 94.19 336 GLY A CA 1
ATOM 2723 C C . GLY A 1 336 ? 9.350 9.805 5.634 1.00 94.19 336 GLY A C 1
ATOM 2724 O O . GLY A 1 336 ? 10.414 9.724 5.030 1.00 94.19 336 GLY A O 1
ATOM 2725 N N . PHE A 1 337 ? 8.202 9.368 5.109 1.00 94.94 337 PHE A N 1
ATOM 2726 C CA . PHE A 1 337 ? 8.111 8.762 3.773 1.00 94.94 337 PHE A CA 1
ATOM 2727 C C . PHE A 1 337 ? 7.925 9.777 2.637 1.00 94.94 337 PHE A C 1
ATOM 2729 O O . PHE A 1 337 ? 8.073 9.421 1.468 1.00 94.94 337 PHE A O 1
ATOM 2736 N N . ALA A 1 338 ? 7.662 11.047 2.948 1.00 94.81 338 ALA A N 1
ATOM 2737 C CA . ALA A 1 338 ? 7.502 12.078 1.929 1.00 94.81 338 ALA A CA 1
ATOM 2738 C C . ALA A 1 338 ? 8.783 12.351 1.110 1.00 94.81 338 ALA A C 1
ATOM 2740 O O . ALA A 1 338 ? 8.684 12.352 -0.115 1.00 94.81 338 ALA A O 1
ATOM 2741 N N . PRO A 1 339 ? 9.985 12.535 1.698 1.00 95.25 339 PRO A N 1
ATOM 2742 C CA . PRO A 1 339 ? 11.196 12.808 0.924 1.00 95.25 339 PRO A CA 1
ATOM 2743 C C . PRO A 1 339 ? 11.554 11.743 -0.124 1.00 95.25 339 PRO A C 1
ATOM 2745 O O . PRO A 1 339 ? 11.800 12.128 -1.267 1.00 95.25 339 PRO A O 1
ATOM 2748 N N . PRO A 1 340 ? 11.562 10.426 0.177 1.00 94.81 340 PRO A N 1
ATOM 2749 C CA . PRO A 1 340 ? 11.838 9.419 -0.844 1.00 94.81 340 PRO A CA 1
ATOM 2750 C C . PRO A 1 340 ? 10.744 9.383 -1.914 1.00 94.81 340 PRO A C 1
ATOM 2752 O O . PRO A 1 340 ? 11.061 9.231 -3.089 1.00 94.81 340 PRO A O 1
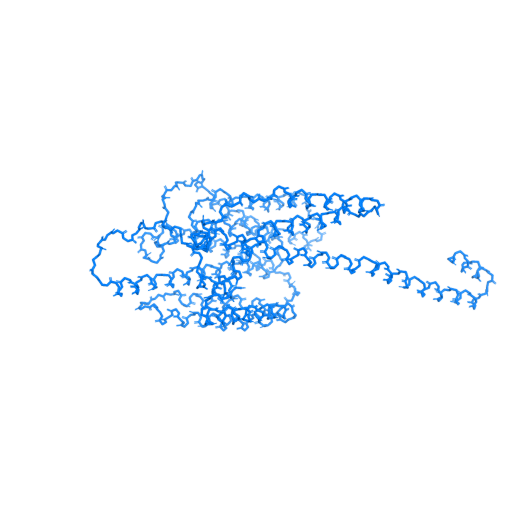ATOM 2755 N N . PHE A 1 341 ? 9.476 9.580 -1.539 1.00 93.50 341 PHE A N 1
ATOM 2756 C CA . PHE A 1 341 ? 8.377 9.625 -2.500 1.00 93.50 341 PHE A CA 1
ATOM 2757 C C . PHE A 1 341 ? 8.506 10.821 -3.460 1.00 93.50 341 PHE A C 1
ATOM 2759 O O . PHE A 1 341 ? 8.389 10.654 -4.672 1.00 93.50 341 PHE A O 1
ATOM 2766 N N . LEU A 1 342 ? 8.820 12.014 -2.941 1.00 92.69 342 LEU A N 1
ATOM 2767 C CA . LEU A 1 342 ? 9.037 13.221 -3.744 1.00 92.69 342 LEU A CA 1
ATOM 2768 C C . LEU A 1 342 ? 10.240 13.083 -4.682 1.00 92.69 342 LEU A C 1
ATOM 2770 O O . LEU A 1 342 ? 10.131 13.444 -5.848 1.00 92.69 342 LEU A O 1
ATOM 2774 N N . LEU A 1 343 ? 11.362 12.530 -4.204 1.00 92.00 343 LEU A N 1
ATOM 2775 C CA . LEU A 1 343 ? 12.570 12.321 -5.017 1.00 92.00 343 LEU A CA 1
ATOM 2776 C C . LEU A 1 343 ? 12.354 11.349 -6.184 1.00 92.00 343 LEU A C 1
ATOM 2778 O O . LEU A 1 343 ? 13.035 11.465 -7.203 1.00 92.00 343 LEU A O 1
ATOM 2782 N N . LEU A 1 344 ? 11.433 10.397 -6.028 1.00 90.25 344 LEU A N 1
ATOM 2783 C CA . LEU A 1 344 ? 11.066 9.428 -7.063 1.00 90.25 344 LEU A CA 1
ATOM 2784 C C . LEU A 1 344 ? 9.932 9.921 -7.978 1.00 90.25 344 LEU A C 1
ATOM 2786 O O . LEU A 1 344 ? 9.699 9.315 -9.019 1.00 90.25 344 LEU A O 1
ATOM 2790 N N . SER A 1 345 ? 9.252 11.013 -7.618 1.00 89.31 345 SER A N 1
ATOM 2791 C CA . SER A 1 345 ? 8.114 11.550 -8.369 1.00 89.31 345 SER A CA 1
ATOM 2792 C C . SER A 1 345 ? 8.548 12.523 -9.466 1.00 89.31 345 SER A C 1
ATOM 2794 O O . SER A 1 345 ? 9.414 13.373 -9.261 1.00 89.31 345 SER A O 1
ATOM 2796 N N . ILE A 1 346 ? 7.866 12.469 -10.613 1.00 85.75 346 ILE A N 1
ATOM 2797 C CA . ILE A 1 346 ? 8.111 13.357 -11.770 1.00 85.75 346 ILE A CA 1
ATOM 2798 C C . ILE A 1 346 ? 6.957 14.334 -12.066 1.00 85.75 346 ILE A C 1
ATOM 2800 O O . ILE A 1 346 ? 7.128 15.317 -12.790 1.00 85.75 346 ILE A O 1
ATOM 2804 N N . GLY A 1 347 ? 5.781 14.121 -11.467 1.00 86.12 347 GLY A N 1
ATOM 2805 C CA . GLY A 1 347 ? 4.591 14.932 -11.740 1.00 86.12 347 GLY A CA 1
ATOM 2806 C C . GLY A 1 347 ? 3.535 14.876 -10.638 1.00 86.12 347 GLY A C 1
ATOM 2807 O O . GLY A 1 347 ? 3.835 15.057 -9.459 1.00 86.12 347 GLY A O 1
ATOM 2808 N N . TYR A 1 348 ? 2.271 14.660 -11.017 1.00 86.00 348 TYR A N 1
ATOM 2809 C CA . TYR A 1 348 ? 1.131 14.721 -10.087 1.00 86.00 348 TYR A CA 1
ATOM 2810 C C . TYR A 1 348 ? 1.089 13.590 -9.055 1.00 86.00 348 TYR A C 1
ATOM 2812 O O . TYR A 1 348 ? 0.378 13.725 -8.061 1.00 86.00 348 TYR A O 1
ATOM 2820 N N . GLU A 1 349 ? 1.847 12.508 -9.242 1.00 88.62 349 GLU A N 1
ATOM 2821 C CA . GLU A 1 349 ? 2.010 11.440 -8.244 1.00 88.62 349 GLU A CA 1
ATOM 2822 C C . GLU A 1 349 ? 2.405 12.012 -6.879 1.00 88.62 349 GLU A C 1
ATOM 2824 O O . GLU A 1 349 ? 1.870 11.617 -5.847 1.00 88.62 349 GLU A O 1
ATOM 2829 N N . ALA A 1 350 ? 3.254 13.041 -6.883 1.00 89.81 350 ALA A N 1
ATOM 2830 C CA . ALA A 1 350 ? 3.685 13.763 -5.696 1.00 89.81 350 ALA A CA 1
ATOM 2831 C C . ALA A 1 350 ? 2.496 14.344 -4.896 1.00 89.81 350 ALA A C 1
ATOM 2833 O O . ALA A 1 350 ? 2.469 14.306 -3.665 1.00 89.81 350 ALA A O 1
ATOM 2834 N N . VAL A 1 351 ? 1.462 14.835 -5.590 1.00 91.62 351 VAL A N 1
ATOM 2835 C CA . VAL A 1 351 ? 0.236 15.369 -4.971 1.00 91.62 351 VAL A CA 1
ATOM 2836 C C . VAL A 1 351 ? -0.680 14.240 -4.494 1.00 91.62 351 VAL A C 1
ATOM 2838 O O . VAL A 1 351 ? -1.322 14.380 -3.451 1.00 91.62 351 VAL A O 1
ATOM 2841 N N . PHE A 1 352 ? -0.702 13.104 -5.200 1.00 92.00 352 PHE A N 1
ATOM 2842 C CA . PHE A 1 352 ? -1.458 11.921 -4.778 1.00 92.00 352 PHE A CA 1
ATOM 2843 C C . PHE A 1 352 ? -1.064 11.483 -3.362 1.00 92.00 352 PHE A C 1
ATOM 2845 O O . PHE A 1 352 ? -1.941 11.169 -2.562 1.00 92.00 352 PHE A O 1
ATOM 2852 N N . TYR A 1 353 ? 0.222 11.555 -3.008 1.00 93.12 353 TYR A N 1
ATOM 2853 C CA . TYR A 1 353 ? 0.691 11.222 -1.661 1.00 93.12 353 TYR A CA 1
ATOM 2854 C C . TYR A 1 353 ? -0.006 12.032 -0.559 1.00 93.12 353 TYR A C 1
ATOM 2856 O O . TYR A 1 353 ? -0.465 11.474 0.439 1.00 93.12 353 TYR A O 1
ATOM 2864 N N . GLY A 1 354 ? -0.150 13.348 -0.739 1.00 93.12 354 GLY A N 1
ATOM 2865 C CA . GLY A 1 354 ? -0.867 14.169 0.237 1.00 93.12 354 GLY A CA 1
ATOM 2866 C C . GLY A 1 354 ? -2.380 13.969 0.207 1.00 93.12 354 GLY A C 1
ATOM 2867 O O . GLY A 1 354 ? -3.003 13.985 1.268 1.00 93.12 354 GLY A O 1
ATOM 2868 N N . ALA A 1 355 ? -2.968 13.708 -0.966 1.00 93.44 355 ALA A N 1
ATOM 2869 C CA . ALA A 1 355 ? -4.376 13.324 -1.076 1.00 93.44 355 ALA A CA 1
ATOM 2870 C C . ALA A 1 355 ? -4.667 12.037 -0.284 1.00 93.44 355 ALA A C 1
ATOM 2872 O O . ALA A 1 355 ? -5.614 11.991 0.502 1.00 93.44 355 ALA A O 1
ATOM 2873 N N . LEU A 1 356 ? -3.806 11.026 -0.434 1.00 92.38 356 LEU A N 1
ATOM 2874 C CA . LEU A 1 356 ? -3.871 9.764 0.296 1.00 92.38 356 LEU A CA 1
ATOM 2875 C C . LEU A 1 356 ? -3.749 9.991 1.808 1.00 92.38 356 LEU A C 1
ATOM 2877 O O . LEU A 1 356 ? -4.567 9.483 2.572 1.00 92.38 356 LEU A O 1
ATOM 2881 N N . GLY A 1 357 ? -2.781 10.806 2.243 1.00 91.75 357 GLY A N 1
ATOM 2882 C CA . GLY A 1 357 ? -2.615 11.162 3.655 1.00 91.75 357 GLY A CA 1
ATOM 2883 C C . GLY A 1 357 ? -3.862 11.817 4.261 1.00 91.75 357 GLY A C 1
ATOM 2884 O O . GLY A 1 357 ? -4.290 11.447 5.355 1.00 91.75 357 GLY A O 1
ATOM 2885 N N . LEU A 1 358 ? -4.497 12.744 3.535 1.00 92.56 358 LEU A N 1
ATOM 2886 C CA . LEU A 1 358 ? -5.732 13.399 3.975 1.00 92.56 358 LEU A CA 1
ATOM 2887 C C . LEU A 1 358 ? -6.910 12.425 4.092 1.00 92.56 358 LEU A C 1
ATOM 2889 O O . LEU A 1 358 ? -7.660 12.507 5.063 1.00 92.56 358 LEU A O 1
ATOM 2893 N N . VAL A 1 359 ? -7.062 11.502 3.138 1.00 92.56 359 VAL A N 1
ATOM 2894 C CA . VAL A 1 359 ? -8.111 10.470 3.167 1.00 92.56 359 VAL A CA 1
ATOM 2895 C C . VAL A 1 359 ? -7.915 9.522 4.347 1.00 92.56 359 VAL A C 1
ATOM 2897 O O . VAL A 1 359 ? -8.873 9.241 5.062 1.00 92.56 359 VAL A O 1
ATOM 2900 N N . LEU A 1 360 ? -6.681 9.080 4.611 1.00 90.56 360 LEU A N 1
ATOM 2901 C CA . LEU A 1 360 ? -6.372 8.241 5.774 1.00 90.56 360 LEU A CA 1
ATOM 2902 C C . LEU A 1 360 ? -6.736 8.946 7.087 1.00 90.56 360 LEU A C 1
ATOM 2904 O O . LEU A 1 360 ? -7.395 8.355 7.942 1.00 90.56 360 LEU A O 1
ATOM 2908 N N . ILE A 1 361 ? -6.383 10.229 7.228 1.00 87.56 361 ILE A N 1
ATOM 2909 C CA . ILE A 1 361 ? -6.803 11.034 8.383 1.00 87.56 361 ILE A CA 1
ATOM 2910 C C . ILE A 1 361 ? -8.332 11.120 8.439 1.00 87.56 361 ILE A C 1
ATOM 2912 O O . ILE A 1 361 ? -8.908 10.903 9.500 1.00 87.56 361 ILE A O 1
ATOM 2916 N N . ALA A 1 362 ? -9.009 11.392 7.322 1.00 89.00 362 ALA A N 1
ATOM 2917 C CA . ALA A 1 362 ? -10.464 11.501 7.275 1.00 89.00 362 ALA A CA 1
ATOM 2918 C C . ALA A 1 362 ? -11.169 10.226 7.763 1.00 89.00 362 ALA A C 1
ATOM 2920 O O . ALA A 1 362 ? -12.123 10.321 8.537 1.00 89.00 362 ALA A O 1
ATOM 2921 N N . TRP A 1 363 ? -10.670 9.048 7.385 1.00 88.12 363 TRP A N 1
ATOM 2922 C CA . TRP A 1 363 ? -11.196 7.765 7.851 1.00 88.12 363 TRP A CA 1
ATOM 2923 C C . TRP A 1 363 ? -10.936 7.509 9.333 1.00 88.12 363 TRP A C 1
ATOM 2925 O O . TRP A 1 363 ? -11.839 7.052 10.031 1.00 88.12 363 TRP A O 1
ATOM 2935 N N . ILE A 1 364 ? -9.763 7.888 9.850 1.00 84.56 364 ILE A N 1
ATOM 2936 C CA . ILE A 1 364 ? -9.492 7.836 11.295 1.00 84.56 364 ILE A CA 1
ATOM 2937 C C . ILE A 1 364 ? -10.481 8.730 12.053 1.00 84.56 364 ILE A C 1
ATOM 2939 O O . ILE A 1 364 ? -11.009 8.335 13.094 1.00 84.56 364 ILE A O 1
ATOM 2943 N N . LEU A 1 365 ? -10.780 9.931 11.547 1.00 82.50 365 LEU A N 1
ATOM 2944 C CA . LEU A 1 365 ? -11.798 10.792 12.158 1.00 82.50 365 LEU A CA 1
ATOM 2945 C C . LEU A 1 365 ? -13.190 10.149 12.049 1.00 82.50 365 LEU A C 1
ATOM 2947 O O . LEU A 1 365 ? -13.919 10.117 13.037 1.00 82.50 365 LEU A O 1
ATOM 2951 N N . PHE A 1 366 ? -13.553 9.587 10.895 1.00 84.56 366 PHE A N 1
ATOM 2952 C CA . PHE A 1 366 ? -14.823 8.881 10.713 1.00 84.56 366 PHE A CA 1
ATOM 2953 C C . PHE A 1 366 ? -15.004 7.750 11.745 1.00 84.56 366 PHE A C 1
ATOM 2955 O O . PHE A 1 366 ? -16.036 7.677 12.420 1.00 84.56 366 PHE A O 1
ATOM 2962 N N . GLU A 1 367 ? -13.985 6.920 11.951 1.00 82.44 367 GLU A N 1
ATOM 2963 C CA . GLU A 1 367 ? -14.025 5.834 12.932 1.00 82.44 367 GLU A CA 1
ATOM 2964 C C . GLU A 1 367 ? -14.176 6.362 14.365 1.00 82.44 367 GLU A C 1
ATOM 2966 O O . GLU A 1 367 ? -15.068 5.934 15.102 1.00 82.44 367 GLU A O 1
ATOM 2971 N N . ASN A 1 368 ? -13.377 7.362 14.743 1.00 77.88 368 ASN A N 1
ATOM 2972 C CA . ASN A 1 368 ? -13.457 7.966 16.073 1.00 77.88 368 ASN A CA 1
ATOM 2973 C C . ASN A 1 368 ? -14.827 8.596 16.347 1.00 77.88 368 ASN A C 1
ATOM 2975 O O . ASN A 1 368 ? -15.364 8.465 17.450 1.00 77.88 368 ASN A O 1
ATOM 2979 N N . SER A 1 369 ? -15.443 9.232 15.347 1.00 77.94 369 SER A N 1
ATOM 2980 C CA . SER A 1 369 ? -16.812 9.736 15.484 1.00 77.94 369 SER A CA 1
ATOM 2981 C C . SER A 1 369 ? -17.836 8.626 15.679 1.00 77.94 369 SER A C 1
ATOM 2983 O O . SER A 1 369 ? -18.737 8.776 16.506 1.00 77.94 369 SER A O 1
ATOM 2985 N N . LEU A 1 370 ? -17.693 7.503 14.976 1.00 79.38 370 LEU A N 1
ATOM 2986 C CA . LEU A 1 370 ? -18.600 6.372 15.118 1.00 79.38 370 LEU A CA 1
ATOM 2987 C C . LEU A 1 370 ? -18.493 5.740 16.511 1.00 79.38 370 LEU A C 1
ATOM 2989 O O . LEU A 1 370 ? -19.514 5.485 17.153 1.00 79.38 370 LEU A O 1
ATOM 2993 N N . LEU A 1 371 ? -17.266 5.547 17.000 1.00 75.69 371 LEU A N 1
ATOM 2994 C CA . LEU A 1 371 ? -17.001 5.045 18.349 1.00 75.69 371 LEU A CA 1
ATOM 2995 C C . LEU A 1 371 ? -17.574 5.979 19.419 1.00 75.69 371 LEU A C 1
ATOM 2997 O O . LEU A 1 371 ? -18.214 5.516 20.367 1.00 75.69 371 LEU A O 1
ATOM 3001 N N . TYR A 1 372 ? -17.405 7.293 19.250 1.00 73.81 372 TYR A N 1
ATOM 3002 C CA . TYR A 1 372 ? -17.962 8.287 20.163 1.00 73.81 372 TYR A CA 1
ATOM 3003 C C . TYR A 1 372 ? -19.493 8.223 20.217 1.00 73.81 372 TYR A C 1
ATOM 3005 O O . TYR A 1 372 ? -20.065 8.126 21.304 1.00 73.81 372 TYR A O 1
ATOM 3013 N N . VAL A 1 373 ? -20.163 8.211 19.058 1.00 74.12 373 VAL A N 1
ATOM 3014 C CA . VAL A 1 373 ? -21.630 8.100 18.972 1.00 74.12 373 VAL A CA 1
ATOM 3015 C C . VAL A 1 373 ? -22.115 6.802 19.622 1.00 74.12 373 VAL A C 1
ATOM 3017 O O . VAL A 1 373 ? -23.083 6.816 20.384 1.00 74.12 373 VAL A O 1
ATOM 3020 N N . HIS A 1 374 ? -21.418 5.686 19.397 1.00 74.19 374 HIS A N 1
ATOM 3021 C CA . HIS A 1 374 ? -21.761 4.410 20.022 1.00 74.19 374 HIS A CA 1
ATOM 3022 C C . HIS A 1 374 ? -21.632 4.456 21.555 1.00 74.19 374 HIS A C 1
ATOM 3024 O O . HIS A 1 374 ? -22.530 3.988 22.258 1.00 74.19 374 HIS A O 1
ATOM 3030 N N . LYS A 1 375 ? -20.565 5.072 22.089 1.00 72.00 375 LYS A N 1
ATOM 3031 C CA . LYS A 1 375 ? -20.366 5.242 23.540 1.00 72.00 375 LYS A CA 1
ATOM 3032 C C . LYS A 1 375 ? -21.457 6.119 24.163 1.00 72.00 375 LYS A C 1
ATOM 3034 O O . LYS A 1 375 ? -22.001 5.753 25.204 1.00 72.00 375 LYS A O 1
ATOM 3039 N N . VAL A 1 376 ? -21.819 7.226 23.510 1.00 70.81 376 VAL A N 1
ATOM 3040 C CA . VAL A 1 376 ? -22.902 8.119 23.961 1.00 70.81 376 VAL A CA 1
ATOM 3041 C C . VAL A 1 376 ? -24.241 7.377 23.992 1.00 70.81 376 VAL A C 1
ATOM 3043 O O . VAL A 1 376 ? -24.917 7.388 25.021 1.00 70.81 376 VAL A O 1
ATOM 3046 N N . ASN A 1 377 ? -24.584 6.643 22.932 1.00 68.44 377 ASN A N 1
ATOM 3047 C CA . ASN A 1 377 ? -25.823 5.862 22.877 1.00 68.44 377 ASN A CA 1
ATOM 3048 C C . ASN A 1 377 ? -25.867 4.765 23.955 1.00 68.44 377 ASN A C 1
ATOM 3050 O O . ASN A 1 377 ? -26.900 4.579 24.598 1.00 68.44 377 ASN A O 1
ATOM 3054 N N . LYS A 1 378 ? -24.742 4.088 24.225 1.00 68.00 378 LYS A N 1
ATOM 3055 C CA . LYS A 1 378 ? -24.639 3.086 25.298 1.00 68.00 378 LYS A CA 1
ATOM 3056 C C . LYS A 1 378 ? -24.794 3.710 26.692 1.00 68.00 378 LYS A C 1
ATOM 3058 O O . LYS A 1 378 ? -25.497 3.144 27.524 1.00 68.00 378 LYS A O 1
ATOM 3063 N N . SER A 1 379 ? -24.214 4.891 26.935 1.00 59.09 379 SER A N 1
ATOM 3064 C CA . SER A 1 379 ? -24.401 5.633 28.196 1.00 59.09 379 SER A CA 1
ATOM 3065 C C . SER A 1 379 ? -25.822 6.174 28.382 1.00 59.09 379 SER A C 1
ATOM 3067 O O . SER A 1 379 ? -26.302 6.255 29.506 1.00 59.09 379 SER A O 1
ATOM 3069 N N . SER A 1 380 ? -26.518 6.496 27.287 1.00 56.19 380 SER A N 1
ATOM 3070 C CA . SER A 1 380 ? -27.919 6.927 27.320 1.00 56.19 380 SER A CA 1
ATOM 3071 C C . SER A 1 380 ? -28.878 5.761 27.569 1.00 56.19 380 SER A C 1
ATOM 3073 O O . SER A 1 380 ? -29.917 5.962 28.191 1.00 56.19 380 SER A O 1
ATOM 3075 N N . ALA A 1 381 ? -28.557 4.560 27.076 1.00 54.09 381 ALA A N 1
ATOM 3076 C CA . ALA A 1 381 ? -29.349 3.350 27.301 1.00 54.09 381 ALA A CA 1
ATOM 3077 C C . ALA A 1 381 ? -29.118 2.750 28.701 1.00 54.09 381 ALA A C 1
ATOM 3079 O O . ALA A 1 381 ? -30.039 2.207 29.303 1.00 54.09 381 ALA A O 1
ATOM 3080 N N . SER A 1 382 ? -27.906 2.890 29.245 1.00 51.53 382 SER A N 1
ATOM 3081 C CA . SER A 1 382 ? -27.553 2.509 30.617 1.00 51.53 382 SER A CA 1
ATOM 3082 C C . SER A 1 382 ? -27.798 3.680 31.576 1.00 51.53 382 SER A C 1
ATOM 3084 O O . SER A 1 382 ? -26.862 4.301 32.077 1.00 51.53 382 SER A O 1
ATOM 3086 N N . GLY A 1 383 ? -29.062 4.049 31.784 1.00 43.22 383 GLY A N 1
ATOM 3087 C CA . GLY A 1 383 ? -29.428 5.197 32.614 1.00 43.22 383 GLY A CA 1
ATOM 3088 C C . GLY A 1 383 ? -28.925 5.109 34.064 1.00 43.22 383 GLY A C 1
ATOM 3089 O O . GLY A 1 383 ? -29.106 4.094 34.725 1.00 43.22 383 GLY A O 1
ATOM 3090 N N . LYS A 1 384 ? -28.370 6.232 34.549 1.00 45.44 384 LYS A N 1
ATOM 3091 C CA . LYS A 1 384 ? -28.190 6.628 35.963 1.00 45.44 384 LYS A CA 1
ATOM 3092 C C . LYS A 1 384 ? -27.536 5.586 36.884 1.00 45.44 384 LYS A C 1
ATOM 3094 O O . LYS A 1 384 ? -28.237 4.870 37.584 1.00 45.44 384 LYS A O 1
ATOM 3099 N N . ASN A 1 385 ? -26.203 5.582 36.931 1.00 35.41 385 ASN A N 1
ATOM 3100 C CA . ASN A 1 385 ? -25.370 5.482 38.147 1.00 35.41 385 ASN A CA 1
ATOM 3101 C C . ASN A 1 385 ? -23.965 5.005 37.765 1.00 35.41 385 ASN A C 1
ATOM 3103 O O . ASN A 1 385 ? -23.674 3.824 37.885 1.00 35.41 385 ASN A O 1
ATOM 3107 N N . LEU A 1 386 ? -23.101 5.917 37.314 1.00 36.31 386 LEU A N 1
ATOM 3108 C CA . LEU A 1 386 ? -21.690 5.923 37.713 1.00 36.31 386 LEU A CA 1
ATOM 3109 C C . LEU A 1 386 ? -21.067 7.241 37.249 1.00 36.31 386 LEU A C 1
ATOM 3111 O O . LEU A 1 386 ? -20.698 7.405 36.086 1.00 36.31 386 LEU A O 1
ATOM 3115 N N . GLY A 1 387 ? -21.015 8.207 38.163 1.00 31.67 387 GLY A N 1
ATOM 3116 C CA . GLY A 1 387 ? -20.197 9.395 37.982 1.00 31.67 387 GLY A CA 1
ATOM 3117 C C . GLY A 1 387 ? -18.723 9.009 37.826 1.00 31.67 387 GLY A C 1
ATOM 3118 O O . GLY A 1 387 ? -18.229 8.086 38.467 1.00 31.67 387 GLY A O 1
ATOM 3119 N N . GLU A 1 388 ? -18.055 9.732 36.934 1.00 33.66 388 GLU A N 1
ATOM 3120 C CA . GLU A 1 388 ? -16.617 10.034 36.951 1.00 33.66 388 GLU A CA 1
ATOM 3121 C C . GLU A 1 388 ? -15.578 8.920 36.723 1.00 33.66 388 GLU A C 1
ATOM 3123 O O . GLU A 1 388 ? -14.426 9.257 36.467 1.00 33.66 388 GLU A O 1
ATOM 3128 N N . HIS A 1 389 ? -15.935 7.634 36.630 1.00 29.06 389 HIS A N 1
ATOM 3129 C CA . HIS A 1 389 ? -14.938 6.571 36.367 1.00 29.06 389 HIS A CA 1
ATOM 3130 C C . HIS A 1 389 ? -14.875 6.004 34.929 1.00 29.06 389 HIS A C 1
ATOM 3132 O O . HIS A 1 389 ? -14.019 5.175 34.631 1.00 29.06 389 HIS A O 1
ATOM 3138 N N . ALA A 1 390 ? -15.682 6.484 33.976 1.00 32.09 390 ALA A N 1
ATOM 3139 C CA . ALA A 1 390 ? -15.766 5.906 32.617 1.00 32.09 390 ALA A CA 1
ATOM 3140 C C . ALA A 1 390 ? -14.634 6.297 31.626 1.00 32.09 390 ALA A C 1
ATOM 3142 O O . ALA A 1 390 ? -14.773 6.107 30.406 1.00 32.09 390 ALA A O 1
ATOM 3143 N N . PHE A 1 391 ? -13.535 6.879 32.119 1.00 36.25 391 PHE A N 1
ATOM 3144 C CA . PHE A 1 391 ? -12.373 7.291 31.314 1.00 36.25 391 PHE A CA 1
ATOM 3145 C C . PHE A 1 391 ? -11.157 6.360 31.433 1.00 36.25 391 PHE A C 1
ATOM 3147 O O . PHE A 1 391 ? -10.154 6.611 30.773 1.00 36.25 391 PHE A O 1
ATOM 3154 N N . LEU A 1 392 ? -11.246 5.284 32.220 1.00 35.22 392 LEU A N 1
ATOM 3155 C CA . LEU A 1 392 ? -10.089 4.460 32.588 1.00 35.22 392 LEU A CA 1
ATOM 3156 C C . LEU A 1 392 ? -10.351 2.949 32.515 1.00 35.22 392 LEU A C 1
ATOM 3158 O O . LEU A 1 392 ? -9.796 2.185 33.294 1.00 35.22 392 LEU A O 1
ATOM 3162 N N . GLU A 1 393 ? -11.153 2.493 31.556 1.00 35.47 393 GLU A N 1
ATOM 3163 C CA . GLU A 1 393 ? -11.165 1.070 31.204 1.00 35.47 393 GLU A CA 1
ATOM 3164 C C . GLU A 1 393 ? -10.184 0.863 30.049 1.00 35.47 393 GLU A C 1
ATOM 3166 O O . GLU A 1 393 ? -10.533 0.889 28.869 1.00 35.47 393 GLU A O 1
ATOM 3171 N N . ASN A 1 394 ? -8.909 0.732 30.415 1.00 37.69 394 ASN A N 1
ATOM 3172 C CA . ASN A 1 394 ? -7.835 0.266 29.542 1.00 37.69 394 ASN A CA 1
ATOM 3173 C C . ASN A 1 394 ? -7.949 -1.261 29.360 1.00 37.69 394 ASN A C 1
ATOM 3175 O O . ASN A 1 394 ? -6.976 -1.992 29.534 1.00 37.69 394 ASN A O 1
ATOM 3179 N N . ASP A 1 395 ? -9.162 -1.740 29.079 1.00 40.88 395 ASP A N 1
ATOM 3180 C CA . ASP A 1 395 ? -9.430 -3.148 28.841 1.00 40.88 395 ASP A CA 1
ATOM 3181 C C . ASP A 1 395 ? -9.070 -3.464 27.397 1.00 40.88 395 ASP A C 1
ATOM 3183 O O . ASP A 1 395 ? -9.545 -2.833 26.448 1.00 40.88 395 ASP A O 1
ATOM 3187 N N . THR A 1 396 ? -8.197 -4.453 27.232 1.00 49.03 396 THR A N 1
ATOM 3188 C CA . THR A 1 396 ? -7.830 -5.027 25.941 1.00 49.03 396 THR A CA 1
ATOM 3189 C C . THR A 1 396 ? -9.096 -5.429 25.189 1.00 49.03 396 THR A C 1
ATOM 3191 O O . THR A 1 396 ? -9.711 -6.459 25.469 1.00 49.03 396 THR A O 1
ATOM 3194 N N . ARG A 1 397 ? -9.511 -4.586 24.241 1.00 60.34 397 ARG A N 1
ATOM 3195 C CA . ARG A 1 397 ? -10.681 -4.826 23.402 1.00 60.34 397 ARG A CA 1
ATOM 3196 C C . ARG A 1 397 ? -10.379 -5.986 22.455 1.00 60.34 397 ARG A C 1
ATOM 3198 O O . ARG A 1 397 ? -9.540 -5.862 21.568 1.00 60.34 397 ARG A O 1
ATOM 3205 N N . TYR A 1 398 ? -11.080 -7.098 22.638 1.00 64.12 398 TYR A N 1
ATOM 3206 C CA . TYR A 1 398 ? -11.035 -8.234 21.717 1.00 64.12 398 TYR A CA 1
ATOM 3207 C C . TYR A 1 398 ? -11.699 -7.884 20.381 1.00 64.12 398 TYR A C 1
ATOM 3209 O O . TYR A 1 398 ? -12.673 -7.124 20.354 1.00 64.12 398 TYR A O 1
ATOM 3217 N N . LEU A 1 399 ? -11.199 -8.470 19.289 1.00 63.00 399 LEU A N 1
ATOM 3218 C CA . LEU A 1 399 ? -11.755 -8.281 17.948 1.00 63.00 399 LEU A CA 1
ATOM 3219 C C . LEU A 1 399 ? -13.208 -8.763 17.892 1.00 63.00 399 LEU A C 1
ATOM 3221 O O . LEU A 1 399 ? -13.524 -9.901 18.250 1.00 63.00 399 LEU A O 1
ATOM 3225 N N . GLN A 1 400 ? -14.093 -7.898 17.404 1.00 65.44 400 GLN A N 1
ATOM 3226 C CA . GLN A 1 400 ? -15.493 -8.209 17.138 1.00 65.44 400 GLN A CA 1
ATOM 3227 C C . GLN A 1 400 ? -15.756 -8.258 15.633 1.00 65.44 400 GLN A C 1
ATOM 3229 O O . GLN A 1 400 ? -15.076 -7.617 14.838 1.00 65.44 400 GLN A O 1
ATOM 3234 N N . LEU A 1 401 ? -16.813 -8.966 15.221 1.00 62.72 401 LEU A N 1
ATOM 3235 C CA . LEU A 1 401 ? -17.209 -9.034 13.806 1.00 62.72 401 LEU A CA 1
ATOM 3236 C C . LEU A 1 401 ? -17.526 -7.646 13.208 1.00 62.72 401 LEU A C 1
ATOM 3238 O O . LEU A 1 401 ? -17.430 -7.447 12.001 1.00 62.72 401 LEU A O 1
ATOM 3242 N N . SER A 1 402 ? -17.905 -6.678 14.050 1.00 62.22 402 SER A N 1
ATOM 3243 C CA . SER A 1 402 ? -18.107 -5.282 13.652 1.00 62.22 402 SER A CA 1
ATOM 3244 C C . SER A 1 402 ? -16.823 -4.589 13.201 1.00 62.22 402 SER A C 1
ATOM 3246 O O . SER A 1 402 ? -16.909 -3.655 12.409 1.00 62.22 402 SER A O 1
ATOM 3248 N N . ASP A 1 403 ? -15.659 -5.045 13.668 1.00 65.31 403 ASP A N 1
ATOM 3249 C CA . ASP A 1 403 ? -14.360 -4.435 13.364 1.00 65.31 403 ASP A CA 1
ATOM 3250 C C . ASP A 1 403 ? -13.888 -4.789 11.948 1.00 65.31 403 ASP A C 1
ATOM 3252 O O . ASP A 1 403 ? -13.125 -4.046 11.343 1.00 65.31 403 ASP A O 1
ATOM 3256 N N . MET A 1 404 ? -14.432 -5.860 11.356 1.00 60.31 404 MET A N 1
ATOM 3257 C CA . MET A 1 404 ? -14.168 -6.247 9.965 1.00 60.31 404 MET A CA 1
ATOM 3258 C C . MET A 1 404 ? -14.827 -5.306 8.937 1.00 60.31 404 MET A C 1
ATOM 3260 O O . MET A 1 404 ? -14.490 -5.348 7.759 1.00 60.31 404 MET A O 1
ATOM 3264 N N . ARG A 1 405 ? -15.729 -4.407 9.358 1.00 60.72 405 ARG A N 1
ATOM 3265 C CA . ARG A 1 405 ? -16.332 -3.402 8.461 1.00 60.72 405 ARG A CA 1
ATOM 3266 C C . ARG A 1 405 ? -15.298 -2.425 7.899 1.00 60.72 405 ARG A C 1
ATOM 3268 O O . ARG A 1 405 ? -15.452 -1.976 6.773 1.00 60.72 405 ARG A O 1
ATOM 3275 N N . ILE A 1 406 ? -14.262 -2.127 8.679 1.00 53.62 406 ILE A N 1
ATOM 3276 C CA . ILE A 1 406 ? -13.207 -1.159 8.358 1.00 53.62 406 ILE A CA 1
ATOM 3277 C 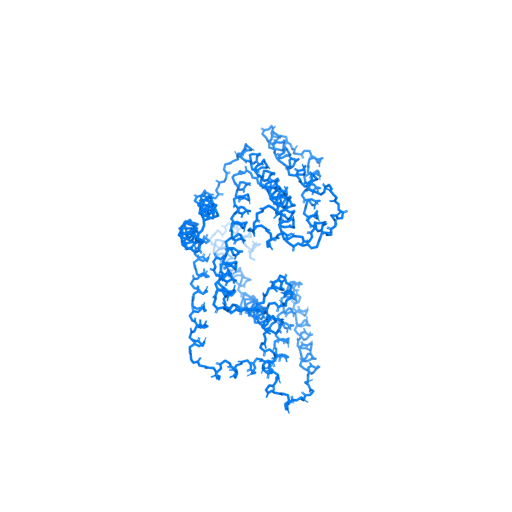C . ILE A 1 406 ? -12.291 -1.666 7.224 1.00 53.62 406 ILE A C 1
ATOM 3279 O O . ILE A 1 406 ? -12.149 -0.954 6.230 1.00 53.62 406 ILE A O 1
ATOM 3283 N N . PRO A 1 407 ? -11.735 -2.894 7.283 1.00 52.91 407 PRO A N 1
ATOM 3284 C CA . PRO A 1 407 ? -10.959 -3.458 6.178 1.00 52.91 407 PRO A CA 1
ATOM 3285 C C . PRO A 1 407 ? -11.798 -3.886 4.967 1.00 52.91 407 PRO A C 1
ATOM 3287 O O . PRO A 1 407 ? -11.219 -4.292 3.977 1.00 52.91 407 PRO A O 1
ATOM 3290 N N . LEU A 1 408 ? -13.137 -3.855 5.024 1.00 49.66 408 LEU A N 1
ATOM 3291 C CA . LEU A 1 408 ? -13.979 -4.059 3.832 1.00 49.66 408 LEU A CA 1
ATOM 3292 C C . LEU A 1 408 ? -14.174 -2.772 3.016 1.00 49.66 408 LEU A C 1
ATOM 3294 O O . LEU A 1 408 ? -14.568 -2.830 1.856 1.00 49.66 408 LEU A O 1
ATOM 3298 N N . THR A 1 409 ? -13.992 -1.609 3.642 1.00 48.97 409 THR A N 1
ATOM 3299 C CA . THR A 1 409 ? -14.132 -0.299 2.986 1.00 48.97 409 THR A CA 1
ATOM 3300 C C . THR A 1 409 ? -12.824 0.230 2.395 1.00 48.97 409 THR A C 1
ATOM 3302 O O . THR A 1 409 ? -12.862 1.202 1.642 1.00 48.97 409 THR A O 1
ATOM 3305 N N . PHE A 1 410 ? -11.702 -0.404 2.738 1.00 42.00 410 PHE A N 1
ATOM 3306 C CA . PHE A 1 410 ? -10.362 -0.196 2.186 1.00 42.00 410 PHE A CA 1
ATOM 3307 C C . PHE A 1 410 ? -9.964 -1.415 1.364 1.00 42.00 410 PHE A C 1
ATOM 3309 O O . PHE A 1 410 ? -9.251 -1.221 0.355 1.00 42.00 410 PHE A O 1
#

Radius of gyration: 29.69 Å; chains: 1; bounding box: 58×58×90 Å

InterPro domains:
  IPR007070 GPI ethanolamine phosphate transferase 1 [PTHR12250] (2-410)
  IPR017852 GPI ethanolamine phosphate transferase 1, C-terminal [PF04987] (30-410)

Foldseek 3Di:
DVVVLVVCVVVVVVVVSVVVVVVVVVVVVVVVVCVVVVCCVVVVVLQVLLVVLVVLLVVVCLCVPFFCVCVVLCVVVVVPPDDQPLVVLVVVLVVVLVVVLVVCVVVVHDVVVNVSNNSSSVSVSVVVSCVVVVVSVVVVLVPDDVVVVVVVVVVVVLLVVLVVLVVVCVVPLLSLLVLLQVVLLVLLVVLVVLDPDDDCLSVLSNVLSNVLSVVSPDDPDFDQDLVLLLVLLVLLLVVLVVLVVCLVCLVPDPLSCVQNPDDCPDQPDPCLSVVLNVLSNVLSVLLVVQVVCVVVVHDDDPVSVVVLVCSLVVLCCSLVSFDPRRSRSLSSNLSSNLSNQSNPDRHNSSNSSSSVSSNVVSVVSSVSSVVVSVVVVVDVVVDDDDPDDPPDPPDSNRDDPVVVVSVSSD

Sequence (410 aa):
MLNQIEELLSARNYKAAMQLSENLRSLALKGLHYFQTYDLLMLMAMITLGYISWMVFLVLHVLQAYTLLPGDIFRKEEAVRQKSNTGKAQLCGCLFMAVVSVLLFLERSPPLYHAYFAMTIFLWTQILNEYKFIKALWRYLRGRESDYVIKLLALGVVSMIILELLVHSFTERKLYTWCFLIVGAIASLYLYKSIPWRSGIPVFVCLTCWFLSLFTLMPAEIPDNNKLVNASGVMVIVIGLTGKWLDLKAGVNRFWFGICNHEKRQPRFSMLFQLQALLVGLSSVMVFLSTSHRTVKQELHTIHQLMNWFIAGFSMILPLFSENGLLSRLNSIFLGFAPPFLLLSIGYEAVFYGALGLVLIAWILFENSLLYVHKVNKSSASGKNLGEHAFLENDTRYLQLSDMRIPLTF

pLDDT: mean 80.63, std 15.44, range [29.06, 96.44]